Protein AF-0000000087003312 (afdb_homodimer)

Secondary structure (DSSP, 8-state):
-------------------EE-GGGGGT---EE-HHHHHHHHHH-TTSEEE-GGGGSTT-----EEEHHHHHHHHHHH-GGGEE--SEEE---SS-EEEEEEETTEEEEEEEEEETTEEEEEEEESS-HHHHTTEEEEEEEE-TTSS-EEEEEEE-EEGGG-HHHHHHHT-SEEEEHHHHGGGEETTEE-EEEEEEESS--------B-------------------------/------------------EEE-GGGGGT---EEEHHHHHHHHHH-TTSEEE-GGGGSTT-----EEEHHHHHHHHHHH-GGGEE--SEEE---SS-EEEEEEETTEEEEEEEEEETTEEEEEEEESS-HHHHTTEEEEEEEE-TTSS-EEEEEEE-EEGGG-HHHHHHHT-SEEEEHHHHGGGEETTEE-EEEEEEESS----------------------------------

Sequence (466 aa):
MSAGKRLTTEAGRRPWWILRFAKKREEGCEETFSGEYIKEHQAVCHHGIHPCLLDRVPEIKCDWMGSFKEIVTHFESQHENYVCREARFLSPERHASASILLLHSQIFLYYKCFRDSKCYCAVHLFGTSAEASGFKYKVKLSAENNIQTLSQVNVVRSITEGFEATFRAGHCLRLDDEVVRHYVVEEALQLQVEVSYTKVAELEEPEQCRVRGGGFRPTSVASSSWGLRKLWRMSAGKRLTTEAGRRPWWILRFAKKREEGCEETFSGEYIKEHQAVCHHGIHPCLLDRVPEIKCDWMGSFKEIVTHFESQHENYVCREARFLSPERHASASILLLHSQIFLYYKCFRDSKCYCAVHLFGTSAEASGFKYKVKLSAENNIQTLSQVNVVRSITEGFEATFRAGHCLRLDDEVVRHYVVEEALQLQVEVSYTKVAELEEPEQCRVRGGGFRPTSVASSSWGLRKLWR

Solvent-accessible surface area (backbone atoms only — not comparable to full-atom values): 26899 Å² total; per-residue (Å²): 137,79,77,73,78,73,76,76,81,78,76,80,79,69,83,67,81,60,60,43,60,37,81,50,43,84,54,67,46,82,57,67,29,55,67,84,48,33,63,50,39,59,76,46,37,67,60,36,80,39,66,43,73,59,43,74,38,90,91,40,87,53,88,53,69,41,39,51,87,45,46,61,58,47,36,60,71,76,38,48,90,33,58,38,72,41,50,24,30,53,54,38,64,92,54,68,46,62,35,39,32,54,51,94,94,37,47,31,43,39,42,36,39,70,56,95,65,25,36,40,38,46,51,23,24,71,34,35,59,75,61,14,57,51,24,26,33,36,40,36,36,38,23,82,82,69,61,36,30,40,35,37,30,35,61,25,36,23,48,84,64,40,65,69,53,37,56,72,68,40,66,38,51,71,42,45,43,70,48,55,52,62,19,46,47,96,88,25,32,42,34,34,40,37,56,45,62,55,68,78,62,88,69,77,82,78,66,72,27,75,52,76,75,79,65,81,71,77,77,75,76,76,74,76,76,77,77,80,77,80,76,78,127,137,84,80,76,81,77,78,78,82,79,76,81,76,68,82,67,80,59,58,41,60,35,81,49,44,85,54,65,45,79,57,70,28,53,62,83,48,30,64,50,39,60,75,46,37,67,58,36,79,39,67,43,73,59,42,74,39,90,92,39,86,55,89,53,69,40,40,52,86,45,46,61,58,48,37,60,71,76,38,48,90,31,58,40,72,53,52,46,46,75,53,38,63,90,53,67,48,63,34,39,32,54,49,93,93,39,49,31,43,38,43,34,39,71,56,95,66,24,36,38,40,47,51,22,24,71,34,35,58,75,62,13,57,49,24,24,34,37,41,37,34,38,23,82,84,70,61,35,32,38,37,36,30,34,61,26,36,22,49,84,65,39,65,68,53,36,58,72,68,40,64,37,52,70,40,44,43,71,48,53,54,60,20,46,49,93,87,26,31,41,33,35,40,35,56,46,62,54,67,77,62,88,72,77,79,78,79,74,60,76,76,76,75,78,69,76,72,74,76,77,73,76,72,76,76,76,79,78,79,84,77,75,130

pLDDT: mean 74.74, std 28.75, range [20.22, 98.69]

InterPro domains:
  IPR004162 E3 ubiquitin-protein ligase SINA-like, animal [PTHR45877] (23-201)
  IPR008974 TRAF-like [G3DSA:2.60.210.10] (73-197)
  IPR013083 Zinc finger, RING/FYVE/PHD-type [G3DSA:3.30.40.10] (21-72)
  IPR018121 Seven-in-absentia protein, TRAF-like domain [PF03145] (117-193)

Organism: Coptotermes formosanus (NCBI:txid36987)

Nearest PDB structures (foldseek):
  4i7d-assembly1_A  TM=7.416E-01  e=6.916E-14  Homo sapiens
  1k2f-assembly2_B-2  TM=7.185E-01  e=5.780E-14  Mus musculus
  4ca1-assembly1_A  TM=7.254E-01  e=1.051E-13  Homo sapiens
  4i7b-assembly1_A  TM=7.515E-01  e=9.620E-13  Homo sapiens
  4x3g-assembly1_A  TM=7.223E-01  e=3.921E-13  Homo sapiens

Foldseek 3Di:
DPPPPPPPPPPPPPPPQPQPQLVVVVQPDRDRDGDVQSVLCNQLPQSDKHDQLCCLPVVDHDGDIDGNVCRVVCCVVPVVLQEDAFLKEWDFDPAWHWHWYCYPNWTKIWIWHDDPQKIWTAIATSHGQVVQQQKKKKKKFAAPVRPDMDMDIAGHGHCVCGPVNCVVVPRTDMGGNVVQVRRRDPNTTGMMMGMDTPPPPVDDDTDHGYSPPPDDDPDDPPPPPPPPPPPDD/DDPPPPPPCPPDPPPPQPQPQLVVVVQPDRDRDGPVQSVLCNQLPQSDKHDQLCCLPVVDHDGDIDGNVCNVVCCCVPVVVQEDAALKDWDFDPAWHWHWYCYPNWTKIWIWHDDPQKIWTAIATSHGQVVQQQKKKKKKFAAPVRPDMDMDIAGHGHCVCGPVNCVVVPRTDMGGNVVQVRRRDPNTTGMMMGMDTPPPPVDDDRDPPPPPPPPDPPDPPPPPPDPPDPDPD

Radius of gyration: 33.13 Å; Cα contacts (8 Å, |Δi|>4): 815; chains: 2; bounding box: 141×96×67 Å

Structure (mmCIF, N/CA/C/O backbone):
data_AF-0000000087003312-model_v1
#
loop_
_entity.id
_entity.type
_entity.pdbx_description
1 polymer 'E3 ubiquitin-protein ligase'
#
loop_
_atom_site.group_PDB
_atom_site.id
_atom_site.type_symbol
_atom_site.label_atom_id
_atom_site.label_alt_id
_atom_site.label_comp_id
_atom_site.label_asym_id
_atom_site.label_entity_id
_atom_site.label_seq_id
_atom_site.pdbx_PDB_ins_code
_atom_site.Cartn_x
_atom_site.Cartn_y
_atom_site.Cartn_z
_atom_site.occupancy
_atom_site.B_iso_or_equiv
_atom_site.auth_seq_id
_atom_site.auth_comp_id
_atom_site.auth_asym_id
_atom_site.auth_atom_id
_atom_site.pdbx_PDB_model_num
ATOM 1 N N . MET A 1 1 ? -62.531 42.188 41.75 1 25.02 1 MET A N 1
ATOM 2 C CA . MET A 1 1 ? -61.062 42.375 41.75 1 25.02 1 MET A CA 1
ATOM 3 C C . MET A 1 1 ? -60.375 41.219 41 1 25.02 1 MET A C 1
ATOM 5 O O . MET A 1 1 ? -60.344 40.094 41.469 1 25.02 1 MET A O 1
ATOM 9 N N . SER A 1 2 ? -60.625 41.062 39.781 1 27.69 2 SER A N 1
ATOM 10 C CA . SER A 1 2 ? -60.469 40.094 38.719 1 27.69 2 SER A CA 1
ATOM 11 C C . SER A 1 2 ? -59 39.812 38.406 1 27.69 2 SER A C 1
ATOM 13 O O . SER A 1 2 ? -58.281 40.75 38.031 1 27.69 2 SER A O 1
ATOM 15 N N . ALA A 1 3 ? -58.406 39 39.281 1 33.38 3 ALA A N 1
ATOM 16 C CA . ALA A 1 3 ? -56.969 38.688 39.344 1 33.38 3 ALA A CA 1
ATOM 17 C C . ALA A 1 3 ? -56.469 38.188 38 1 33.38 3 ALA A C 1
ATOM 19 O O . ALA A 1 3 ? -56.906 37.125 37.531 1 33.38 3 ALA A O 1
ATOM 20 N N . GLY A 1 4 ? -56.375 38.938 37.094 1 30.58 4 GLY A N 1
ATOM 21 C CA . GLY A 1 4 ? -55.906 38.656 35.719 1 30.58 4 GLY A CA 1
ATOM 22 C C . GLY A 1 4 ? -54.594 37.906 35.688 1 30.58 4 GLY A C 1
ATOM 23 O O . GLY A 1 4 ? -53.594 38.344 36.281 1 30.58 4 GLY A O 1
ATOM 24 N N . LYS A 1 5 ? -54.688 36.562 35.688 1 34.19 5 LYS A N 1
ATOM 25 C CA . LYS A 1 5 ? -53.594 35.594 35.688 1 34.19 5 LYS A CA 1
ATOM 26 C C . LYS A 1 5 ? -52.594 35.938 34.594 1 34.19 5 LYS A C 1
ATOM 28 O O . LYS A 1 5 ? -52.906 35.906 33.406 1 34.19 5 LYS A O 1
ATOM 33 N N . ARG A 1 6 ? -51.75 36.875 34.844 1 29.39 6 ARG A N 1
ATOM 34 C CA . ARG A 1 6 ? -50.656 37.219 33.969 1 29.39 6 ARG A CA 1
ATOM 35 C C . ARG A 1 6 ? -49.906 35.969 33.469 1 29.39 6 ARG A C 1
ATOM 37 O O . ARG A 1 6 ? -49.469 35.156 34.281 1 29.39 6 ARG A O 1
ATOM 44 N N . LEU A 1 7 ? -50.344 35.344 32.406 1 30.44 7 LEU A N 1
ATOM 45 C CA . LEU A 1 7 ? -49.719 34.25 31.656 1 30.44 7 LEU A CA 1
ATOM 46 C C . LEU A 1 7 ? -48.188 34.469 31.547 1 30.44 7 LEU A C 1
ATOM 48 O O . LEU A 1 7 ? -47.75 35.406 30.938 1 30.44 7 LEU A O 1
ATOM 52 N N . THR A 1 8 ? -47.438 34.312 32.594 1 28.42 8 THR A N 1
ATOM 53 C CA . THR A 1 8 ? -45.969 34.375 32.594 1 28.42 8 THR A CA 1
ATOM 54 C C . THR A 1 8 ? -45.406 33.469 31.484 1 28.42 8 THR A C 1
ATOM 56 O O . THR A 1 8 ? -45.625 32.25 31.516 1 28.42 8 THR A O 1
ATOM 59 N N . THR A 1 9 ? -45.5 33.719 30.172 1 28.34 9 THR A N 1
ATOM 60 C CA . THR A 1 9 ? -44.875 33.062 29.031 1 28.34 9 THR A CA 1
ATOM 61 C C . THR A 1 9 ? -43.438 32.688 29.344 1 28.34 9 THR A C 1
ATOM 63 O O . THR A 1 9 ? -42.562 33.531 29.453 1 28.34 9 THR A O 1
ATOM 66 N N . GLU A 1 10 ? -42.906 31.781 30.172 1 31.5 10 GLU A N 1
ATOM 67 C CA . GLU A 1 10 ? -41.688 31.016 30.5 1 31.5 10 GLU A CA 1
ATOM 68 C C . GLU A 1 10 ? -41.062 30.453 29.234 1 31.5 10 GLU A C 1
ATOM 70 O O . GLU A 1 10 ? -41.344 29.328 28.828 1 31.5 10 GLU A O 1
ATOM 75 N N . ALA A 1 11 ? -41.062 31.031 28.047 1 30.62 11 ALA A N 1
ATOM 76 C CA . ALA A 1 11 ? -40.469 30.594 26.781 1 30.62 11 ALA A CA 1
ATOM 77 C C . ALA A 1 11 ? -39.031 30.141 26.969 1 30.62 11 ALA A C 1
ATOM 79 O O . ALA A 1 11 ? -38.188 30.859 27.547 1 30.62 11 ALA A O 1
ATOM 80 N N . GLY A 1 12 ? -38.594 28.906 27.156 1 33.56 12 GLY A N 1
ATOM 81 C CA . GLY A 1 12 ? -37.469 28.047 27.391 1 33.56 12 GLY A CA 1
ATOM 82 C C . GLY A 1 12 ? -36.25 28.406 26.562 1 33.56 12 GLY A C 1
ATOM 83 O O . GLY A 1 12 ? -36.281 28.297 25.328 1 33.56 12 GLY A O 1
ATOM 84 N N . ARG A 1 13 ? -35.438 29.438 26.75 1 31.86 13 ARG A N 1
ATOM 85 C CA . ARG A 1 13 ? -34.25 30 26.141 1 31.86 13 ARG A CA 1
ATOM 86 C C . ARG A 1 13 ? -33.25 28.922 25.812 1 31.86 13 ARG A C 1
ATOM 88 O O . ARG A 1 13 ? -32.656 28.312 26.703 1 31.86 13 ARG A O 1
ATOM 95 N N . ARG A 1 14 ? -33.438 28.125 24.859 1 34.88 14 ARG A N 1
ATOM 96 C CA . ARG A 1 14 ? -32.5 27.172 24.266 1 34.88 14 ARG A CA 1
ATOM 97 C C . ARG A 1 14 ? -31.094 27.781 24.172 1 34.88 14 ARG A C 1
ATOM 99 O O . ARG A 1 14 ? -30.922 28.875 23.625 1 34.88 14 ARG A O 1
ATOM 106 N N . PRO A 1 15 ? -30.094 27.469 25.109 1 33.03 15 PRO A N 1
ATOM 107 C CA . PRO A 1 15 ? -28.734 28.016 25.125 1 33.03 15 PRO A CA 1
ATOM 108 C C . PRO A 1 15 ? -28.156 28.172 23.719 1 33.03 15 PRO A C 1
ATOM 110 O O . PRO A 1 15 ? -28.109 27.203 22.953 1 33.03 15 PRO A O 1
ATOM 113 N N . TRP A 1 16 ? -28.344 29.156 23 1 30 16 TRP A N 1
ATOM 114 C CA . TRP A 1 16 ? -27.766 29.609 21.734 1 30 16 TRP A CA 1
ATOM 115 C C . TRP A 1 16 ? -26.281 29.312 21.672 1 30 16 TRP A C 1
ATOM 117 O O . TRP A 1 16 ? -25.594 29.328 22.688 1 30 16 TRP A O 1
ATOM 127 N N . TRP A 1 17 ? -25.938 28.547 20.719 1 33.97 17 TRP A N 1
ATOM 128 C CA . TRP A 1 17 ? -24.609 28.109 20.281 1 33.97 17 TRP A CA 1
ATOM 129 C C . TRP A 1 17 ? -23.594 29.234 20.453 1 33.97 17 TRP A C 1
ATOM 131 O O . TRP A 1 17 ? -23.781 30.328 19.906 1 33.97 17 TRP A O 1
ATOM 141 N N . ILE A 1 18 ? -23.141 29.625 21.609 1 33 18 ILE A N 1
ATOM 142 C CA . ILE A 1 18 ? -22.094 30.578 21.938 1 33 18 ILE A CA 1
ATOM 143 C C . ILE A 1 18 ? -21.016 30.562 20.859 1 33 18 ILE A C 1
ATOM 145 O O . ILE A 1 18 ? -20.328 29.547 20.672 1 33 18 ILE A O 1
ATOM 149 N N . LEU A 1 19 ? -21.219 31.125 19.734 1 35.16 19 LEU A N 1
ATOM 150 C CA . LEU A 1 19 ? -20.141 31.547 18.844 1 35.16 19 LEU A CA 1
ATOM 151 C C . LEU A 1 19 ? -18.969 32.094 19.625 1 35.16 19 LEU A C 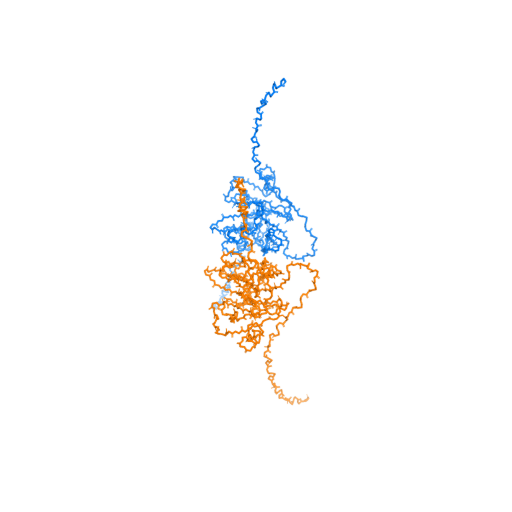1
ATOM 153 O O . LEU A 1 19 ? -19.125 33 20.438 1 35.16 19 LEU A O 1
ATOM 157 N N . ARG A 1 20 ? -18.297 31.359 20.422 1 37.12 20 ARG A N 1
ATOM 158 C CA . ARG A 1 20 ? -17.125 31.844 21.125 1 37.12 20 ARG A CA 1
ATOM 159 C C . ARG A 1 20 ? -16.094 32.406 20.156 1 37.12 20 ARG A C 1
ATOM 161 O O . ARG A 1 20 ? -15.859 31.844 19.094 1 37.12 20 ARG A O 1
ATOM 168 N N . PHE A 1 21 ? -15.93 33.688 20.156 1 35.22 21 PHE A N 1
ATOM 169 C CA . PHE A 1 21 ? -14.852 34.406 19.5 1 35.22 21 PHE A CA 1
ATOM 170 C C . PHE A 1 21 ? -13.508 33.75 19.766 1 35.22 21 PHE A C 1
ATOM 172 O O . PHE A 1 21 ? -13.305 33.125 20.812 1 35.22 21 PHE A O 1
ATOM 179 N N . ALA A 1 22 ? -12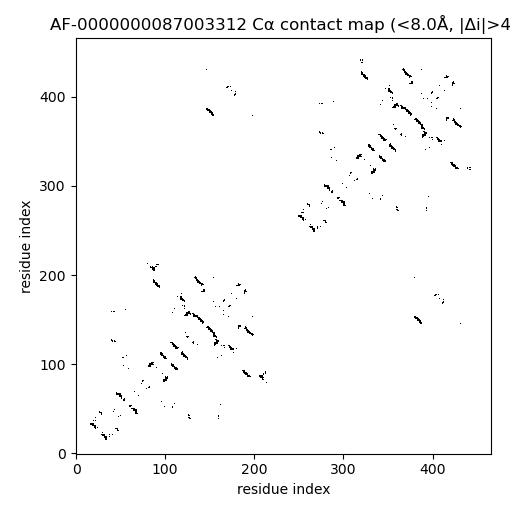.906 33.219 18.797 1 44.25 22 ALA A N 1
ATOM 180 C CA . ALA A 1 22 ? -11.531 32.812 19.078 1 44.25 22 ALA A CA 1
ATOM 181 C C . ALA A 1 22 ? -10.883 33.719 20.109 1 44.25 22 ALA A C 1
ATOM 183 O O . ALA A 1 22 ? -11.148 34.938 20.141 1 44.25 22 ALA A O 1
ATOM 184 N N . LYS A 1 23 ? -10.672 33.406 21.266 1 42.03 23 LYS A N 1
ATOM 185 C CA . LYS A 1 23 ? -9.977 34.25 22.25 1 42.03 23 LYS A CA 1
ATOM 186 C C . LYS A 1 23 ? -8.984 35.188 21.562 1 42.03 23 LYS A C 1
ATOM 188 O O . LYS A 1 23 ? -8.531 36.156 22.172 1 42.03 23 LYS A O 1
ATOM 193 N N . LYS A 1 24 ? -8.234 34.75 20.547 1 43.03 24 LYS A N 1
ATOM 194 C CA . LYS A 1 24 ? -7.219 35.688 20.062 1 43.03 24 LYS A CA 1
ATOM 195 C C . LYS A 1 24 ? -7.859 36.844 19.297 1 43.03 24 LYS A C 1
ATOM 197 O O . LYS A 1 24 ? -7.223 37.438 18.422 1 43.03 24 LYS A O 1
ATOM 202 N N . ARG A 1 25 ? -8.922 37.219 19.406 1 42.38 25 ARG A N 1
ATOM 203 C CA . ARG A 1 25 ? -9.445 38.5 18.938 1 42.38 25 ARG A CA 1
ATOM 204 C C . ARG A 1 25 ? -8.438 39.625 19.156 1 42.38 25 ARG A C 1
ATOM 206 O O . ARG A 1 25 ? -8.289 40.5 18.312 1 42.38 25 ARG A O 1
ATOM 213 N N . GLU A 1 26 ? -8.047 39.594 20.281 1 40.97 26 GLU A N 1
ATOM 214 C CA . GLU A 1 26 ? -7.102 40.688 20.531 1 40.97 26 GLU A CA 1
ATOM 215 C C . GLU A 1 26 ? -5.906 40.594 19.594 1 40.97 26 GLU A C 1
ATOM 217 O O . GLU A 1 26 ? -5.242 41.625 19.344 1 40.97 26 GLU A O 1
ATOM 222 N N . GLU A 1 27 ? -5.582 39.406 19.25 1 41.81 27 GLU A N 1
ATOM 223 C CA . GLU A 1 27 ? -4.418 39.438 18.359 1 41.81 27 GLU A CA 1
ATOM 224 C C . GLU A 1 27 ? -4.832 39.375 16.891 1 41.81 27 GLU A C 1
ATOM 226 O O . GLU A 1 27 ? -3.998 39.125 16.016 1 41.81 27 GLU A O 1
ATOM 231 N N . GLY A 1 28 ? -6.098 39.625 16.422 1 43.72 28 GLY A N 1
ATOM 232 C CA . GLY A 1 28 ? -6.562 39.906 15.078 1 43.72 28 GLY A CA 1
ATOM 233 C C . GLY A 1 28 ? -7.402 38.812 14.484 1 43.72 28 GLY A C 1
ATOM 234 O O . GLY A 1 28 ? -7.797 38.875 13.32 1 43.72 28 GLY A O 1
ATOM 235 N N . CYS A 1 29 ? -7.484 37.688 15.172 1 48.09 29 CYS A N 1
ATOM 236 C CA . CYS A 1 29 ? -8.25 36.656 14.508 1 48.09 29 CYS A CA 1
ATOM 237 C C . CYS A 1 29 ? -9.742 36.875 14.641 1 48.09 29 CYS A C 1
ATOM 239 O O . CYS A 1 29 ? -10.266 37 15.75 1 48.09 29 CYS A O 1
ATOM 241 N N . GLU A 1 30 ? -10.477 37.312 13.656 1 47.59 30 GLU A N 1
ATOM 242 C CA . GLU A 1 30 ? -11.891 37.656 13.57 1 47.59 30 GLU A CA 1
ATOM 243 C C . GLU A 1 30 ? -12.75 36.406 13.344 1 47.59 30 GLU A C 1
ATOM 245 O O . GLU A 1 30 ? -13.969 36.5 13.219 1 47.59 30 GLU A O 1
ATOM 250 N N . GLU A 1 31 ? -12.008 35.312 13.391 1 50.16 31 GLU A N 1
ATOM 251 C CA . GLU A 1 31 ? -12.875 34.219 12.945 1 50.16 31 GLU A CA 1
ATOM 252 C C . GLU A 1 31 ? -13.672 33.656 14.109 1 50.16 31 GLU A C 1
ATOM 254 O O . GLU A 1 31 ? -13.203 33.656 15.25 1 50.16 31 GLU A O 1
ATOM 259 N N . THR A 1 32 ? -15.062 33.594 14.023 1 49.81 32 THR A N 1
ATOM 260 C CA . THR A 1 32 ? -16.047 33.062 14.961 1 49.81 32 THR A CA 1
ATOM 261 C C . THR A 1 32 ? -16.266 31.562 14.727 1 49.81 32 THR A C 1
ATOM 263 O O . THR A 1 32 ? -16.375 31.125 13.586 1 49.81 32 THR A O 1
ATOM 266 N N . PHE A 1 33 ? -15.578 30.781 15.5 1 50.38 33 PHE A N 1
ATOM 267 C CA . PHE A 1 33 ? -15.836 29.359 15.281 1 50.38 33 PHE A CA 1
ATOM 268 C C . PHE A 1 33 ? -16.812 28.828 16.312 1 50.38 33 PHE A C 1
ATOM 270 O O . PHE A 1 33 ? -16.953 29.391 17.406 1 50.38 33 PHE A O 1
ATOM 277 N N . SER A 1 34 ? -17.672 27.922 15.898 1 49.88 34 SER A N 1
ATOM 278 C CA . SER A 1 34 ? -18.438 27.156 16.859 1 49.88 34 SER A CA 1
ATOM 279 C C . SER A 1 34 ? -17.531 26.406 17.828 1 49.88 34 SER A C 1
ATOM 281 O O . SER A 1 34 ? -16.359 26.156 17.531 1 49.88 34 SER A O 1
ATOM 283 N N . GLY A 1 35 ? -17.891 26.219 19.016 1 51.28 35 GLY A N 1
ATOM 284 C CA . GLY A 1 35 ? -17.234 25.672 20.188 1 51.28 35 GLY A CA 1
ATOM 285 C C . GLY A 1 35 ? -16.25 24.562 19.875 1 51.28 35 GLY A C 1
ATOM 286 O O . GLY A 1 35 ? -15.156 24.516 20.438 1 51.28 35 GLY A O 1
ATOM 287 N N . GLU A 1 36 ? -16.578 23.688 19.141 1 54.12 36 GLU A N 1
ATOM 288 C CA . GLU A 1 36 ? -15.781 22.484 18.953 1 54.12 36 GLU A CA 1
ATOM 289 C C . GLU A 1 36 ? -14.539 22.766 18.109 1 54.12 36 GLU A C 1
ATOM 291 O O . GLU A 1 36 ? -13.492 22.141 18.312 1 54.12 36 GLU A O 1
ATOM 296 N N . TYR A 1 37 ? -14.562 23.844 17.375 1 59.59 37 TYR A N 1
ATOM 297 C CA . TYR A 1 37 ? -13.484 24.094 16.422 1 59.59 37 TYR A CA 1
ATOM 298 C C . TYR A 1 37 ? -12.586 25.219 16.906 1 59.59 37 TYR A C 1
ATOM 300 O O . TYR A 1 37 ? -11.531 25.484 16.328 1 59.59 37 TYR A O 1
ATOM 308 N N . ILE A 1 38 ? -12.93 25.766 18.047 1 62.44 38 ILE A N 1
ATOM 309 C CA . ILE A 1 38 ? -12.172 26.922 18.531 1 62.44 38 ILE A CA 1
ATOM 310 C C . ILE A 1 38 ? -10.789 26.469 19 1 62.44 38 ILE A C 1
ATOM 312 O O . ILE A 1 38 ? -9.789 27.156 18.766 1 62.44 38 ILE A O 1
ATOM 316 N N . LYS A 1 39 ? -10.828 25.328 19.625 1 67.5 39 LYS A N 1
ATOM 317 C CA . LYS A 1 39 ? -9.547 24.828 20.125 1 67.5 39 LYS A CA 1
ATOM 318 C C . LYS A 1 39 ? -8.602 24.5 18.984 1 67.5 39 LYS A C 1
ATOM 320 O O . LYS A 1 39 ? -7.41 24.828 19.031 1 67.5 39 LYS A O 1
ATOM 325 N N . GLU A 1 40 ? -9.164 23.906 17.969 1 72.56 40 GLU A N 1
ATOM 326 C CA . GLU A 1 40 ? -8.344 23.578 16.812 1 72.56 40 GLU A CA 1
ATOM 327 C C . GLU A 1 40 ? -7.824 24.844 16.125 1 72.56 40 GLU A C 1
ATOM 329 O O . GLU A 1 40 ? -6.652 24.906 15.75 1 72.56 40 GLU A O 1
ATOM 334 N N . HIS A 1 41 ? -8.633 25.781 16.047 1 71 41 HIS A N 1
ATOM 335 C CA . HIS A 1 41 ? -8.242 27.031 15.414 1 71 41 HIS A CA 1
ATOM 336 C C . HIS A 1 41 ? -7.156 27.75 16.219 1 71 41 HIS A C 1
ATOM 338 O O . HIS A 1 41 ? -6.172 28.219 15.641 1 71 41 HIS A O 1
ATOM 344 N N . GLN A 1 42 ? -7.352 27.766 17.453 1 71.81 42 GLN A N 1
ATOM 345 C CA . GLN A 1 42 ? -6.402 28.453 18.312 1 71.81 42 GLN A CA 1
ATOM 346 C C . GLN A 1 42 ? -5.02 27.828 18.234 1 71.81 42 GLN A C 1
ATOM 348 O O . GLN A 1 42 ? -4.004 28.516 18.328 1 71.81 42 GLN A O 1
ATOM 353 N N . ALA A 1 43 ? -5.062 26.547 18.031 1 74.25 43 ALA A N 1
ATOM 354 C CA . ALA A 1 43 ? -3.803 25.812 17.984 1 74.25 43 ALA A CA 1
ATOM 355 C C . ALA A 1 43 ? -3.021 26.125 16.719 1 74.25 43 ALA A C 1
ATOM 357 O O . ALA A 1 43 ? -1.811 25.891 16.656 1 74.25 43 ALA A O 1
ATOM 358 N N . VAL A 1 44 ? -3.713 26.719 15.734 1 75.06 44 VAL A N 1
ATOM 359 C CA . VAL A 1 44 ? -3.045 26.984 14.469 1 75.06 44 VAL A CA 1
ATOM 360 C C . VAL A 1 44 ? -3.273 28.438 14.047 1 75.06 44 VAL A C 1
ATOM 362 O O . VAL A 1 44 ? -2.986 28.812 12.906 1 75.06 44 VAL A O 1
ATOM 365 N N . CYS A 1 45 ? -3.816 29.156 14.969 1 74.19 45 CYS A N 1
ATOM 366 C CA . CYS A 1 45 ? -4.176 30.531 14.648 1 74.19 45 CYS A CA 1
ATOM 367 C C . CYS A 1 45 ? -2.941 31.359 14.281 1 74.19 45 CYS A C 1
ATOM 369 O O . CYS A 1 45 ? -1.951 31.344 15.016 1 74.19 45 CYS A O 1
ATOM 371 N N . HIS A 1 46 ? -2.922 32.031 13.227 1 72 46 HIS A N 1
ATOM 372 C CA . HIS A 1 46 ? -1.801 32.781 12.688 1 72 46 HIS A CA 1
ATOM 373 C C . HIS A 1 46 ? -1.441 33.938 13.602 1 72 46 HIS A C 1
ATOM 375 O O . HIS A 1 46 ? -0.367 34.531 13.469 1 72 46 HIS A O 1
ATOM 381 N N . HIS A 1 47 ? -2.281 34.188 14.539 1 71.81 47 HIS A N 1
ATOM 382 C CA . HIS A 1 47 ? -2.043 35.344 15.414 1 71.81 47 HIS A CA 1
ATOM 383 C C . HIS A 1 47 ? -1.473 34.906 16.766 1 71.81 47 HIS A C 1
ATOM 385 O O . HIS A 1 47 ? -1.139 35.75 17.594 1 71.81 47 HIS A O 1
ATOM 391 N N . GLY A 1 48 ? -1.257 33.656 16.906 1 78.88 48 GLY A N 1
ATOM 392 C CA . GLY A 1 48 ? -0.736 33.156 18.172 1 78.88 48 GLY A CA 1
ATOM 393 C C . GLY A 1 48 ? 0.744 32.844 18.125 1 78.88 48 GLY A C 1
ATOM 394 O O . GLY A 1 48 ? 1.396 33.031 17.094 1 78.88 48 GLY A O 1
ATOM 395 N N . ILE A 1 49 ? 1.25 32.594 19.406 1 87.94 49 ILE A N 1
ATOM 396 C CA . ILE A 1 49 ? 2.613 32.094 19.562 1 87.94 49 ILE A CA 1
ATOM 397 C C . ILE A 1 49 ? 2.637 30.562 19.391 1 87.94 49 ILE A C 1
ATOM 399 O O . ILE A 1 49 ? 1.788 29.859 19.938 1 87.94 49 ILE A O 1
ATOM 403 N N . HIS A 1 50 ? 3.645 30.172 18.578 1 90.94 50 HIS A N 1
ATOM 404 C CA . HIS A 1 50 ? 3.715 28.75 18.266 1 90.94 50 HIS A CA 1
ATOM 405 C C . HIS A 1 50 ? 5.113 28.188 18.516 1 90.94 50 HIS A C 1
ATOM 407 O O . HIS A 1 50 ? 6.102 28.922 18.375 1 90.94 50 HIS A O 1
ATOM 413 N N . PRO A 1 51 ? 5.098 26.938 18.922 1 93.31 51 PRO A N 1
ATOM 414 C CA . PRO A 1 51 ? 6.398 26.266 18.953 1 93.31 51 PRO A CA 1
ATOM 415 C C . PRO A 1 51 ? 6.891 25.891 17.562 1 93.31 51 PRO A C 1
ATOM 417 O O . PRO A 1 51 ? 6.125 25.938 16.594 1 93.31 51 PRO A O 1
ATOM 420 N N . CYS A 1 52 ? 8.211 25.531 17.547 1 96.31 52 CYS A N 1
ATOM 421 C CA . CYS A 1 52 ? 8.758 24.984 16.312 1 96.31 52 CYS A CA 1
ATOM 422 C C . CYS A 1 52 ? 8.016 23.719 15.898 1 96.31 52 CYS A C 1
ATOM 424 O O . CYS A 1 52 ? 7.828 22.797 16.703 1 96.31 52 CYS A O 1
ATOM 426 N N . LEU A 1 53 ? 7.598 23.625 14.625 1 95.56 53 LEU A N 1
ATOM 427 C CA . LEU A 1 53 ? 6.844 22.484 14.156 1 95.56 53 LEU A CA 1
ATOM 428 C C . LEU A 1 53 ? 7.68 21.203 14.25 1 95.56 53 LEU A C 1
ATOM 430 O O . LEU A 1 53 ? 7.137 20.125 14.469 1 95.56 53 LEU A O 1
ATOM 434 N N . LEU A 1 54 ? 8.961 21.328 14.062 1 96.88 54 LEU A N 1
ATOM 435 C CA . LEU A 1 54 ? 9.852 20.188 14.086 1 96.88 54 LEU A CA 1
ATOM 436 C C . LEU A 1 54 ? 9.938 19.594 15.484 1 96.88 54 LEU A C 1
ATOM 438 O O . LEU A 1 54 ? 10.359 18.438 15.656 1 96.88 54 LEU A O 1
ATOM 442 N N . ASP A 1 55 ? 9.555 20.375 16.453 1 95.69 55 ASP A N 1
ATOM 443 C CA . ASP A 1 55 ? 9.555 19.875 17.828 1 95.69 55 ASP A CA 1
ATOM 444 C C . ASP A 1 55 ? 8.5 18.781 18.016 1 95.69 55 ASP A C 1
ATOM 446 O O . ASP A 1 55 ? 8.516 18.062 19.016 1 95.69 55 ASP A O 1
ATOM 450 N N . ARG A 1 56 ? 7.625 18.625 17.062 1 94.12 56 ARG A N 1
ATOM 451 C CA . ARG A 1 56 ? 6.594 17.594 17.109 1 94.12 56 ARG A CA 1
ATOM 452 C C . ARG A 1 56 ? 7.156 16.234 16.688 1 94.12 56 ARG A C 1
ATOM 454 O O . ARG A 1 56 ? 6.512 15.211 16.875 1 94.12 56 ARG A O 1
ATOM 461 N N . VAL A 1 57 ? 8.266 16.266 16.078 1 95.88 57 VAL A N 1
ATOM 462 C CA . VAL A 1 57 ? 8.977 15.055 15.68 1 95.88 57 VAL A CA 1
ATOM 463 C C . VAL A 1 57 ? 9.844 14.562 16.844 1 95.88 57 VAL A C 1
ATOM 465 O O . VAL A 1 57 ? 10.711 15.289 17.328 1 95.88 57 VAL A O 1
ATOM 468 N N . PRO A 1 58 ? 9.625 13.391 17.266 1 95.06 58 PRO A N 1
ATOM 469 C CA . PRO A 1 58 ? 10.305 12.891 18.469 1 95.06 58 PRO A CA 1
ATOM 470 C C . PRO A 1 58 ? 11.828 12.992 18.359 1 95.06 58 PRO A C 1
ATOM 472 O O . PRO A 1 58 ? 12.508 13.18 19.375 1 95.06 58 PRO A O 1
ATOM 475 N N . GLU A 1 59 ? 12.406 12.891 17.203 1 95.06 59 GLU A N 1
ATOM 476 C CA . GLU A 1 59 ? 13.852 12.852 17 1 95.06 59 GLU A CA 1
ATOM 477 C C . GLU A 1 59 ? 14.445 14.25 17.016 1 95.06 59 GLU A C 1
ATOM 479 O O . GLU A 1 59 ? 15.672 14.414 17.078 1 95.06 59 GLU A O 1
ATOM 484 N N . ILE A 1 60 ? 13.641 15.242 16.922 1 95.25 60 ILE A N 1
ATOM 485 C CA . ILE A 1 60 ? 14.125 16.609 16.812 1 95.25 60 ILE A CA 1
ATOM 486 C C . ILE A 1 60 ? 13.656 17.438 18.016 1 95.25 60 ILE A C 1
ATOM 488 O O . ILE A 1 60 ? 12.461 17.438 18.328 1 95.25 60 ILE A O 1
ATOM 492 N N . LYS A 1 61 ? 14.586 18.094 18.672 1 95.12 61 LYS A N 1
ATOM 493 C CA . LYS A 1 61 ? 14.266 19 19.781 1 95.12 61 LYS A CA 1
ATOM 494 C C . LYS A 1 61 ? 14.609 20.438 19.422 1 95.12 61 LYS A C 1
ATOM 496 O O . LYS A 1 61 ? 15.711 20.719 18.953 1 95.12 61 LYS A O 1
ATOM 501 N N . CYS A 1 62 ? 13.672 21.281 19.469 1 96.69 62 CYS A N 1
ATOM 502 C CA . CYS A 1 62 ? 13.867 22.719 19.234 1 96.69 62 CYS A CA 1
ATOM 503 C C . CYS A 1 62 ? 13.008 23.547 20.188 1 96.69 62 CYS A C 1
ATOM 505 O O . CYS A 1 62 ? 11.789 23.375 20.234 1 96.69 62 CYS A O 1
ATOM 507 N N . ASP A 1 63 ? 13.531 24.531 20.922 1 95.25 63 ASP A N 1
ATOM 508 C CA . ASP A 1 63 ? 12.844 25.297 21.969 1 95.25 63 ASP A CA 1
ATOM 509 C C . ASP A 1 63 ? 12.312 26.625 21.422 1 95.25 63 ASP A C 1
ATOM 511 O O . ASP A 1 63 ? 11.805 27.453 22.172 1 95.25 63 ASP A O 1
ATOM 515 N N . TRP A 1 64 ? 12.375 26.859 20.172 1 96.31 64 TRP A N 1
ATOM 516 C CA . TRP A 1 64 ? 11.938 28.109 19.578 1 96.31 64 TRP A CA 1
ATOM 517 C C . TRP A 1 64 ? 10.438 28.312 19.75 1 96.31 64 TRP A C 1
ATOM 519 O O . TRP A 1 64 ? 9.656 27.359 19.609 1 96.31 64 TRP A O 1
ATOM 529 N N . MET A 1 65 ? 10.055 29.531 20.109 1 94.62 65 MET A N 1
ATOM 530 C CA . MET A 1 65 ? 8.672 30 20.156 1 94.62 65 MET A CA 1
ATOM 531 C C . MET A 1 65 ? 8.539 31.344 19.438 1 94.62 65 MET A C 1
ATOM 533 O O . MET A 1 65 ? 9.375 32.219 19.625 1 94.62 65 MET A O 1
ATOM 537 N N . GLY A 1 66 ? 7.582 31.5 18.594 1 92.56 66 GLY A N 1
ATOM 538 C CA . GLY A 1 66 ? 7.402 32.781 17.906 1 92.56 66 GLY A CA 1
ATOM 539 C C . GLY A 1 66 ? 6.086 32.844 17.156 1 92.56 66 GLY A C 1
ATOM 540 O O . GLY A 1 66 ? 5.27 31.938 17.203 1 92.56 66 GLY A O 1
ATOM 541 N N . SER A 1 67 ? 5.898 34 16.578 1 87.69 67 SER A N 1
ATOM 542 C CA . SER A 1 67 ? 4.668 34.219 15.828 1 87.69 67 SER A CA 1
ATOM 543 C C . SER A 1 67 ? 4.684 33.5 14.492 1 87.69 67 SER A C 1
ATOM 545 O O . SER A 1 67 ? 5.742 33.062 14.039 1 87.69 67 SER A O 1
ATOM 547 N N . PHE A 1 68 ? 3.533 33.344 13.922 1 84.81 68 PHE A N 1
ATOM 548 C CA . PHE A 1 68 ? 3.387 32.688 12.625 1 84.81 68 PHE A CA 1
ATOM 549 C C . PHE A 1 68 ? 4.242 33.375 11.57 1 84.81 68 PHE A C 1
ATOM 551 O O . PHE A 1 68 ? 4.832 32.719 10.711 1 84.81 68 PHE A O 1
ATOM 558 N N . LYS A 1 69 ? 4.301 34.688 11.688 1 85.94 69 LYS A N 1
ATOM 559 C CA . LYS A 1 69 ? 5.043 35.469 10.703 1 85.94 69 LYS A CA 1
ATOM 560 C C . LYS A 1 69 ? 6.535 35.125 10.758 1 85.94 69 LYS A C 1
ATOM 562 O O . LYS A 1 69 ? 7.242 35.281 9.758 1 85.94 69 LYS A O 1
ATOM 567 N N . GLU A 1 70 ? 6.973 34.625 11.875 1 93.5 70 GLU A N 1
ATOM 568 C CA . GLU A 1 70 ? 8.398 34.406 12.094 1 93.5 70 GLU A CA 1
ATOM 569 C C . GLU A 1 70 ? 8.781 32.938 11.836 1 93.5 70 GLU A C 1
ATOM 571 O O . GLU A 1 70 ? 9.969 32.625 11.758 1 93.5 70 GLU A O 1
ATOM 576 N N . ILE A 1 71 ? 7.844 32.125 11.68 1 94.12 71 ILE A N 1
ATOM 577 C CA . ILE A 1 71 ? 8.094 30.688 11.734 1 94.12 71 ILE A CA 1
ATOM 578 C C . ILE A 1 71 ? 8.898 30.25 10.516 1 94.12 71 ILE A C 1
ATOM 580 O O . ILE A 1 71 ? 9.82 29.438 10.625 1 94.12 71 ILE A O 1
ATOM 584 N N . VAL A 1 72 ? 8.586 30.75 9.406 1 94.31 72 VAL A N 1
ATOM 585 C CA . VAL A 1 72 ? 9.297 30.391 8.18 1 94.31 72 VAL A CA 1
ATOM 586 C C . VAL A 1 72 ? 10.742 30.859 8.258 1 94.31 72 VAL A C 1
ATOM 588 O O . VAL A 1 72 ? 11.664 30.125 7.895 1 94.31 72 VAL A O 1
ATOM 591 N N . THR A 1 73 ? 10.898 32.094 8.688 1 95.25 73 THR A N 1
ATOM 592 C CA . THR A 1 73 ? 12.242 32.625 8.883 1 95.25 73 THR A CA 1
ATOM 593 C C . THR A 1 73 ? 13.047 31.734 9.828 1 95.25 73 THR A C 1
ATOM 595 O O . THR A 1 73 ? 14.227 31.469 9.594 1 95.25 73 THR A O 1
ATOM 598 N N . HIS A 1 74 ? 12.445 31.312 10.898 1 96.62 74 HIS A N 1
ATOM 599 C CA . HIS A 1 74 ? 13.086 30.406 11.844 1 96.62 74 HIS A CA 1
ATOM 600 C C . HIS A 1 74 ? 13.562 29.125 11.156 1 96.62 74 HIS A C 1
ATOM 602 O O . HIS A 1 74 ? 14.711 28.719 11.336 1 96.62 74 HIS A O 1
ATOM 608 N N . PHE A 1 75 ? 12.68 28.516 10.32 1 96.38 75 PHE A N 1
ATOM 609 C CA . PHE A 1 75 ? 13.047 27.297 9.602 1 96.38 75 PHE A CA 1
ATOM 610 C C . PHE A 1 75 ? 14.234 27.547 8.688 1 96.38 75 PHE A C 1
ATOM 612 O O . PHE A 1 75 ? 15.203 26.781 8.695 1 96.38 75 PHE A O 1
ATOM 619 N N . GLU A 1 76 ? 14.203 28.562 7.949 1 95.19 76 GLU A N 1
ATOM 620 C CA . GLU A 1 76 ? 15.227 28.875 6.953 1 95.19 76 GLU A CA 1
ATOM 621 C C . GLU A 1 76 ? 16.562 29.203 7.617 1 95.19 76 GLU A C 1
ATOM 623 O O . GLU A 1 76 ? 17.625 28.922 7.055 1 95.19 76 GLU A O 1
ATOM 628 N N . SER A 1 77 ? 16.469 29.703 8.758 1 96.12 77 SER A N 1
ATOM 629 C CA . SER A 1 77 ? 17.688 30.141 9.43 1 96.12 77 SER A CA 1
ATOM 630 C C . SER A 1 77 ? 18.281 29.016 10.281 1 96.12 77 SER A C 1
ATOM 632 O O . SER A 1 77 ? 19.5 28.797 10.273 1 96.12 77 SER A O 1
ATOM 634 N N . GLN A 1 78 ? 17.422 28.281 11.016 1 96.38 78 GLN A N 1
ATOM 635 C CA . GLN A 1 78 ? 17.922 27.344 12.023 1 96.38 78 GLN A CA 1
ATOM 636 C C . GLN A 1 78 ? 17.75 25.906 11.555 1 96.38 78 GLN A C 1
ATOM 638 O O . GLN A 1 78 ? 18.391 25 12.094 1 96.38 78 GLN A O 1
ATOM 643 N N . HIS A 1 79 ? 16.875 25.672 10.625 1 96.75 79 HIS A N 1
ATOM 644 C CA . HIS A 1 79 ? 16.578 24.312 10.195 1 96.75 79 HIS A CA 1
ATOM 645 C C . HIS A 1 79 ? 16.562 24.219 8.672 1 96.75 79 HIS A C 1
ATOM 647 O O . HIS A 1 79 ? 15.711 23.531 8.094 1 96.75 79 HIS A O 1
ATOM 653 N N . GLU A 1 80 ? 17.5 24.859 7.973 1 94.94 80 GLU A N 1
ATOM 654 C CA . GLU A 1 80 ? 17.516 24.953 6.516 1 94.94 80 GLU A CA 1
ATOM 655 C C . GLU A 1 80 ? 17.531 23.578 5.867 1 94.94 80 GLU A C 1
ATOM 657 O O . GLU A 1 80 ? 16.906 23.359 4.832 1 94.94 80 GLU A O 1
ATOM 662 N N . ASN A 1 81 ? 18.109 22.609 6.5 1 94.38 81 ASN A N 1
ATOM 663 C CA . ASN A 1 81 ? 18.266 21.266 5.938 1 94.38 81 ASN A CA 1
ATOM 664 C C . ASN A 1 81 ? 16.953 20.484 5.98 1 94.38 81 ASN A C 1
ATOM 666 O O . ASN A 1 81 ? 16.828 19.438 5.34 1 94.38 81 ASN A O 1
ATOM 670 N N . TYR A 1 82 ? 15.992 21.016 6.652 1 97.25 82 TYR A N 1
ATOM 671 C CA . TYR A 1 82 ? 14.711 20.328 6.773 1 97.25 82 TYR A CA 1
ATOM 672 C C . TYR A 1 82 ? 13.664 20.969 5.863 1 97.25 82 TYR A C 1
ATOM 674 O O . TYR A 1 82 ? 12.531 20.484 5.773 1 97.25 82 TYR A O 1
ATOM 682 N N . VAL A 1 83 ? 13.992 22 5.188 1 97.12 83 VAL A N 1
ATOM 683 C CA . VAL A 1 83 ? 13.016 22.75 4.406 1 97.12 83 VAL A CA 1
ATOM 684 C C . VAL A 1 83 ? 12.977 22.219 2.975 1 97.12 83 VAL A C 1
ATOM 686 O O . VAL A 1 83 ? 14.031 22.031 2.355 1 97.12 83 VAL A O 1
ATOM 689 N N . CYS A 1 84 ? 11.828 21.906 2.492 1 96.62 84 CYS A N 1
ATOM 690 C CA . CYS A 1 84 ? 11.594 21.469 1.123 1 96.62 84 CYS A CA 1
ATOM 691 C C . CYS A 1 84 ? 10.492 22.297 0.466 1 96.62 84 CYS A C 1
ATOM 693 O O . CYS A 1 84 ? 9.445 22.531 1.062 1 96.62 84 CYS A O 1
ATOM 695 N N . ARG A 1 85 ? 10.703 22.734 -0.785 1 96.06 85 ARG A N 1
ATOM 696 C CA . ARG A 1 85 ? 9.734 23.562 -1.488 1 96.06 85 ARG A CA 1
ATOM 697 C C . ARG A 1 85 ? 9.164 22.828 -2.701 1 96.06 85 ARG A C 1
ATOM 699 O O . ARG A 1 85 ? 8.438 23.422 -3.502 1 96.06 85 ARG A O 1
ATOM 706 N N . GLU A 1 86 ? 9.477 21.531 -2.803 1 95.56 86 GLU A N 1
ATOM 707 C CA . GLU A 1 86 ? 8.992 20.719 -3.91 1 95.56 86 GLU A CA 1
ATOM 708 C C . GLU A 1 86 ? 7.785 19.875 -3.488 1 95.56 86 GLU A C 1
ATOM 710 O O . GLU A 1 86 ? 7.805 19.25 -2.426 1 95.56 86 GLU A O 1
ATOM 715 N N . ALA A 1 87 ? 6.789 19.922 -4.363 1 96.06 87 ALA A N 1
ATOM 716 C CA . ALA A 1 87 ? 5.578 19.156 -4.066 1 96.06 87 ALA A CA 1
ATOM 717 C C . ALA A 1 87 ? 5.828 17.656 -4.191 1 96.06 87 ALA A C 1
ATOM 719 O O . ALA A 1 87 ? 5.066 16.844 -3.658 1 96.06 87 ALA A O 1
ATOM 720 N N . ARG A 1 88 ? 6.777 17.344 -4.98 1 97 88 ARG A N 1
ATOM 721 C CA . ARG A 1 88 ? 7.219 15.961 -5.164 1 97 88 ARG A CA 1
ATOM 722 C C . ARG A 1 88 ? 8.68 15.797 -4.762 1 97 88 ARG A C 1
ATOM 724 O O . ARG A 1 88 ? 9.555 16.5 -5.262 1 97 88 ARG A O 1
ATOM 731 N N . PHE A 1 89 ? 9.008 14.844 -3.82 1 96.62 89 PHE A N 1
ATOM 732 C CA . PHE A 1 89 ? 10.367 14.68 -3.328 1 96.62 89 PHE A CA 1
ATOM 733 C C . PHE A 1 89 ? 10.625 13.234 -2.918 1 96.62 89 PHE A C 1
ATOM 735 O O . PHE A 1 89 ? 9.688 12.461 -2.715 1 96.62 89 PHE A O 1
ATOM 742 N N . LEU A 1 90 ? 11.844 12.906 -2.838 1 97 90 LEU A N 1
ATOM 743 C CA . LEU A 1 90 ? 12.266 11.578 -2.398 1 97 90 LEU A CA 1
ATOM 744 C C . LEU A 1 90 ? 12.617 11.586 -0.914 1 97 90 LEU A C 1
ATOM 746 O O . LEU A 1 90 ? 13.141 12.57 -0.399 1 97 90 LEU A O 1
ATOM 750 N N . SER A 1 91 ? 12.289 10.555 -0.224 1 97.38 91 SER A N 1
ATOM 751 C CA . SER A 1 91 ? 12.688 10.289 1.153 1 97.38 91 SER A CA 1
ATOM 752 C C . SER A 1 91 ? 13.438 8.961 1.263 1 97.38 91 SER A C 1
ATOM 754 O O . SER A 1 91 ? 12.875 7.957 1.701 1 97.38 91 SER A O 1
ATOM 756 N N . PRO A 1 92 ? 14.703 8.977 0.957 1 96.88 92 PRO A N 1
ATOM 757 C CA . PRO A 1 92 ? 15.445 7.73 0.776 1 96.88 92 PRO A CA 1
ATOM 758 C C . PRO A 1 92 ? 15.945 7.141 2.096 1 96.88 92 PRO A C 1
ATOM 760 O O . PRO A 1 92 ? 16.422 6.004 2.129 1 96.88 92 PRO A O 1
ATOM 763 N N . GLU A 1 93 ? 15.836 7.867 3.182 1 95.5 93 GLU A N 1
ATOM 764 C CA . GLU A 1 93 ? 16.406 7.441 4.457 1 95.5 93 GLU A CA 1
ATOM 765 C C . GLU A 1 93 ? 15.742 6.164 4.961 1 95.5 93 GLU A C 1
ATOM 767 O O . GLU A 1 93 ? 14.523 6.012 4.855 1 95.5 93 GLU A O 1
ATOM 772 N N . ARG A 1 94 ? 16.469 5.246 5.531 1 95.06 94 ARG A N 1
ATOM 773 C CA . ARG A 1 94 ? 15.938 4.023 6.129 1 95.06 94 ARG A CA 1
ATOM 774 C C . ARG A 1 94 ? 15.766 4.184 7.637 1 95.06 94 ARG A C 1
ATOM 776 O O . ARG A 1 94 ? 15.672 3.189 8.359 1 95.06 94 ARG A O 1
ATOM 783 N N . HIS A 1 95 ? 15.906 5.383 8.102 1 94.62 95 HIS A N 1
ATOM 784 C CA . HIS A 1 95 ? 15.625 5.801 9.469 1 94.62 95 HIS A CA 1
ATOM 785 C C . HIS A 1 95 ? 14.648 6.977 9.492 1 94.62 95 HIS A C 1
ATOM 787 O O . HIS A 1 95 ? 14.195 7.438 8.445 1 94.62 95 HIS A O 1
ATOM 793 N N . ALA A 1 96 ? 14.344 7.352 10.68 1 96.94 96 ALA A N 1
ATOM 794 C CA . ALA A 1 96 ? 13.352 8.422 10.805 1 96.94 96 ALA A CA 1
ATOM 795 C C . ALA A 1 96 ? 13.812 9.68 10.078 1 96.94 96 ALA A C 1
ATOM 797 O O . ALA A 1 96 ? 14.992 10.031 10.109 1 96.94 96 ALA A O 1
ATOM 798 N N . SER A 1 97 ? 12.891 10.352 9.406 1 97.19 97 SER A N 1
ATOM 799 C CA . SER A 1 97 ? 13.172 11.578 8.664 1 97.19 97 SER A CA 1
ATOM 800 C C . SER A 1 97 ? 11.969 12.508 8.672 1 97.19 97 SER A C 1
ATOM 802 O O . SER A 1 97 ? 10.828 12.062 8.805 1 97.19 97 SER A O 1
ATOM 804 N N . ALA A 1 98 ? 12.266 13.758 8.609 1 98.19 98 ALA A N 1
ATOM 805 C CA . ALA A 1 98 ? 11.219 14.773 8.594 1 98.19 98 ALA A CA 1
ATOM 806 C C . ALA A 1 98 ? 11.586 15.93 7.672 1 98.19 98 ALA A C 1
ATOM 808 O O . ALA A 1 98 ? 12.766 16.156 7.398 1 98.19 98 ALA A O 1
ATOM 809 N N . SER A 1 99 ? 10.586 16.578 7.148 1 97.94 99 SER A N 1
ATOM 810 C CA . SER A 1 99 ? 10.789 17.766 6.312 1 97.94 99 SER A CA 1
ATOM 811 C C . SER A 1 99 ? 9.648 18.766 6.484 1 97.94 99 SER A C 1
ATOM 813 O O . SER A 1 99 ? 8.484 18.375 6.633 1 97.94 99 SER A O 1
ATOM 815 N N . ILE A 1 100 ? 10.023 19.984 6.5 1 98 100 ILE A N 1
ATOM 816 C CA . ILE A 1 100 ? 9.055 21.078 6.387 1 98 100 ILE A CA 1
ATOM 817 C C . ILE A 1 100 ? 8.789 21.391 4.914 1 98 100 ILE A C 1
ATOM 819 O O . ILE A 1 100 ? 9.719 21.719 4.172 1 98 100 ILE A O 1
ATOM 823 N N . LEU A 1 101 ? 7.539 21.234 4.535 1 97.81 101 LEU A N 1
ATOM 824 C CA . LEU A 1 101 ? 7.168 21.531 3.154 1 97.81 101 LEU A CA 1
ATOM 825 C C . LEU A 1 101 ? 6.488 22.906 3.055 1 97.81 101 LEU A C 1
ATOM 827 O O . LEU A 1 101 ? 5.473 23.141 3.707 1 97.81 101 LEU A O 1
ATOM 831 N N . LEU A 1 102 ? 7.102 23.781 2.377 1 96.19 102 LEU A N 1
ATOM 832 C CA . LEU A 1 102 ? 6.508 25.078 2.078 1 96.19 102 LEU A CA 1
ATOM 833 C C . LEU A 1 102 ? 5.879 25.078 0.688 1 96.19 102 LEU A C 1
ATOM 835 O O . LEU A 1 102 ? 6.566 25.328 -0.306 1 96.19 102 LEU A O 1
ATOM 839 N N . LEU A 1 103 ? 4.559 24.734 0.648 1 94.62 103 LEU A N 1
ATOM 840 C CA . LEU A 1 103 ? 3.828 24.547 -0.602 1 94.62 103 LEU A CA 1
ATOM 841 C C . LEU A 1 103 ? 2.502 25.297 -0.573 1 94.62 103 LEU A C 1
ATOM 843 O O . LEU A 1 103 ? 1.817 25.328 0.453 1 94.62 103 LEU A O 1
ATOM 847 N N . HIS A 1 104 ? 2.129 25.938 -1.675 1 89.06 104 HIS A N 1
ATOM 848 C CA . HIS A 1 104 ? 0.809 26.547 -1.841 1 89.06 104 HIS A CA 1
ATOM 849 C C . HIS A 1 104 ? 0.52 27.547 -0.735 1 89.06 104 HIS A C 1
ATOM 851 O O . HIS A 1 104 ? -0.591 27.594 -0.2 1 89.06 104 HIS A O 1
ATOM 857 N N . SER A 1 105 ? 1.54 28.172 -0.325 1 89.62 105 SER A N 1
ATOM 858 C CA . SER A 1 105 ? 1.453 29.188 0.725 1 89.62 105 SER A CA 1
ATOM 859 C C . SER A 1 105 ? 1.04 28.562 2.055 1 89.62 105 SER A C 1
ATOM 861 O O . SER A 1 105 ? 0.415 29.219 2.887 1 89.62 105 SER A O 1
ATOM 863 N N . GLN A 1 106 ? 1.167 27.297 2.113 1 94.44 106 GLN A N 1
ATOM 864 C CA . GLN A 1 106 ? 0.899 26.547 3.34 1 94.44 106 GLN A CA 1
ATOM 865 C C . GLN A 1 106 ? 2.162 25.875 3.855 1 94.44 106 GLN A C 1
ATOM 867 O O . GLN A 1 106 ? 3.154 25.766 3.131 1 94.44 106 GLN A O 1
ATOM 872 N N . ILE A 1 107 ? 2.123 25.578 5.133 1 96.25 107 ILE A N 1
ATOM 873 C CA . ILE A 1 107 ? 3.23 24.859 5.758 1 96.25 107 ILE A CA 1
ATOM 874 C C . ILE A 1 107 ? 2.795 23.438 6.113 1 96.25 107 ILE A C 1
ATOM 876 O O . ILE A 1 107 ? 1.821 23.25 6.848 1 96.25 107 ILE A O 1
ATOM 880 N N . PHE A 1 108 ? 3.494 22.5 5.562 1 98.12 108 PHE A N 1
ATOM 881 C CA . PHE A 1 108 ? 3.262 21.094 5.879 1 98.12 108 PHE A CA 1
ATOM 882 C C . PHE A 1 108 ? 4.441 20.516 6.641 1 98.12 108 PHE A C 1
ATOM 884 O O . PHE A 1 108 ? 5.566 21 6.531 1 98.12 108 PHE A O 1
ATOM 891 N N . LEU A 1 109 ? 4.191 19.516 7.438 1 98.44 109 LEU A N 1
ATOM 892 C CA . LEU A 1 109 ? 5.219 18.734 8.102 1 98.44 109 LEU A CA 1
ATOM 893 C C . LEU A 1 109 ? 5.141 17.266 7.68 1 98.44 109 LEU A C 1
ATOM 895 O O . LEU A 1 109 ? 4.133 16.594 7.922 1 98.44 109 LEU A O 1
ATOM 899 N N . TYR A 1 110 ? 6.176 16.875 6.953 1 98.44 110 TYR A N 1
ATOM 900 C CA . TYR A 1 110 ? 6.359 15.477 6.598 1 98.44 110 TYR A CA 1
ATOM 901 C C . TYR A 1 110 ? 7.141 14.742 7.672 1 98.44 110 TYR A C 1
ATOM 903 O O . TYR A 1 110 ? 8.148 15.25 8.18 1 98.44 110 TYR A O 1
ATOM 911 N N . TYR A 1 111 ? 6.652 13.516 8.023 1 98.69 111 TYR A N 1
ATOM 912 C CA . TYR A 1 111 ? 7.352 12.695 9.008 1 98.69 111 TYR A CA 1
ATOM 913 C C . TYR A 1 111 ? 7.281 11.219 8.641 1 98.69 111 TYR A C 1
ATOM 915 O O . TYR A 1 111 ? 6.199 10.695 8.359 1 98.69 111 TYR A O 1
ATOM 923 N N . LYS A 1 112 ? 8.375 10.57 8.547 1 98.25 112 LYS A N 1
ATOM 924 C CA . LYS A 1 112 ? 8.539 9.133 8.359 1 98.25 112 LYS A CA 1
ATOM 925 C C . LYS A 1 112 ? 9.32 8.516 9.516 1 98.25 112 LYS A C 1
ATOM 927 O O . LYS A 1 112 ? 10.344 9.062 9.938 1 98.25 112 LYS A O 1
ATOM 932 N N . CYS A 1 113 ? 8.867 7.387 10 1 97.62 113 CYS A N 1
ATOM 933 C CA . CYS A 1 113 ? 9.609 6.738 11.07 1 97.62 113 CYS A CA 1
ATOM 934 C C . CYS A 1 113 ? 9.445 5.227 11.023 1 97.62 113 CYS A C 1
ATOM 936 O O . CYS A 1 113 ? 8.617 4.715 10.258 1 97.62 113 CYS A O 1
ATOM 938 N N . PHE A 1 114 ? 10.312 4.578 11.711 1 95.69 114 PHE A N 1
ATOM 939 C CA . PHE A 1 114 ? 10.312 3.127 11.867 1 95.69 114 PHE A CA 1
ATOM 940 C C . PHE A 1 114 ? 10.164 2.734 13.328 1 95.69 114 PHE A C 1
ATOM 942 O O . PHE A 1 114 ? 11 3.105 14.164 1 95.69 114 PHE A O 1
ATOM 949 N N . ARG A 1 115 ? 9.016 2.084 13.578 1 93.56 115 ARG A N 1
ATOM 950 C CA . ARG A 1 115 ? 8.734 1.657 14.945 1 93.56 115 ARG A CA 1
ATOM 951 C C . ARG A 1 115 ? 7.977 0.333 14.961 1 93.56 115 ARG A C 1
ATOM 953 O O . ARG A 1 115 ? 7.09 0.108 14.133 1 93.56 115 ARG A O 1
ATOM 960 N N . ASP A 1 116 ? 8.242 -0.594 15.922 1 92.12 116 ASP A N 1
ATOM 961 C CA . ASP A 1 116 ? 7.559 -1.868 16.094 1 92.12 116 ASP A CA 1
ATOM 962 C C . ASP A 1 116 ? 7.523 -2.666 14.797 1 92.12 116 ASP A C 1
ATOM 964 O O . ASP A 1 116 ? 6.48 -3.197 14.414 1 92.12 116 ASP A O 1
ATOM 968 N N . SER A 1 117 ? 8.617 -2.631 14.062 1 92.19 117 SER A N 1
ATOM 969 C CA . SER A 1 117 ? 8.812 -3.363 12.82 1 92.19 117 SER A CA 1
ATOM 970 C C . SER A 1 117 ? 7.859 -2.867 11.734 1 92.19 117 SER A C 1
ATOM 972 O O . SER A 1 117 ? 7.379 -3.656 10.914 1 92.19 117 SER A O 1
ATOM 974 N N . LYS A 1 118 ? 7.551 -1.562 11.93 1 94.75 118 LYS A N 1
ATOM 975 C CA . LYS A 1 118 ? 6.699 -0.945 10.914 1 94.75 118 LYS A CA 1
ATOM 976 C C . LYS A 1 118 ? 7.27 0.396 10.461 1 94.75 118 LYS A C 1
ATOM 978 O O . LYS A 1 118 ? 7.965 1.07 11.227 1 94.75 118 LYS A O 1
ATOM 983 N N . CYS A 1 119 ? 6.992 0.69 9.242 1 96.31 119 CYS A N 1
ATOM 984 C CA . CYS A 1 119 ? 7.297 2 8.68 1 96.31 119 CYS A CA 1
ATOM 985 C C . CYS A 1 119 ? 6.043 2.857 8.578 1 96.31 119 CYS A C 1
ATOM 987 O O . CYS A 1 119 ? 5.027 2.416 8.031 1 96.31 119 CYS A O 1
ATOM 989 N N . TYR A 1 120 ? 6.113 4.031 9.133 1 97.06 120 TYR A N 1
ATOM 990 C CA . TYR A 1 120 ? 5.012 4.984 9.07 1 97.06 120 TYR A CA 1
ATOM 991 C C . TYR A 1 120 ? 5.422 6.242 8.312 1 97.06 120 TYR A C 1
ATOM 993 O O . TYR A 1 120 ? 6.559 6.707 8.438 1 97.06 120 TYR A O 1
ATOM 1001 N N . CYS A 1 121 ? 4.477 6.734 7.562 1 97 121 CYS A N 1
ATOM 1002 C CA . CYS A 1 121 ? 4.703 7.988 6.848 1 97 121 CYS A CA 1
ATOM 1003 C C . CYS A 1 121 ? 3.424 8.812 6.777 1 97 121 CYS A C 1
ATOM 1005 O O . CYS A 1 121 ? 2.369 8.297 6.406 1 97 121 CYS A O 1
ATOM 1007 N N . ALA A 1 122 ? 3.566 10.109 7.133 1 98.19 122 ALA A N 1
ATOM 1008 C CA . ALA A 1 122 ? 2.393 10.977 7.07 1 98.19 122 ALA A CA 1
ATOM 1009 C C . ALA A 1 122 ? 2.793 12.422 6.793 1 98.19 122 ALA A C 1
ATOM 1011 O O . ALA A 1 122 ? 3.953 12.797 6.98 1 98.19 122 ALA A O 1
ATOM 1012 N N . VAL A 1 123 ? 1.851 13.188 6.266 1 98.44 123 VAL A N 1
ATOM 1013 C CA . VAL A 1 123 ? 1.977 14.625 6.062 1 98.44 123 VAL A CA 1
ATOM 1014 C C . VAL A 1 123 ? 0.864 15.352 6.816 1 98.44 123 VAL A C 1
ATOM 1016 O O . VAL A 1 123 ? -0.313 15.016 6.676 1 98.44 123 VAL A O 1
ATOM 1019 N N . HIS A 1 124 ? 1.254 16.297 7.617 1 98.12 124 HIS A N 1
ATOM 1020 C CA . HIS A 1 124 ? 0.298 17.156 8.328 1 98.12 124 HIS A CA 1
ATOM 1021 C C . HIS A 1 124 ? 0.357 18.594 7.824 1 98.12 124 HIS A C 1
ATOM 1023 O O . HIS A 1 124 ? 1.416 19.062 7.402 1 98.12 124 HIS A O 1
ATOM 1029 N N . LEU A 1 125 ? -0.748 19.234 7.844 1 97.44 125 LEU A N 1
ATOM 1030 C CA . LEU A 1 125 ? -0.832 20.672 7.535 1 97.44 125 LEU A CA 1
ATOM 1031 C C . LEU A 1 125 ? -0.832 21.5 8.812 1 97.44 125 LEU A C 1
ATOM 1033 O O . LEU A 1 125 ? -1.521 21.156 9.781 1 97.44 125 LEU A O 1
ATOM 1037 N N . PHE A 1 126 ? -0.008 22.484 8.867 1 95.69 126 PHE A N 1
ATOM 1038 C CA . PHE A 1 126 ? -0.137 23.484 9.922 1 95.69 126 PHE A CA 1
ATOM 1039 C C . PHE A 1 126 ? -1.366 24.359 9.688 1 95.69 126 PHE A C 1
ATOM 1041 O O . PHE A 1 126 ? -1.259 25.469 9.164 1 95.69 126 PHE A O 1
ATOM 1048 N N . GLY A 1 127 ? -2.492 23.844 10.109 1 92.62 127 GLY A N 1
ATOM 1049 C CA . GLY A 1 127 ? -3.801 24.438 9.914 1 92.62 127 GLY A CA 1
ATOM 1050 C C . GLY A 1 127 ? -4.93 23.609 10.5 1 92.62 127 GLY A C 1
ATOM 1051 O O . GLY A 1 127 ? -4.691 22.641 11.227 1 92.62 127 GLY A O 1
ATOM 1052 N N . THR A 1 128 ? -6.09 24.047 10.273 1 89.31 128 THR A N 1
ATOM 1053 C CA . THR A 1 128 ? -7.262 23.359 10.797 1 89.31 128 THR A CA 1
ATOM 1054 C C . THR A 1 128 ? -7.543 22.078 9.992 1 89.31 128 THR A C 1
ATOM 1056 O O . THR A 1 128 ? -7.008 21.906 8.898 1 89.31 128 THR A O 1
ATOM 1059 N N . SER A 1 129 ? -8.398 21.234 10.625 1 91.62 129 SER A N 1
ATOM 1060 C CA . SER A 1 129 ? -8.797 20.016 9.93 1 91.62 129 SER A CA 1
ATOM 1061 C C . SER A 1 129 ? -9.508 20.328 8.617 1 91.62 129 SER A C 1
ATOM 1063 O O . SER A 1 129 ? -9.336 19.609 7.629 1 91.62 129 SER A O 1
ATOM 1065 N N . ALA A 1 130 ? -10.258 21.328 8.648 1 88.75 130 ALA A N 1
ATOM 1066 C CA . ALA A 1 130 ? -10.984 21.734 7.441 1 88.75 130 ALA A CA 1
ATOM 1067 C C . ALA A 1 130 ? -10.023 22.141 6.332 1 88.75 130 ALA A C 1
ATOM 1069 O O . ALA A 1 130 ? -10.203 21.75 5.172 1 88.75 130 ALA A O 1
ATOM 1070 N N . GLU A 1 131 ? -9.031 22.859 6.672 1 90.5 131 GLU A N 1
ATOM 1071 C CA . GLU A 1 131 ? -8.023 23.266 5.695 1 90.5 131 GLU A CA 1
ATOM 1072 C C . GLU A 1 131 ? -7.234 22.062 5.188 1 90.5 131 GLU A C 1
ATOM 1074 O O . GLU A 1 131 ? -6.984 21.938 3.988 1 90.5 131 GLU A O 1
ATOM 1079 N N . ALA A 1 132 ? -6.902 21.219 6.137 1 95.06 132 ALA A N 1
ATOM 1080 C CA . ALA A 1 132 ? -6.086 20.047 5.812 1 95.06 132 ALA A CA 1
ATOM 1081 C C . ALA A 1 132 ? -6.805 19.141 4.824 1 95.06 132 ALA A C 1
ATOM 1083 O O . ALA A 1 132 ? -6.176 18.562 3.928 1 95.06 132 ALA A O 1
ATOM 1084 N N . SER A 1 133 ? -8.078 19.031 4.902 1 92.12 133 SER A N 1
ATOM 1085 C CA . SER A 1 133 ? -8.867 18.125 4.066 1 92.12 133 SER A CA 1
ATOM 1086 C C . SER A 1 133 ? -8.844 18.562 2.605 1 92.12 133 SER A C 1
ATOM 1088 O O . SER A 1 133 ? -9.227 17.797 1.717 1 92.12 133 SER A O 1
ATOM 1090 N N . GLY A 1 134 ? -8.344 19.75 2.355 1 93.69 134 GLY A N 1
ATOM 1091 C CA . GLY A 1 134 ? -8.203 20.234 0.995 1 93.69 134 GLY A CA 1
ATOM 1092 C C . GLY A 1 134 ? -6.957 19.719 0.302 1 93.69 134 GLY A C 1
ATOM 1093 O O . GLY A 1 134 ? -6.75 19.969 -0.886 1 93.69 134 GLY A O 1
ATOM 1094 N N . PHE A 1 135 ? -6.234 18.922 1.023 1 96.5 135 PHE A N 1
ATOM 1095 C CA . PHE A 1 135 ? -4.984 18.422 0.467 1 96.5 135 PHE A CA 1
ATOM 1096 C C . PHE A 1 135 ? -4.887 16.906 0.635 1 96.5 135 PHE A C 1
ATOM 1098 O O . PHE A 1 135 ? -5.512 16.328 1.532 1 96.5 135 PHE A O 1
ATOM 1105 N N . LYS A 1 136 ? -4.148 16.297 -0.258 1 97.69 136 LYS A N 1
ATOM 1106 C CA . LYS A 1 136 ? -3.812 14.883 -0.199 1 97.69 136 LYS A CA 1
ATOM 1107 C C . LYS A 1 136 ? -2.324 14.664 -0.452 1 97.69 136 LYS A C 1
ATOM 1109 O O . LYS A 1 136 ? -1.622 15.57 -0.894 1 97.69 136 LYS A O 1
ATOM 1114 N N . TYR A 1 137 ? -1.854 13.547 -0.051 1 98.06 137 TYR A N 1
ATOM 1115 C CA . TYR A 1 137 ? -0.485 13.18 -0.397 1 98.06 137 TYR A CA 1
ATOM 1116 C C . TYR A 1 137 ? -0.41 11.734 -0.859 1 98.06 137 TYR A C 1
ATOM 1118 O O . TYR A 1 137 ? -1.153 10.875 -0.369 1 98.06 137 TYR A O 1
ATOM 1126 N N . LYS A 1 138 ? 0.429 11.555 -1.794 1 98.19 138 LYS A N 1
ATOM 1127 C CA . LYS A 1 138 ? 0.708 10.234 -2.344 1 98.19 138 LYS A CA 1
ATOM 1128 C C . LYS A 1 138 ? 2.109 9.766 -1.969 1 98.19 138 LYS A C 1
ATOM 1130 O O . LYS A 1 138 ? 3.076 10.516 -2.094 1 98.19 138 LYS A O 1
ATOM 1135 N N . VAL A 1 139 ? 2.18 8.57 -1.425 1 98.31 139 VAL A N 1
ATOM 1136 C CA . VAL A 1 139 ? 3.461 7.91 -1.203 1 98.31 139 VAL A CA 1
ATOM 1137 C C . VAL A 1 139 ? 3.631 6.77 -2.203 1 98.31 139 VAL A C 1
ATOM 1139 O O . VAL A 1 139 ? 2.736 5.938 -2.363 1 98.31 139 VAL A O 1
ATOM 1142 N N . LYS A 1 140 ? 4.738 6.762 -2.861 1 97.81 140 LYS A N 1
ATOM 1143 C CA . LYS A 1 140 ? 5.023 5.715 -3.842 1 97.81 140 LYS A CA 1
ATOM 1144 C C . LYS A 1 140 ? 6.355 5.039 -3.551 1 97.81 140 LYS A C 1
ATOM 1146 O O . LYS A 1 140 ? 7.379 5.711 -3.385 1 97.81 140 LYS A O 1
ATOM 1151 N N . LEU A 1 141 ? 6.328 3.764 -3.436 1 97.62 141 LEU A N 1
ATOM 1152 C CA . LEU A 1 141 ? 7.523 2.941 -3.303 1 97.62 141 LEU A CA 1
ATOM 1153 C C . LEU A 1 141 ? 7.777 2.141 -4.578 1 97.62 141 LEU A C 1
ATOM 1155 O O . LEU A 1 141 ? 6.844 1.585 -5.16 1 97.62 141 LEU A O 1
ATOM 1159 N N . SER A 1 142 ? 8.984 2.119 -4.992 1 96.38 142 SER A N 1
ATOM 1160 C CA . SER A 1 142 ? 9.352 1.395 -6.207 1 96.38 142 SER A CA 1
ATOM 1161 C C . SER A 1 142 ? 10.492 0.422 -5.941 1 96.38 142 SER A C 1
ATOM 1163 O O . SER A 1 142 ? 11.492 0.784 -5.316 1 96.38 142 SER A O 1
ATOM 1165 N N . ALA A 1 143 ? 10.312 -0.757 -6.438 1 95.12 143 ALA A N 1
ATOM 1166 C CA . ALA A 1 143 ? 11.375 -1.749 -6.316 1 95.12 143 ALA A CA 1
ATOM 1167 C C . ALA A 1 143 ? 12.43 -1.558 -7.406 1 95.12 143 ALA A C 1
ATOM 1169 O O . ALA A 1 143 ? 12.258 -0.726 -8.297 1 95.12 143 ALA A O 1
ATOM 1170 N N . GLU A 1 144 ? 13.484 -2.309 -7.285 1 90.38 144 GLU A N 1
ATOM 1171 C CA . GLU A 1 144 ? 14.617 -2.195 -8.195 1 90.38 144 GLU A CA 1
ATOM 1172 C C . GLU A 1 144 ? 14.219 -2.559 -9.625 1 90.38 144 GLU A C 1
ATOM 1174 O O . GLU A 1 144 ? 14.695 -1.952 -10.586 1 90.38 144 GLU A O 1
ATOM 1179 N N . ASN A 1 145 ? 13.289 -3.543 -9.75 1 87 145 ASN A N 1
ATOM 1180 C CA . ASN A 1 145 ? 12.898 -4.023 -11.07 1 87 145 ASN A CA 1
ATOM 1181 C C . ASN A 1 145 ? 11.906 -3.074 -11.742 1 87 145 ASN A C 1
ATOM 1183 O O . ASN A 1 145 ? 11.516 -3.287 -12.891 1 87 145 ASN A O 1
ATOM 1187 N N . ASN A 1 146 ? 11.406 -2.066 -11.078 1 85.75 146 ASN A N 1
ATOM 1188 C CA . ASN A 1 146 ? 10.484 -1.027 -11.523 1 85.75 146 ASN A CA 1
ATOM 1189 C C . ASN A 1 146 ? 9.109 -1.601 -11.852 1 85.75 146 ASN A C 1
ATOM 1191 O O . ASN A 1 146 ? 8.289 -0.938 -12.492 1 85.75 146 ASN A O 1
ATOM 1195 N N . ILE A 1 147 ? 8.922 -2.822 -11.531 1 90.25 147 ILE A N 1
ATOM 1196 C CA . ILE A 1 147 ? 7.613 -3.447 -11.711 1 90.25 147 ILE A CA 1
ATOM 1197 C C . ILE A 1 147 ? 6.824 -3.385 -10.406 1 90.25 147 ILE A C 1
ATOM 1199 O O . ILE A 1 147 ? 5.691 -2.9 -10.383 1 90.25 147 ILE A O 1
ATOM 1203 N N . GLN A 1 148 ? 7.523 -3.855 -9.453 1 94.19 148 GLN A N 1
ATOM 1204 C CA . GLN A 1 148 ? 6.871 -3.859 -8.148 1 94.19 148 GLN A CA 1
ATOM 1205 C C . GLN A 1 148 ? 6.797 -2.449 -7.566 1 94.19 148 GLN A C 1
ATOM 1207 O O . GLN A 1 148 ? 7.824 -1.799 -7.371 1 94.19 148 GLN A O 1
ATOM 1212 N N . THR A 1 149 ? 5.629 -2.023 -7.387 1 96.5 149 THR A N 1
ATOM 1213 C CA . THR A 1 149 ? 5.395 -0.7 -6.816 1 96.5 149 THR A CA 1
ATOM 1214 C C . THR A 1 149 ? 4.281 -0.749 -5.773 1 96.5 149 THR A C 1
ATOM 1216 O O . THR A 1 149 ? 3.426 -1.634 -5.812 1 96.5 149 THR A O 1
ATOM 1219 N N . LEU A 1 150 ? 4.371 0.086 -4.82 1 96.94 150 LEU A N 1
ATOM 1220 C CA . LEU A 1 150 ? 3.322 0.324 -3.836 1 96.94 150 LEU A CA 1
ATOM 1221 C C . LEU A 1 150 ? 3.018 1.812 -3.717 1 96.94 150 LEU A C 1
ATOM 1223 O O . LEU A 1 150 ? 3.932 2.631 -3.588 1 96.94 150 LEU A O 1
ATOM 1227 N N . SER A 1 151 ? 1.774 2.158 -3.869 1 97.06 151 SER A N 1
ATOM 1228 C CA . SER A 1 151 ? 1.373 3.557 -3.756 1 97.06 151 SER A CA 1
ATOM 1229 C C . SER A 1 151 ? 0.145 3.709 -2.865 1 97.06 151 SER A C 1
ATOM 1231 O O . SER A 1 151 ? -0.764 2.877 -2.904 1 97.06 151 SER A O 1
ATOM 1233 N N . GLN A 1 152 ? 0.156 4.695 -2.098 1 97.56 152 GLN A N 1
ATOM 1234 C CA . GLN A 1 152 ? -0.995 5.016 -1.259 1 97.56 152 GLN A CA 1
ATOM 1235 C C . GLN A 1 152 ? -1.28 6.516 -1.262 1 97.56 152 GLN A C 1
ATOM 1237 O O . GLN A 1 152 ? -0.356 7.328 -1.191 1 97.56 152 GLN A O 1
ATOM 1242 N N . VAL A 1 153 ? -2.506 6.852 -1.421 1 97.38 153 VAL A N 1
ATOM 1243 C CA . VAL A 1 153 ? -2.953 8.234 -1.323 1 97.38 153 VAL A CA 1
ATOM 1244 C C . VAL A 1 153 ? -3.77 8.43 -0.046 1 97.38 153 VAL A C 1
ATOM 1246 O O . VAL A 1 153 ? -4.719 7.68 0.208 1 97.38 153 VAL A O 1
ATOM 1249 N N . ASN A 1 154 ? -3.385 9.367 0.734 1 96.81 154 ASN A N 1
ATOM 1250 C CA . ASN A 1 154 ? -4.09 9.727 1.96 1 96.81 154 ASN A CA 1
ATOM 1251 C C . ASN A 1 154 ? -4.461 11.203 1.988 1 96.81 154 ASN A C 1
ATOM 1253 O O . ASN A 1 154 ? -3.848 12.016 1.292 1 96.81 154 ASN A O 1
ATOM 1257 N N . VAL A 1 155 ? -5.438 11.484 2.752 1 95.81 155 VAL A N 1
ATOM 1258 C CA . VAL A 1 155 ? -5.797 12.875 2.988 1 95.81 155 VAL A CA 1
ATOM 1259 C C . VAL A 1 155 ? -4.867 13.477 4.039 1 95.81 155 VAL A C 1
ATOM 1261 O O . VAL A 1 155 ? -4.547 12.828 5.035 1 95.81 155 VAL A O 1
ATOM 1264 N N . VAL A 1 156 ? -4.457 14.672 3.697 1 97.31 156 VAL A N 1
ATOM 1265 C CA . VAL A 1 156 ? -3.613 15.367 4.664 1 97.31 156 VAL A CA 1
ATOM 1266 C C . VAL A 1 156 ? -4.414 15.68 5.926 1 97.31 156 VAL A C 1
ATOM 1268 O O . VAL A 1 156 ? -5.59 16.047 5.848 1 97.31 156 VAL A O 1
ATOM 1271 N N . ARG A 1 157 ? -3.74 15.555 7.086 1 96.56 157 ARG A N 1
ATOM 1272 C CA . ARG A 1 157 ? -4.383 15.852 8.359 1 96.56 157 ARG A CA 1
ATOM 1273 C C . ARG A 1 157 ? -3.805 17.109 8.992 1 96.56 157 ARG A C 1
ATOM 1275 O O . ARG A 1 157 ? -2.736 17.578 8.586 1 96.56 157 ARG A O 1
ATOM 1282 N N . SER A 1 158 ? -4.57 17.578 9.938 1 94.81 158 SER A N 1
ATOM 1283 C CA . SER A 1 158 ? -4.09 18.75 10.672 1 94.81 158 SER A CA 1
ATOM 1284 C C . SER A 1 158 ? -2.977 18.375 11.641 1 94.81 158 SER A C 1
ATOM 1286 O O . SER A 1 158 ? -3.006 17.297 12.242 1 94.81 158 SER A O 1
ATOM 1288 N N . ILE A 1 159 ? -2.137 19.234 11.82 1 94.31 159 ILE A N 1
ATOM 1289 C CA . ILE A 1 159 ? -1.012 19.016 12.727 1 94.31 159 ILE A CA 1
ATOM 1290 C C . ILE A 1 159 ? -1.521 18.859 14.156 1 94.31 159 ILE A C 1
ATOM 1292 O O . ILE A 1 159 ? -0.831 18.297 15.008 1 94.31 159 ILE A O 1
ATOM 1296 N N . THR A 1 160 ? -2.67 19.359 14.461 1 90 160 THR A N 1
ATOM 1297 C CA . THR A 1 160 ? -3.238 19.297 15.797 1 90 160 THR A CA 1
ATOM 1298 C C . THR A 1 160 ? -3.594 17.859 16.172 1 90 160 THR A C 1
ATOM 1300 O O . THR A 1 160 ? -3.705 17.516 17.344 1 90 160 THR A O 1
ATOM 1303 N N . GLU A 1 161 ? -3.803 17.031 15.25 1 91.19 161 GLU A N 1
ATOM 1304 C CA . GLU A 1 161 ? -4.117 15.633 15.492 1 91.19 161 GLU A CA 1
ATOM 1305 C C . GLU A 1 161 ? -2.916 14.891 16.078 1 91.19 161 GLU A C 1
ATOM 1307 O O . GLU A 1 161 ? -3.074 14 16.906 1 91.19 161 GLU A O 1
ATOM 1312 N N . GLY A 1 162 ? -1.74 15.281 15.633 1 94.06 162 GLY A N 1
ATOM 1313 C CA . GLY A 1 162 ? -0.535 14.594 16.078 1 94.06 162 GLY A CA 1
ATOM 1314 C C . GLY A 1 162 ? -0.235 13.344 15.266 1 94.06 162 GLY A C 1
ATOM 1315 O O . GLY A 1 162 ? -1.149 12.602 14.891 1 94.06 162 GLY A O 1
ATOM 1316 N N . PHE A 1 163 ? 1.012 13.031 15.148 1 96.06 163 PHE A N 1
ATOM 1317 C CA . PHE A 1 163 ? 1.432 11.906 14.328 1 96.06 163 PHE A CA 1
ATOM 1318 C C . PHE A 1 163 ? 1.071 10.578 14.992 1 96.06 163 PHE A C 1
ATOM 1320 O O . PHE A 1 163 ? 0.656 9.633 14.32 1 96.06 163 PHE A O 1
ATOM 1327 N N . GLU A 1 164 ? 1.226 10.516 16.297 1 93.88 164 GLU A N 1
ATOM 1328 C CA . GLU A 1 164 ? 0.921 9.266 16.984 1 93.88 164 GLU A CA 1
ATOM 1329 C C . GLU A 1 164 ? -0.527 8.852 16.75 1 93.88 164 GLU A C 1
ATOM 1331 O O . GLU A 1 164 ? -0.799 7.688 16.438 1 93.88 164 GLU A O 1
ATOM 1336 N N . ALA A 1 165 ? -1.397 9.781 16.891 1 93.19 165 ALA A N 1
ATOM 1337 C CA . ALA A 1 165 ? -2.812 9.492 16.672 1 93.19 165 ALA A CA 1
ATOM 1338 C C . ALA A 1 165 ? -3.07 9.102 15.219 1 93.19 165 ALA A C 1
ATOM 1340 O O . ALA A 1 165 ? -3.83 8.172 14.945 1 93.19 165 ALA A O 1
ATOM 1341 N N . THR A 1 166 ? -2.463 9.797 14.32 1 93.88 166 THR A N 1
ATOM 1342 C CA . THR A 1 166 ? -2.594 9.516 12.898 1 93.88 166 THR A CA 1
ATOM 1343 C C . THR A 1 166 ? -2.107 8.102 12.586 1 93.88 166 THR A C 1
ATOM 1345 O O . THR A 1 166 ? -2.773 7.355 11.859 1 93.88 166 THR A O 1
ATOM 1348 N N . PHE A 1 167 ? -1.009 7.703 13.148 1 94.06 167 PHE A N 1
ATOM 1349 C CA . PHE A 1 167 ? -0.439 6.379 12.93 1 94.06 167 PHE A CA 1
ATOM 1350 C C . PHE A 1 167 ? -1.35 5.297 13.5 1 94.06 167 PHE A C 1
ATOM 1352 O O . PHE A 1 167 ? -1.606 4.285 12.836 1 94.06 167 PHE A O 1
ATOM 1359 N N . ARG A 1 168 ? -1.845 5.574 14.594 1 90.81 168 ARG A N 1
ATOM 1360 C CA . ARG A 1 168 ? -2.711 4.602 15.242 1 90.81 168 ARG A CA 1
ATOM 1361 C C . ARG A 1 168 ? -4.004 4.406 14.461 1 90.81 168 ARG A C 1
ATOM 1363 O O . ARG A 1 168 ? -4.484 3.279 14.312 1 90.81 168 ARG A O 1
ATOM 1370 N N . ALA A 1 169 ? -4.523 5.48 13.977 1 88.88 169 ALA A N 1
ATOM 1371 C CA . ALA A 1 169 ? -5.789 5.441 13.258 1 88.88 169 ALA A CA 1
ATOM 1372 C C . ALA A 1 169 ? -5.617 4.809 11.875 1 88.88 169 ALA A C 1
ATOM 1374 O O . ALA A 1 169 ? -6.594 4.402 11.25 1 88.88 169 ALA A O 1
ATOM 1375 N N . GLY A 1 170 ? -4.414 4.781 11.391 1 87.94 170 GLY A N 1
ATOM 1376 C CA . GLY A 1 170 ? -4.141 4.16 10.102 1 87.94 170 GLY A CA 1
ATOM 1377 C C . GLY A 1 170 ? -4.395 5.09 8.93 1 87.94 170 GLY A C 1
ATOM 1378 O O . GLY A 1 170 ? -4.5 4.641 7.785 1 87.94 170 GLY A O 1
ATOM 1379 N N . HIS A 1 171 ? -4.473 6.336 9.172 1 87.12 171 HIS A N 1
ATOM 1380 C CA . HIS A 1 171 ? -4.637 7.332 8.125 1 87.12 171 HIS A CA 1
ATOM 1381 C C . HIS A 1 171 ? -3.289 7.766 7.555 1 87.12 171 HIS A C 1
ATOM 1383 O O . HIS A 1 171 ? -3.012 8.961 7.449 1 87.12 171 HIS A O 1
ATOM 1389 N N . CYS A 1 172 ? -2.506 6.82 7.305 1 95.12 172 CYS A N 1
ATOM 1390 C CA . CYS A 1 172 ? -1.138 7.012 6.84 1 95.12 172 CYS A CA 1
ATOM 1391 C C . CYS A 1 172 ? -0.611 5.75 6.164 1 95.12 172 CYS A C 1
ATOM 1393 O O . CYS A 1 172 ? -1.309 4.734 6.102 1 95.12 172 CYS A O 1
ATOM 1395 N N . LEU A 1 173 ? 0.482 5.945 5.551 1 95.69 173 LEU A N 1
ATOM 1396 C CA . LEU A 1 173 ? 1.179 4.734 5.129 1 95.69 173 LEU A CA 1
ATOM 1397 C C . LEU A 1 173 ? 1.656 3.932 6.332 1 95.69 173 LEU A C 1
ATOM 1399 O O . LEU A 1 173 ? 2.258 4.484 7.254 1 95.69 173 LEU A O 1
ATOM 1403 N N . ARG A 1 174 ? 1.327 2.787 6.371 1 95.25 174 ARG A N 1
ATOM 1404 C CA . ARG A 1 174 ? 1.739 1.836 7.398 1 95.25 174 ARG A CA 1
ATOM 1405 C C . ARG A 1 174 ? 2.117 0.493 6.781 1 95.25 174 ARG A C 1
ATOM 1407 O O . ARG A 1 174 ? 1.249 -0.245 6.309 1 95.25 174 ARG A O 1
ATOM 1414 N N . LEU A 1 175 ? 3.4 0.191 6.793 1 93.69 175 LEU A N 1
ATOM 1415 C CA . LEU A 1 175 ? 3.885 -1.028 6.156 1 93.69 175 LEU A CA 1
ATOM 1416 C C . LEU A 1 175 ? 4.801 -1.807 7.098 1 93.69 175 LEU A C 1
ATOM 1418 O O . LEU A 1 175 ? 5.559 -1.211 7.867 1 93.69 175 LEU A O 1
ATOM 1422 N N . ASP A 1 176 ? 4.773 -3.078 6.938 1 91.81 176 ASP A N 1
ATOM 1423 C CA . ASP A 1 176 ? 5.734 -3.912 7.652 1 91.81 176 ASP A CA 1
ATOM 1424 C C . ASP A 1 176 ? 7.156 -3.68 7.137 1 91.81 176 ASP A C 1
ATOM 1426 O O . ASP A 1 176 ? 7.363 -3.504 5.934 1 91.81 176 ASP A O 1
ATOM 1430 N N . ASP A 1 177 ? 7.992 -3.787 8.055 1 89.81 177 ASP A N 1
ATOM 1431 C CA . ASP A 1 177 ? 9.391 -3.594 7.699 1 89.81 177 ASP A CA 1
ATOM 1432 C C . ASP A 1 177 ? 9.828 -4.59 6.621 1 89.81 177 ASP A C 1
ATOM 1434 O O . ASP A 1 177 ? 10.625 -4.254 5.746 1 89.81 177 ASP A O 1
ATOM 1438 N N . GLU A 1 178 ? 9.328 -5.738 6.703 1 87.38 178 GLU A N 1
ATOM 1439 C CA . GLU A 1 178 ? 9.664 -6.781 5.738 1 87.38 178 GLU A CA 1
ATOM 1440 C C . GLU A 1 178 ? 9.25 -6.383 4.328 1 87.38 178 GLU A C 1
ATOM 1442 O O . GLU A 1 178 ? 9.945 -6.688 3.357 1 87.38 178 GLU A O 1
ATOM 1447 N N . VAL A 1 179 ? 8.156 -5.777 4.258 1 90.12 179 VAL A N 1
ATOM 1448 C CA . VAL A 1 179 ? 7.656 -5.328 2.965 1 90.12 179 VAL A CA 1
ATOM 1449 C C . VAL A 1 179 ? 8.492 -4.156 2.463 1 90.12 179 VAL A C 1
ATOM 1451 O O . VAL A 1 179 ? 8.867 -4.109 1.29 1 90.12 179 VAL A O 1
ATOM 1454 N N . VAL A 1 180 ? 8.789 -3.24 3.348 1 93.88 180 VAL A N 1
ATOM 1455 C CA . VAL A 1 180 ? 9.547 -2.041 3.004 1 93.88 180 VAL A CA 1
ATOM 1456 C C . VAL A 1 180 ? 10.898 -2.434 2.408 1 93.88 180 VAL A C 1
ATOM 1458 O O . VAL A 1 180 ? 11.406 -1.758 1.511 1 93.88 180 VAL A O 1
ATOM 1461 N N . ARG A 1 181 ? 11.445 -3.506 2.814 1 93.06 181 ARG A N 1
ATOM 1462 C CA . ARG A 1 181 ? 12.766 -3.945 2.383 1 93.06 181 ARG A CA 1
ATOM 1463 C C . ARG A 1 181 ? 12.789 -4.223 0.883 1 93.06 181 ARG A C 1
ATOM 1465 O O . ARG A 1 181 ? 13.828 -4.086 0.238 1 93.06 181 ARG A O 1
ATOM 1472 N N . HIS A 1 182 ? 11.648 -4.562 0.366 1 93.75 182 HIS A N 1
ATOM 1473 C CA . HIS A 1 182 ? 11.562 -4.863 -1.059 1 93.75 182 HIS A CA 1
ATOM 1474 C C . HIS A 1 182 ? 11.781 -3.613 -1.9 1 93.75 182 HIS A C 1
ATOM 1476 O O . HIS A 1 182 ? 11.992 -3.703 -3.111 1 93.75 182 HIS A O 1
ATOM 1482 N N . TYR A 1 183 ? 11.766 -2.512 -1.267 1 96.75 183 TYR A N 1
ATOM 1483 C CA . TYR A 1 183 ? 11.844 -1.259 -2.012 1 96.75 183 TYR A CA 1
ATOM 1484 C C . TYR A 1 183 ? 13.133 -0.511 -1.693 1 96.75 183 TYR A C 1
ATOM 1486 O O . TYR A 1 183 ? 13.219 0.7 -1.909 1 96.75 183 TYR A O 1
ATOM 1494 N N . VAL A 1 184 ? 14.031 -1.152 -1.093 1 96.19 184 VAL A N 1
ATOM 1495 C CA . VAL A 1 184 ? 15.359 -0.609 -0.849 1 96.19 184 VAL A CA 1
ATOM 1496 C C . VAL A 1 184 ? 16.297 -0.989 -1.997 1 96.19 184 VAL A C 1
ATOM 1498 O O . VAL A 1 184 ? 16.422 -2.168 -2.338 1 96.19 184 VAL A O 1
ATOM 1501 N N . VAL A 1 185 ? 16.828 0.054 -2.641 1 93.94 185 VAL A N 1
ATOM 1502 C CA . VAL A 1 185 ? 17.766 -0.114 -3.742 1 93.94 185 VAL A CA 1
ATOM 1503 C C . VAL A 1 185 ? 19.094 0.541 -3.389 1 93.94 185 VAL A C 1
ATOM 1505 O O . VAL A 1 185 ? 19.141 1.738 -3.098 1 93.94 185 VAL A O 1
ATOM 1508 N N . GLU A 1 186 ? 20.141 -0.189 -3.41 1 92.81 186 GLU A N 1
ATOM 1509 C CA . GLU A 1 186 ? 21.469 0.315 -3.078 1 92.81 186 GLU A CA 1
ATOM 1510 C C . GLU A 1 186 ? 21.453 1.065 -1.75 1 92.81 186 GLU A C 1
ATOM 1512 O O . GLU A 1 186 ? 21.922 2.205 -1.671 1 92.81 186 GLU A O 1
ATOM 1517 N N . GLU A 1 187 ? 20.781 0.542 -0.775 1 92.5 187 GLU A N 1
ATOM 1518 C CA . GLU A 1 187 ? 20.75 1.002 0.61 1 92.5 187 GLU A CA 1
ATOM 1519 C C . GLU A 1 187 ? 19.922 2.268 0.759 1 92.5 187 GLU A C 1
ATOM 1521 O O . GLU A 1 187 ? 20.016 2.977 1.762 1 92.5 187 GLU A O 1
ATOM 1526 N N . ALA A 1 188 ? 19.172 2.531 -0.287 1 96.06 188 ALA A N 1
ATOM 1527 C CA . ALA A 1 188 ? 18.266 3.684 -0.224 1 96.06 188 ALA A CA 1
ATOM 1528 C C . ALA A 1 188 ? 16.828 3.266 -0.449 1 96.06 188 ALA A C 1
ATOM 1530 O O . ALA A 1 188 ? 16.531 2.48 -1.354 1 96.06 188 ALA A O 1
ATOM 1531 N N . LEU A 1 189 ? 16.031 3.678 0.452 1 97.31 189 LEU A N 1
ATOM 1532 C CA . LEU A 1 189 ? 14.609 3.445 0.268 1 97.31 189 LEU A CA 1
ATOM 1533 C C . LEU A 1 189 ? 14.078 4.258 -0.907 1 97.31 189 LEU A C 1
ATOM 1535 O O . LEU A 1 189 ? 14.219 5.48 -0.938 1 97.31 189 LEU A O 1
ATOM 1539 N N . GLN A 1 190 ? 13.461 3.635 -1.859 1 97.62 190 GLN A N 1
ATOM 1540 C CA . GLN A 1 190 ? 12.883 4.32 -3.01 1 97.62 190 GLN A CA 1
ATOM 1541 C C . GLN A 1 190 ? 11.461 4.785 -2.713 1 97.62 190 GLN A C 1
ATOM 1543 O O . GLN A 1 190 ? 10.5 4.262 -3.277 1 97.62 190 GLN A O 1
ATOM 1548 N N . LEU A 1 191 ? 11.367 5.723 -1.893 1 98 191 LEU A N 1
ATOM 1549 C CA . LEU A 1 191 ? 10.109 6.297 -1.433 1 98 191 LEU A CA 1
ATOM 1550 C C . LEU A 1 191 ? 9.953 7.734 -1.924 1 98 191 LEU A C 1
ATOM 1552 O O . LEU A 1 191 ? 10.805 8.578 -1.655 1 98 191 LEU A O 1
ATOM 1556 N N . GLN A 1 192 ? 8.898 7.941 -2.693 1 98 192 GLN A N 1
ATOM 1557 C CA . GLN A 1 192 ? 8.555 9.266 -3.207 1 98 192 GLN A CA 1
ATOM 1558 C C . GLN A 1 192 ? 7.266 9.789 -2.582 1 98 192 GLN A C 1
ATOM 1560 O O . GLN A 1 192 ? 6.305 9.031 -2.422 1 98 192 GLN A O 1
ATOM 1565 N N . VAL A 1 193 ? 7.281 11.023 -2.18 1 98.44 193 VAL A N 1
ATOM 1566 C CA . VAL A 1 193 ? 6.102 11.664 -1.614 1 98.44 193 VAL A CA 1
ATOM 1567 C C . VAL A 1 193 ? 5.664 12.82 -2.51 1 98.44 193 VAL A C 1
ATOM 1569 O O . VAL A 1 193 ? 6.5 13.578 -3.008 1 98.44 193 VAL A O 1
ATOM 1572 N N . GLU A 1 194 ? 4.395 12.922 -2.76 1 98 194 GLU A N 1
ATOM 1573 C CA . GLU A 1 194 ? 3.818 14.008 -3.545 1 98 194 GLU A CA 1
ATOM 1574 C C . GLU A 1 194 ? 2.611 14.625 -2.84 1 98 194 GLU A C 1
ATOM 1576 O O . GLU A 1 194 ? 1.657 13.922 -2.506 1 98 194 GLU A O 1
ATOM 1581 N N . VAL A 1 195 ? 2.633 15.859 -2.592 1 97.88 195 VAL A N 1
ATOM 1582 C CA . VAL A 1 195 ? 1.523 16.578 -1.965 1 97.88 195 VAL A CA 1
ATOM 1583 C C . VAL A 1 195 ? 0.754 17.359 -3.021 1 97.88 195 VAL A C 1
ATOM 1585 O O . VAL A 1 195 ? 1.354 18.031 -3.859 1 97.88 195 VAL A O 1
ATOM 1588 N N . SER A 1 196 ? -0.553 17.25 -3.016 1 96.31 196 SER A N 1
ATOM 1589 C CA . SER A 1 196 ? -1.384 17.938 -4 1 96.31 196 SER A CA 1
ATOM 1590 C C . SER A 1 196 ? -2.76 18.266 -3.432 1 96.31 196 SER A C 1
ATOM 1592 O O . SER A 1 196 ? -3.08 17.875 -2.307 1 96.31 196 SER A O 1
ATOM 1594 N N . TYR A 1 197 ? -3.535 19.078 -4.148 1 95.56 197 TYR A N 1
ATOM 1595 C CA . TYR A 1 197 ? -4.906 19.391 -3.764 1 95.56 197 TYR A CA 1
ATOM 1596 C C . TYR A 1 197 ? -5.816 18.188 -3.957 1 95.56 197 TYR A C 1
ATOM 1598 O O . TYR A 1 197 ? -5.57 17.344 -4.828 1 95.56 197 TYR A O 1
ATOM 1606 N N . THR A 1 198 ? -6.754 17.953 -3.127 1 92.38 198 THR A N 1
ATOM 1607 C CA . THR A 1 198 ? -7.734 16.891 -3.301 1 92.38 198 THR A CA 1
ATOM 1608 C C . THR A 1 198 ? -8.602 17.141 -4.531 1 92.38 198 THR A C 1
ATOM 1610 O O . THR A 1 198 ? -9.07 16.188 -5.168 1 92.38 198 THR A O 1
ATOM 1613 N N . LYS A 1 199 ? -9.016 18.297 -4.879 1 71.88 199 LYS A N 1
ATOM 1614 C CA . LYS A 1 199 ? -9.867 18.562 -6.035 1 71.88 199 LYS A CA 1
ATOM 1615 C C . LYS A 1 199 ? -9.078 18.469 -7.336 1 71.88 199 LYS A C 1
ATOM 1617 O O . LYS A 1 199 ? -7.934 18.922 -7.41 1 71.88 199 LYS A O 1
ATOM 1622 N N . VAL A 1 200 ? -8.922 17.281 -8.07 1 50.44 200 VAL A N 1
ATOM 1623 C CA . VAL A 1 200 ? -8.328 17.281 -9.406 1 50.44 200 VAL A CA 1
ATOM 1624 C C . VAL A 1 200 ? -8.664 18.594 -10.117 1 50.44 200 VAL A C 1
ATOM 1626 O O . VAL A 1 200 ? -9.797 18.797 -10.555 1 50.44 200 VAL A O 1
ATOM 1629 N N . ALA A 1 201 ? -8.578 19.734 -9.742 1 38.31 201 ALA A N 1
ATOM 1630 C CA . ALA A 1 201 ? -8.414 20.594 -10.906 1 38.31 201 ALA A CA 1
ATOM 1631 C C . ALA A 1 201 ? -7.328 20.047 -11.836 1 38.31 201 ALA A C 1
ATOM 1633 O O . ALA A 1 201 ? -6.434 19.312 -11.398 1 38.31 201 ALA A O 1
ATOM 1634 N N . GLU A 1 202 ? -7.48 19.844 -13.141 1 35.78 202 GLU A N 1
ATOM 1635 C CA . GLU A 1 202 ? -6.605 19.562 -14.273 1 35.78 202 GLU A CA 1
ATOM 1636 C C . GLU A 1 202 ? -5.188 20.047 -14.016 1 35.78 202 GLU A C 1
ATOM 1638 O O . GLU A 1 202 ? -4.473 20.422 -14.953 1 35.78 202 GLU A O 1
ATOM 1643 N N . LEU A 1 203 ? -4.875 20.562 -12.906 1 33.22 203 LEU A N 1
ATOM 1644 C CA . LEU A 1 203 ? -3.648 21.344 -13.062 1 33.22 203 LEU A CA 1
ATOM 1645 C C . LEU A 1 203 ? -2.471 20.422 -13.391 1 33.22 203 LEU A C 1
ATOM 1647 O O . LEU A 1 203 ? -2.51 19.219 -13.102 1 33.22 203 LEU A O 1
ATOM 1651 N N . GLU A 1 204 ? -1.283 21.078 -13.859 1 31.97 204 GLU A N 1
ATOM 1652 C CA . GLU A 1 204 ? 0.024 20.828 -14.453 1 31.97 204 GLU A CA 1
ATOM 1653 C C . GLU A 1 204 ? 0.88 19.938 -13.555 1 31.97 204 GLU A C 1
ATOM 1655 O O . GLU A 1 204 ? 0.716 19.953 -12.328 1 31.97 204 GLU A O 1
ATOM 1660 N N . GLU A 1 205 ? 1.509 18.984 -14.039 1 33.69 205 GLU A N 1
ATOM 1661 C CA . GLU A 1 205 ? 2.537 18.047 -13.609 1 33.69 205 GLU A CA 1
ATOM 1662 C C . GLU A 1 205 ? 3.51 18.688 -12.633 1 33.69 205 GLU A C 1
ATOM 1664 O O . GLU A 1 205 ? 4.164 19.688 -12.961 1 33.69 205 GLU A O 1
ATOM 1669 N N . PRO A 1 206 ? 3.322 18.672 -11.367 1 33.75 206 PRO A N 1
ATOM 1670 C CA . PRO A 1 206 ? 4.254 19.375 -10.484 1 33.75 206 PRO A CA 1
ATOM 1671 C C . PRO A 1 206 ? 5.707 18.953 -10.703 1 33.75 206 PRO A C 1
ATOM 1673 O O . PRO A 1 206 ? 5.969 17.812 -11.109 1 33.75 206 PRO A O 1
ATOM 1676 N N . GLU A 1 207 ? 6.633 19.875 -10.672 1 28.88 207 GLU A N 1
ATOM 1677 C CA . GLU A 1 207 ? 8.086 19.766 -10.812 1 28.88 207 GLU A CA 1
ATOM 1678 C C . GLU A 1 207 ? 8.695 18.984 -9.648 1 28.88 207 GLU A C 1
ATOM 1680 O O . GLU A 1 207 ? 8.336 19.203 -8.492 1 28.88 207 GLU A O 1
ATOM 1685 N N . GLN A 1 208 ? 9.219 17.891 -9.75 1 32.19 208 GLN A N 1
ATOM 1686 C CA . GLN A 1 208 ? 9.945 16.938 -8.922 1 32.19 208 GLN A CA 1
ATOM 1687 C C . GLN A 1 208 ? 11.031 17.641 -8.109 1 32.19 208 GLN A C 1
ATOM 1689 O O . GLN A 1 208 ? 11.961 18.203 -8.672 1 32.19 208 GLN A O 1
ATOM 1694 N N . CYS A 1 209 ? 10.734 18.234 -6.945 1 28.5 209 CYS A N 1
ATOM 1695 C CA . CYS A 1 209 ? 11.852 18.734 -6.152 1 28.5 209 CYS A CA 1
ATOM 1696 C C . CYS A 1 209 ? 12.625 17.594 -5.52 1 28.5 209 CYS A C 1
ATOM 1698 O O . CYS A 1 209 ? 12.031 16.719 -4.879 1 28.5 209 CYS A O 1
ATOM 1700 N N . ARG A 1 210 ? 13.828 17.344 -5.949 1 27.52 210 ARG A N 1
ATOM 1701 C CA . ARG A 1 210 ? 14.789 16.422 -5.352 1 27.52 210 ARG A CA 1
ATOM 1702 C C . ARG A 1 210 ? 15.227 16.906 -3.973 1 27.52 210 ARG A C 1
ATOM 1704 O O . ARG A 1 210 ? 15.797 18 -3.842 1 27.52 210 ARG A O 1
ATOM 1711 N N . VAL A 1 211 ? 14.633 16.484 -3.012 1 33.16 211 VAL A N 1
ATOM 1712 C CA . VAL A 1 211 ? 15.125 16.797 -1.676 1 33.16 211 VAL A CA 1
ATOM 1713 C C . VAL A 1 211 ? 16.531 16.219 -1.487 1 33.16 211 VAL A C 1
ATOM 1715 O O . VAL A 1 211 ? 16.766 15.055 -1.798 1 33.16 211 VAL A O 1
ATOM 1718 N N . ARG A 1 212 ? 17.531 16.922 -1.489 1 25.78 212 ARG A N 1
ATOM 1719 C CA . ARG A 1 212 ? 18.906 16.578 -1.176 1 25.78 212 ARG A CA 1
ATOM 1720 C C . ARG A 1 212 ? 19.016 15.914 0.193 1 25.78 212 ARG A C 1
ATOM 1722 O O . ARG A 1 212 ? 18.578 16.484 1.198 1 25.78 212 ARG A O 1
ATOM 1729 N N . GLY A 1 213 ? 18.906 14.641 0.285 1 31.05 213 GLY A N 1
ATOM 1730 C CA . GLY A 1 213 ? 19.25 13.922 1.5 1 31.05 213 GLY A CA 1
ATOM 1731 C C . GLY A 1 213 ? 20.609 14.312 2.055 1 31.05 213 GLY A C 1
ATOM 1732 O O . GLY A 1 213 ? 21.594 14.32 1.326 1 31.05 213 GLY A O 1
ATOM 1733 N N . GLY A 1 214 ? 20.75 15.219 2.934 1 28.52 214 GLY A N 1
ATOM 1734 C CA . GLY A 1 214 ? 22.016 15.5 3.594 1 28.52 214 GLY A CA 1
ATOM 1735 C C . GLY A 1 214 ? 22.672 14.258 4.172 1 28.52 214 GLY A C 1
ATOM 1736 O O . GLY A 1 214 ? 22.219 13.742 5.199 1 28.52 214 GLY A O 1
ATOM 1737 N N . GLY A 1 215 ? 22.922 13.312 3.498 1 26.72 215 GLY A N 1
ATOM 1738 C CA . GLY A 1 215 ? 23.797 12.273 3.996 1 26.72 215 GLY A CA 1
ATOM 1739 C C . GLY A 1 215 ? 25.125 12.805 4.5 1 26.72 215 GLY A C 1
ATOM 1740 O O . GLY A 1 215 ? 25.625 13.828 4.016 1 26.72 215 GLY A O 1
ATOM 1741 N N . PHE A 1 216 ? 25.406 12.641 5.84 1 27.14 216 PHE A N 1
ATOM 1742 C CA . PHE A 1 216 ? 26.734 12.906 6.395 1 27.14 216 PHE A CA 1
ATOM 1743 C C . PHE A 1 216 ? 27.828 12.266 5.543 1 27.14 216 PHE A C 1
ATOM 1745 O O . PHE A 1 216 ? 27.688 11.117 5.117 1 27.14 216 PHE A O 1
ATOM 1752 N N . ARG A 1 217 ? 28.5 12.961 4.82 1 25.95 217 ARG A N 1
ATOM 1753 C CA . ARG A 1 217 ? 29.672 12.555 4.051 1 25.95 217 ARG A CA 1
ATOM 1754 C C . ARG A 1 217 ? 30.719 11.93 4.953 1 25.95 217 ARG A C 1
ATOM 1756 O O . ARG A 1 217 ? 31.172 12.555 5.914 1 25.95 217 ARG A O 1
ATOM 1763 N N . PRO A 1 218 ? 30.75 10.609 5.152 1 25.02 218 PRO A N 1
ATOM 1764 C CA . PRO A 1 218 ? 31.922 10.172 5.93 1 25.02 218 PRO A CA 1
ATOM 1765 C C . PRO A 1 218 ? 33.219 10.812 5.461 1 25.02 218 PRO A C 1
ATOM 1767 O O . PRO A 1 218 ? 33.344 11.195 4.293 1 25.02 218 PRO A O 1
ATOM 1770 N N . THR A 1 219 ? 33.875 11.461 6.371 1 21.91 219 THR A N 1
ATOM 1771 C CA . THR A 1 219 ? 35.188 12.086 6.203 1 21.91 219 THR A CA 1
ATOM 1772 C C . THR A 1 219 ? 36.188 11.109 5.562 1 21.91 219 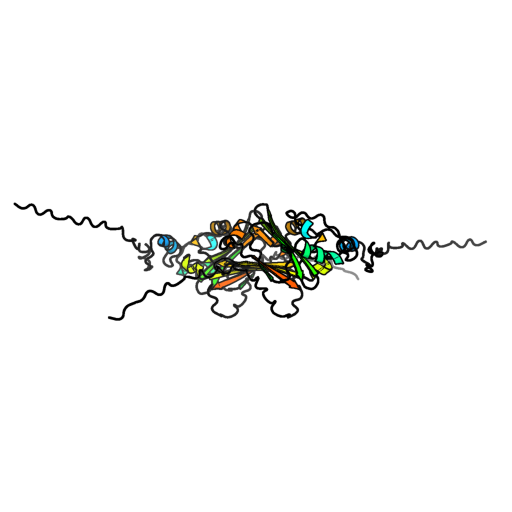THR A C 1
ATOM 1774 O O . THR A 1 219 ? 36.188 9.922 5.902 1 21.91 219 THR A O 1
ATOM 1777 N N . SER A 1 220 ? 36.562 11.352 4.383 1 23.8 220 SER A N 1
ATOM 1778 C CA . SER A 1 220 ? 37.594 10.711 3.572 1 23.8 220 SER A CA 1
ATOM 1779 C C . SER A 1 220 ? 38.844 10.484 4.375 1 23.8 220 SER A C 1
ATOM 1781 O O . SER A 1 220 ? 39.406 11.414 4.969 1 23.8 220 SER A O 1
ATOM 1783 N N . VAL A 1 221 ? 39 9.344 5.051 1 23.17 221 VAL A N 1
ATOM 1784 C CA . VAL A 1 221 ? 40.281 8.984 5.68 1 23.17 221 VAL A CA 1
ATOM 1785 C C . VAL A 1 221 ? 41.406 9.211 4.695 1 23.17 221 VAL A C 1
ATOM 1787 O O . VAL A 1 221 ? 41.344 8.766 3.547 1 23.17 221 VAL A O 1
ATOM 1790 N N . ALA A 1 222 ? 42.125 10.289 4.898 1 22.53 222 ALA A N 1
ATOM 1791 C CA . ALA A 1 222 ? 43.375 10.68 4.23 1 22.53 222 ALA A CA 1
ATOM 1792 C C . ALA A 1 222 ? 44.375 9.508 4.176 1 22.53 222 ALA A C 1
ATOM 1794 O O . ALA A 1 222 ? 44.781 8.984 5.215 1 22.53 222 ALA A O 1
ATOM 1795 N N . SER A 1 223 ? 44.062 8.508 3.316 1 21.56 223 SER A N 1
ATOM 1796 C CA . SER A 1 223 ? 45.125 7.531 3.131 1 21.56 223 SER A CA 1
ATOM 1797 C C . SER A 1 223 ? 46.438 8.211 2.811 1 21.56 223 SER A C 1
ATOM 1799 O O . SER A 1 223 ? 46.531 8.984 1.854 1 21.56 223 SER A O 1
ATOM 1801 N N . SER A 1 224 ? 47.156 8.703 3.812 1 21.33 224 SER A N 1
ATOM 1802 C CA . SER A 1 224 ? 48.562 9.039 3.66 1 21.33 224 SER A CA 1
ATOM 1803 C C . SER A 1 224 ? 49.344 7.914 2.982 1 21.33 224 SER A C 1
ATOM 1805 O O . SER A 1 224 ? 49.406 6.797 3.506 1 21.33 224 SER A O 1
ATOM 1807 N N . SER A 1 225 ? 49.188 7.793 1.662 1 21.47 225 SER A N 1
ATOM 1808 C CA . SER A 1 225 ? 50.125 7.023 0.86 1 21.47 225 SER A CA 1
ATOM 1809 C C . SER A 1 225 ? 51.562 7.422 1.165 1 21.47 225 SER A C 1
ATOM 1811 O O . SER A 1 225 ? 51.938 8.586 0.99 1 21.47 225 SER A O 1
ATOM 1813 N N . TRP A 1 226 ? 52.188 6.984 2.242 1 22.16 226 TRP A N 1
ATOM 1814 C CA . TRP A 1 226 ? 53.625 6.969 2.436 1 22.16 226 TRP A CA 1
ATOM 1815 C C . TRP A 1 226 ? 54.344 6.422 1.2 1 22.16 226 TRP A C 1
ATOM 1817 O O . TRP A 1 226 ? 53.906 5.426 0.62 1 22.16 226 TRP A O 1
ATOM 1827 N N . GLY A 1 227 ? 55 7.363 0.329 1 20.67 227 GLY A N 1
ATOM 1828 C CA . GLY A 1 227 ? 55.938 7.348 -0.777 1 20.67 227 GLY A CA 1
ATOM 1829 C C . GLY A 1 227 ? 57.031 6.332 -0.598 1 20.67 227 GLY A C 1
ATOM 1830 O O . GLY A 1 227 ? 57.906 6.488 0.281 1 20.67 227 GLY A O 1
ATOM 1831 N N . LEU A 1 228 ? 56.844 5.07 -0.39 1 23.16 228 LEU A N 1
ATOM 1832 C CA . LEU A 1 228 ? 58.125 4.363 -0.421 1 23.16 228 LEU A CA 1
ATOM 1833 C C . LEU A 1 228 ? 58.844 4.629 -1.729 1 23.16 228 LEU A C 1
ATOM 1835 O O . LEU A 1 228 ? 58.25 4.555 -2.807 1 23.16 228 LEU A O 1
ATOM 1839 N N . ARG A 1 229 ? 60.125 5.359 -1.797 1 22.39 229 ARG A N 1
ATOM 1840 C CA . ARG A 1 229 ? 61.25 5.715 -2.645 1 22.39 229 ARG A CA 1
ATOM 1841 C C . ARG A 1 229 ? 61.75 4.504 -3.43 1 22.39 229 ARG A C 1
ATOM 1843 O O . ARG A 1 229 ? 62.219 3.518 -2.844 1 22.39 229 ARG A O 1
ATOM 1850 N N . LYS A 1 230 ? 61.031 3.814 -4.348 1 21.38 230 LYS A N 1
ATOM 1851 C CA . LYS A 1 230 ? 61.938 2.918 -5.07 1 21.38 230 LYS A CA 1
ATOM 1852 C C .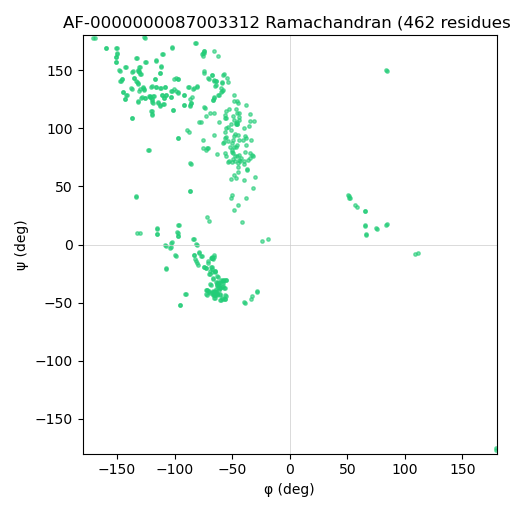 LYS A 1 230 ? 63.094 3.691 -5.723 1 21.38 230 LYS A C 1
ATOM 1854 O O . LYS A 1 230 ? 62.844 4.59 -6.535 1 21.38 230 LYS A O 1
ATOM 1859 N N . LEU A 1 231 ? 64.312 3.982 -5.055 1 20.22 231 LEU A N 1
ATOM 1860 C CA . LEU A 1 231 ? 65.688 4.113 -5.363 1 20.22 231 LEU A CA 1
ATOM 1861 C C . LEU A 1 231 ? 66.188 3.025 -6.336 1 20.22 231 LEU A C 1
ATOM 1863 O O . LEU A 1 231 ? 67.312 2.627 -6.332 1 20.22 231 LEU A O 1
ATOM 1867 N N . TRP A 1 232 ? 65.312 2.299 -7.145 1 24.09 232 TRP A N 1
ATOM 1868 C CA . TRP A 1 232 ? 66.125 1.452 -8 1 24.09 232 TRP A CA 1
ATOM 1869 C C . TRP A 1 232 ? 66.875 2.291 -9.016 1 24.09 232 TRP A C 1
ATOM 1871 O O . TRP A 1 232 ? 66.312 3.154 -9.68 1 24.09 232 TRP A O 1
ATOM 1881 N N . ARG A 1 233 ? 68.25 2.344 -8.914 1 21 233 ARG A N 1
ATOM 1882 C CA . ARG A 1 233 ? 69.375 2.312 -9.875 1 21 233 ARG A CA 1
ATOM 1883 C C . ARG A 1 233 ? 69.062 1.36 -11.031 1 21 233 ARG A C 1
ATOM 1885 O O . ARG A 1 233 ? 68.438 0.318 -10.828 1 21 233 ARG A O 1
ATOM 1892 N N . MET B 1 1 ? 64.438 -53.781 -24.656 1 26.59 1 MET B N 1
ATOM 1893 C CA . MET B 1 1 ? 63.062 -54.031 -24.391 1 26.59 1 MET B CA 1
ATOM 1894 C C . MET B 1 1 ? 62.406 -52.844 -23.672 1 26.59 1 MET B C 1
ATOM 1896 O O . MET B 1 1 ? 62.594 -52.656 -22.484 1 26.59 1 MET B O 1
ATOM 1900 N N . SER B 1 2 ? 62.312 -51.688 -24.172 1 29.66 2 SER B N 1
ATOM 1901 C CA . SER B 1 2 ? 62.094 -50.281 -23.812 1 29.66 2 SER B CA 1
ATOM 1902 C C . SER B 1 2 ? 60.656 -50.031 -23.406 1 29.66 2 SER B C 1
ATOM 1904 O O . SER B 1 2 ? 59.719 -50.281 -24.188 1 29.66 2 SER B O 1
ATOM 1906 N N . ALA B 1 3 ? 60.25 -50.312 -22.188 1 35.19 3 ALA B N 1
ATOM 1907 C CA . ALA B 1 3 ? 58.938 -50.312 -21.578 1 35.19 3 ALA B CA 1
ATOM 1908 C C . ALA B 1 3 ? 58.25 -48.969 -21.719 1 35.19 3 ALA B C 1
ATOM 1910 O O . ALA B 1 3 ? 58.688 -47.969 -21.156 1 35.19 3 ALA B O 1
ATOM 1911 N N . GLY B 1 4 ? 57.688 -48.562 -22.75 1 31.95 4 GLY B N 1
ATOM 1912 C CA . GLY B 1 4 ? 57.031 -47.312 -23.078 1 31.95 4 GLY B CA 1
ATOM 1913 C C . GLY B 1 4 ? 55.906 -46.969 -22.109 1 31.95 4 GLY B C 1
ATOM 1914 O O . GLY B 1 4 ? 55 -47.781 -21.891 1 31.95 4 GLY B O 1
ATOM 1915 N N . LYS B 1 5 ? 56.125 -46.156 -21.109 1 35.03 5 LYS B N 1
ATOM 1916 C CA . LYS B 1 5 ? 55.25 -45.719 -20.047 1 35.03 5 LYS B CA 1
ATOM 1917 C C . LYS B 1 5 ? 53.906 -45.188 -20.609 1 35.03 5 LYS B C 1
ATOM 1919 O O . LYS B 1 5 ? 53.906 -44.25 -21.422 1 35.03 5 LYS B O 1
ATOM 1924 N N . ARG B 1 6 ? 52.844 -45.969 -20.625 1 29.47 6 ARG B N 1
ATOM 1925 C CA . ARG B 1 6 ? 51.438 -45.719 -20.922 1 29.47 6 ARG B CA 1
ATOM 1926 C C . ARG B 1 6 ? 50.906 -44.531 -20.172 1 29.47 6 ARG B C 1
ATOM 1928 O O . ARG B 1 6 ? 50.844 -44.531 -18.938 1 29.47 6 ARG B O 1
ATOM 1935 N N . LEU B 1 7 ? 51.219 -43.281 -20.5 1 30.53 7 LEU B N 1
ATOM 1936 C CA . LEU B 1 7 ? 50.688 -42.062 -19.922 1 30.53 7 LEU B CA 1
ATOM 1937 C C . LEU B 1 7 ? 49.188 -42.125 -19.781 1 30.53 7 LEU B C 1
ATOM 1939 O O . LEU B 1 7 ? 48.469 -42.219 -20.797 1 30.53 7 LEU B O 1
ATOM 1943 N N . THR B 1 8 ? 48.625 -42.812 -18.844 1 27.98 8 THR B N 1
ATOM 1944 C CA . THR B 1 8 ? 47.219 -42.906 -18.516 1 27.98 8 THR B CA 1
ATOM 1945 C C . THR B 1 8 ? 46.625 -41.5 -18.328 1 27.98 8 THR B C 1
ATOM 1947 O O . THR B 1 8 ? 47.031 -40.781 -17.406 1 27.98 8 THR B O 1
ATOM 1950 N N . THR B 1 9 ? 46.375 -40.594 -19.297 1 28.69 9 THR B N 1
ATOM 1951 C CA . THR B 1 9 ? 45.719 -39.281 -19.312 1 28.69 9 THR B CA 1
ATOM 1952 C C . THR B 1 9 ? 44.438 -39.312 -18.469 1 28.69 9 THR B C 1
ATOM 1954 O O . THR B 1 9 ? 43.469 -39.938 -18.844 1 28.69 9 THR B O 1
ATOM 1957 N N . GLU B 1 10 ? 44.25 -39.375 -17.156 1 31.78 10 GLU B N 1
ATOM 1958 C CA . GLU B 1 10 ? 43.281 -39.188 -16.094 1 31.78 10 GLU B CA 1
ATOM 1959 C C . GLU B 1 10 ? 42.562 -37.844 -16.234 1 31.78 10 GLU B C 1
ATOM 1961 O O . GLU B 1 10 ? 42.938 -36.875 -15.609 1 31.78 10 GLU B O 1
ATOM 1966 N N . ALA B 1 11 ? 42.344 -37.25 -17.344 1 32 11 ALA B N 1
ATOM 1967 C CA . ALA B 1 11 ? 41.688 -35.938 -17.625 1 32 11 ALA B CA 1
ATOM 1968 C C . ALA B 1 11 ? 40.344 -35.844 -16.922 1 32 11 ALA B C 1
ATOM 1970 O O . ALA B 1 11 ? 39.531 -36.75 -17.016 1 32 11 ALA B O 1
ATOM 1971 N N . GLY B 1 12 ? 40.156 -35.125 -15.805 1 33.12 12 GLY B N 1
ATOM 1972 C CA . GLY B 1 12 ? 39.188 -34.75 -14.781 1 33.12 12 GLY B CA 1
ATOM 1973 C C . GLY B 1 12 ? 37.844 -34.375 -15.352 1 33.12 12 GLY B C 1
ATOM 1974 O O . GLY B 1 12 ? 37.719 -33.344 -16.016 1 33.12 12 GLY B O 1
ATOM 1975 N N . ARG B 1 13 ? 37 -35.219 -15.898 1 28.09 13 ARG B N 1
ATOM 1976 C CA . ARG B 1 13 ? 35.625 -35.094 -16.453 1 28.09 13 ARG B CA 1
ATOM 1977 C C . ARG B 1 13 ? 34.75 -34.25 -15.547 1 28.09 13 ARG B C 1
ATOM 1979 O O . ARG B 1 13 ? 34.438 -34.656 -14.43 1 28.09 13 ARG B O 1
ATOM 1986 N N . ARG B 1 14 ? 34.875 -32.969 -15.562 1 32.75 14 ARG B N 1
ATOM 1987 C CA . ARG B 1 14 ? 33.938 -32.031 -14.992 1 32.75 14 ARG B CA 1
ATOM 1988 C C . ARG B 1 14 ? 32.5 -32.531 -15.148 1 32.75 14 ARG B C 1
ATOM 1990 O O . ARG B 1 14 ? 32.094 -32.938 -16.234 1 32.75 14 ARG B O 1
ATOM 1997 N N . PRO B 1 15 ? 31.891 -33.094 -14.016 1 31.89 15 PRO B N 1
ATOM 1998 C CA . PRO B 1 15 ? 30.5 -33.531 -14.062 1 31.89 15 PRO B CA 1
ATOM 1999 C C . PRO B 1 15 ? 29.625 -32.656 -14.953 1 31.89 15 PRO B C 1
ATOM 2001 O O . PRO B 1 15 ? 29.516 -31.453 -14.719 1 31.89 15 PRO B O 1
ATOM 2004 N N . TRP B 1 16 ? 29.594 -32.719 -16.172 1 30.72 16 TRP B N 1
ATOM 2005 C CA . TRP B 1 16 ? 28.703 -32.156 -17.172 1 30.72 16 TRP B CA 1
ATOM 2006 C C . TRP B 1 16 ? 27.266 -32.094 -16.641 1 30.72 16 TRP B C 1
ATOM 2008 O O . TRP B 1 16 ? 26.844 -33 -15.922 1 30.72 16 TRP B O 1
ATOM 2018 N N . TRP B 1 17 ? 26.828 -30.891 -16.453 1 34.78 17 TRP B N 1
ATOM 2019 C CA . TRP B 1 17 ? 25.5 -30.469 -16.047 1 34.78 17 TRP B CA 1
ATOM 2020 C C . TRP B 1 17 ? 24.422 -31.391 -16.625 1 34.78 17 TRP B C 1
ATOM 2022 O O . TRP B 1 17 ? 24.359 -31.578 -17.844 1 34.78 17 TRP B O 1
ATOM 2032 N N . ILE B 1 18 ? 24.219 -32.594 -16.156 1 33.62 18 ILE B N 1
ATOM 2033 C CA . ILE B 1 18 ? 23.172 -33.562 -16.5 1 33.62 18 ILE B CA 1
ATOM 2034 C C . ILE B 1 18 ? 21.891 -32.812 -16.844 1 33.62 18 ILE B C 1
ATOM 2036 O O . ILE B 1 18 ? 21.297 -32.156 -16 1 33.62 18 ILE B O 1
ATOM 2040 N N . LEU B 1 19 ? 21.766 -32.25 -17.969 1 35.19 19 LEU B N 1
ATOM 2041 C CA . LEU B 1 19 ? 20.484 -31.938 -18.578 1 35.19 19 LEU B CA 1
ATOM 2042 C C . LEU B 1 19 ? 19.469 -33.031 -18.297 1 35.19 19 LEU B C 1
ATOM 2044 O O . LEU B 1 19 ? 19.719 -34.219 -18.594 1 35.19 19 LEU B O 1
ATOM 2048 N N . ARG B 1 20 ? 19.062 -33.281 -17.109 1 38.12 20 ARG B N 1
ATOM 2049 C CA . ARG B 1 20 ? 18.031 -34.281 -16.797 1 38.12 20 ARG B CA 1
ATOM 2050 C C . ARG B 1 20 ? 16.75 -34 -17.562 1 38.12 20 ARG B C 1
ATOM 2052 O O . ARG B 1 20 ? 16.328 -32.844 -17.688 1 38.12 20 ARG B O 1
ATOM 2059 N N . PHE B 1 21 ? 16.453 -34.812 -18.516 1 36.19 21 PHE B N 1
ATOM 2060 C CA . PHE B 1 21 ? 15.195 -34.875 -19.25 1 36.19 21 PHE B CA 1
ATOM 2061 C C . PHE B 1 21 ? 14.016 -34.844 -18.281 1 36.19 21 PHE B C 1
ATOM 2063 O O . PHE B 1 21 ? 14.117 -35.344 -17.156 1 36.19 21 PHE B O 1
ATOM 2070 N N . ALA B 1 22 ? 13.227 -33.875 -18.328 1 44.69 22 ALA B N 1
ATOM 2071 C CA . ALA B 1 22 ? 11.992 -34 -17.547 1 44.69 22 ALA B CA 1
ATOM 2072 C C . ALA B 1 22 ? 11.492 -35.438 -17.531 1 44.69 22 ALA B C 1
ATOM 2074 O O . ALA B 1 22 ? 11.617 -36.156 -18.531 1 44.69 22 ALA B O 1
ATOM 2075 N N . LYS B 1 23 ? 11.562 -36.188 -16.562 1 42.75 23 LYS B N 1
ATOM 2076 C CA . LYS B 1 23 ? 11.023 -37.531 -16.5 1 42.75 23 LYS B CA 1
ATOM 2077 C C . LYS B 1 23 ? 9.812 -37.688 -17.422 1 42.75 23 LYS B C 1
ATOM 2079 O O . LYS B 1 23 ? 9.414 -38.812 -17.75 1 42.75 23 LYS B O 1
ATOM 2084 N N . LYS B 1 24 ? 8.898 -36.719 -17.531 1 44.09 24 LYS B N 1
ATOM 2085 C CA . LYS B 1 24 ? 7.707 -36.969 -18.328 1 44.09 24 LYS B CA 1
ATOM 2086 C C . LYS B 1 24 ? 8.039 -37.031 -19.828 1 44.09 24 LYS B C 1
ATOM 2088 O O . LYS B 1 24 ? 7.164 -36.812 -20.672 1 44.09 24 LYS B O 1
ATOM 2093 N N . ARG B 1 25 ? 9.039 -37.219 -20.281 1 42.66 25 ARG B N 1
ATOM 2094 C CA . ARG B 1 25 ? 9.305 -37.594 -21.672 1 42.66 25 ARG B CA 1
ATOM 2095 C C . ARG B 1 25 ? 8.258 -38.594 -22.188 1 42.66 25 ARG B C 1
ATOM 2097 O O . ARG B 1 25 ? 7.836 -38.5 -23.344 1 42.66 25 ARG B O 1
ATOM 2104 N N . GLU B 1 26 ? 8.117 -39.5 -21.438 1 41.34 26 GLU B N 1
ATOM 2105 C CA . GLU B 1 26 ? 7.145 -40.469 -21.922 1 41.34 26 GLU B CA 1
ATOM 2106 C C . GLU B 1 26 ? 5.777 -39.812 -22.125 1 41.34 26 GLU B C 1
ATOM 2108 O O . GLU B 1 26 ? 4.953 -40.344 -22.891 1 41.34 26 GLU B O 1
ATOM 2113 N N . GLU B 1 27 ? 5.516 -38.844 -21.344 1 42.66 27 GLU B N 1
ATOM 2114 C CA . GLU B 1 27 ? 4.188 -38.281 -21.578 1 42.66 27 GLU B CA 1
ATOM 2115 C C . GLU B 1 27 ? 4.258 -37.062 -22.484 1 42.66 27 GLU B C 1
ATOM 2117 O O . GLU B 1 27 ? 3.277 -36.312 -22.609 1 42.66 27 GLU B O 1
ATOM 2122 N N . GLY B 1 28 ? 5.348 -36.75 -23.266 1 44.31 28 GLY B N 1
ATOM 2123 C CA . GLY B 1 28 ? 5.438 -35.812 -24.375 1 44.31 28 GLY B CA 1
ATOM 2124 C C . GLY B 1 28 ? 6.234 -34.562 -24.047 1 44.31 28 GLY B C 1
ATOM 2125 O O . GLY B 1 28 ? 6.348 -33.656 -24.875 1 44.31 28 GLY B O 1
ATOM 2126 N N . CYS B 1 29 ? 6.582 -34.406 -22.797 1 49 29 CYS B N 1
ATOM 2127 C CA . CYS B 1 29 ? 7.297 -33.156 -22.547 1 49 29 CYS B CA 1
ATOM 2128 C C . CYS B 1 29 ? 8.742 -33.25 -23.016 1 49 29 CYS B C 1
ATOM 2130 O O . CYS B 1 29 ? 9.484 -34.156 -22.594 1 49 29 CYS B O 1
ATOM 2132 N N . GLU B 1 30 ? 9.148 -32.656 -24.109 1 48.41 30 GLU B N 1
ATOM 2133 C CA . GLU B 1 30 ? 10.445 -32.656 -24.766 1 48.41 30 GLU B CA 1
ATOM 2134 C C . GLU B 1 30 ? 11.375 -31.609 -24.141 1 48.41 30 GLU B C 1
ATOM 2136 O O . GLU B 1 30 ? 12.516 -31.438 -24.578 1 48.41 30 GLU B O 1
ATOM 2141 N N . GLU B 1 31 ? 10.805 -31.016 -23.078 1 51.12 31 GLU B N 1
ATOM 2142 C CA . GLU B 1 31 ? 11.672 -29.906 -22.688 1 51.12 31 GLU B CA 1
ATOM 2143 C C . GLU B 1 31 ? 12.781 -30.391 -21.766 1 51.12 31 GLU B C 1
ATOM 2145 O O . GLU B 1 31 ? 12.586 -31.328 -20.984 1 51.12 31 GLU B O 1
ATOM 2150 N N . THR B 1 32 ? 14.094 -30.109 -22.078 1 50.38 32 THR B N 1
ATOM 2151 C CA . THR B 1 32 ? 15.32 -30.422 -21.344 1 50.38 32 THR B CA 1
ATOM 2152 C C . THR B 1 32 ? 15.656 -29.297 -20.359 1 50.38 32 THR B C 1
ATOM 2154 O O . THR B 1 32 ? 15.562 -28.109 -20.703 1 50.38 32 THR B O 1
ATOM 2157 N N . PHE B 1 33 ? 15.289 -29.516 -19.141 1 50.88 33 PHE B N 1
ATOM 2158 C CA . PHE B 1 33 ? 15.648 -28.453 -18.219 1 50.88 33 PHE B CA 1
ATOM 2159 C C . PHE B 1 33 ? 16.906 -28.812 -17.422 1 50.88 33 PHE B C 1
ATOM 2161 O O . PHE B 1 33 ? 17.219 -30 -17.281 1 50.88 33 PHE B O 1
ATOM 2168 N N . SER B 1 34 ? 17.734 -27.828 -17.188 1 50.66 34 SER B N 1
ATOM 2169 C CA . SER B 1 34 ? 18.812 -28.047 -16.219 1 50.66 34 SER B CA 1
ATOM 2170 C C . SER B 1 34 ? 18.25 -28.438 -14.852 1 50.66 34 SER B C 1
ATOM 2172 O O . SER B 1 34 ? 17.078 -28.188 -14.555 1 50.66 34 SER B O 1
ATOM 2174 N N . GLY B 1 35 ? 18.875 -29.234 -14.133 1 51.56 35 GLY B N 1
ATOM 2175 C CA . GLY B 1 35 ? 18.578 -29.906 -12.875 1 51.56 35 GLY B CA 1
ATOM 2176 C C . GLY B 1 35 ? 17.719 -29.078 -11.945 1 51.56 35 GLY B C 1
ATOM 2177 O O . GLY B 1 35 ? 16.797 -29.594 -11.312 1 51.56 35 GLY B O 1
ATOM 2178 N N . GLU B 1 36 ? 17.984 -27.922 -11.797 1 54.34 36 GLU B N 1
ATOM 2179 C CA . GLU B 1 36 ? 17.344 -27.125 -10.758 1 54.34 36 GLU B CA 1
ATOM 2180 C C . GLU B 1 36 ? 15.906 -26.781 -11.133 1 54.34 36 GLU B C 1
ATOM 2182 O O . GLU B 1 36 ? 15.047 -26.641 -10.258 1 54.34 36 GLU B O 1
ATOM 2187 N N . TYR B 1 37 ? 15.609 -26.891 -12.414 1 60.16 37 TYR B N 1
ATOM 2188 C CA . TYR B 1 37 ? 14.305 -26.422 -12.867 1 60.16 37 TYR B CA 1
ATOM 2189 C C . TYR B 1 37 ? 13.398 -27.594 -13.242 1 60.16 37 TYR B C 1
ATOM 2191 O O . TYR B 1 37 ? 12.219 -27.406 -13.531 1 60.16 37 TYR B O 1
ATOM 2199 N N . ILE B 1 38 ? 13.93 -28.781 -13.109 1 63.03 38 ILE B N 1
ATOM 2200 C CA . ILE B 1 38 ? 13.18 -29.953 -13.547 1 63.03 38 ILE B CA 1
ATOM 2201 C C . ILE B 1 38 ? 12.008 -30.188 -12.609 1 63.03 38 ILE B C 1
ATOM 2203 O O . ILE B 1 38 ? 10.906 -30.531 -13.047 1 63.03 38 ILE B O 1
ATOM 2207 N N . LYS B 1 39 ? 12.305 -29.984 -11.359 1 67.44 39 LYS B N 1
ATOM 2208 C CA . LYS B 1 39 ? 11.242 -30.219 -10.383 1 67.44 39 LYS B CA 1
ATOM 2209 C C . LYS B 1 39 ? 10.102 -29.219 -10.57 1 67.44 39 LYS B C 1
ATOM 2211 O O . LYS B 1 39 ? 8.93 -29.594 -10.508 1 67.44 39 LYS B O 1
ATOM 2216 N N . GLU B 1 40 ? 10.477 -28.016 -10.812 1 72.94 40 GLU B N 1
ATOM 2217 C CA . GLU B 1 40 ? 9.453 -27 -11.031 1 72.94 40 GLU B CA 1
ATOM 2218 C C . GLU B 1 40 ? 8.648 -27.297 -12.289 1 72.94 40 GLU B C 1
ATOM 2220 O O . GLU B 1 40 ? 7.418 -27.172 -12.289 1 72.94 40 GLU B O 1
ATOM 2225 N N . HIS B 1 41 ? 9.32 -27.703 -13.258 1 71.25 41 HIS B N 1
ATOM 2226 C CA . HIS B 1 41 ? 8.641 -28.016 -14.516 1 71.25 41 HIS B CA 1
ATOM 2227 C C . HIS B 1 41 ? 7.699 -29.203 -14.367 1 71.25 41 HIS B C 1
ATOM 2229 O O . HIS B 1 41 ? 6.562 -29.156 -14.836 1 71.25 41 HIS B O 1
ATOM 2235 N N . GLN B 1 42 ? 8.172 -30.156 -13.719 1 72.12 42 GLN B N 1
ATOM 2236 C CA . GLN B 1 42 ? 7.375 -31.359 -13.539 1 72.12 42 GLN B CA 1
ATOM 2237 C C . GLN B 1 42 ? 6.09 -31.062 -12.773 1 72.12 42 GLN B C 1
ATOM 2239 O O . GLN B 1 42 ? 5.055 -31.672 -13.023 1 72.12 42 GLN B O 1
ATOM 2244 N N . ALA B 1 43 ? 6.219 -30.125 -11.898 1 74.44 43 ALA B N 1
ATOM 2245 C CA . ALA B 1 43 ? 5.078 -29.781 -11.055 1 74.44 43 ALA B CA 1
ATOM 2246 C C . ALA B 1 43 ? 3.994 -29.062 -11.859 1 74.44 43 ALA B C 1
ATOM 2248 O O . ALA B 1 43 ? 2.834 -29.016 -11.445 1 74.44 43 ALA B O 1
ATOM 2249 N N . VAL B 1 44 ? 4.371 -28.609 -13.055 1 75.06 44 VAL B N 1
ATOM 2250 C CA . VAL B 1 44 ? 3.402 -27.844 -13.828 1 75.06 44 VAL B CA 1
ATOM 2251 C C . VAL B 1 44 ? 3.354 -28.359 -15.258 1 75.06 44 VAL B C 1
ATOM 2253 O O . VAL B 1 44 ? 2.762 -27.734 -16.141 1 75.06 44 VAL B O 1
ATOM 2256 N N . CYS B 1 45 ? 4.016 -29.469 -15.422 1 73.81 45 CYS B N 1
ATOM 2257 C CA . CYS B 1 45 ? 4.125 -30.016 -16.766 1 73.81 45 CYS B CA 1
ATOM 2258 C C . CYS B 1 45 ? 2.75 -30.359 -17.328 1 73.81 45 CYS B C 1
ATOM 2260 O O . CYS B 1 45 ? 1.964 -31.047 -16.672 1 73.81 45 CYS B O 1
ATOM 2262 N N . HIS B 1 46 ? 2.408 -29.938 -18.469 1 71.75 46 HIS B N 1
ATOM 2263 C CA . HIS B 1 46 ? 1.111 -30.109 -19.109 1 71.75 46 HIS B CA 1
ATOM 2264 C C . HIS B 1 46 ? 0.84 -31.578 -19.422 1 71.75 46 HIS B C 1
ATOM 2266 O O . HIS B 1 46 ? -0.298 -31.969 -19.719 1 71.75 46 HIS B O 1
ATOM 2272 N N . HIS B 1 47 ? 1.843 -32.375 -19.25 1 71.88 47 HIS B N 1
ATOM 2273 C CA . HIS B 1 47 ? 1.687 -33.781 -19.609 1 71.88 47 HIS B CA 1
ATOM 2274 C C . HIS B 1 47 ? 1.496 -34.625 -18.359 1 71.88 47 HIS B C 1
ATOM 2276 O O . HIS B 1 47 ? 1.274 -35.844 -18.453 1 71.88 47 HIS B O 1
ATOM 2282 N N . GLY B 1 48 ? 1.471 -34.031 -17.234 1 78.88 48 GLY B N 1
ATOM 2283 C CA . GLY B 1 48 ? 1.318 -34.781 -16 1 78.88 48 GLY B CA 1
ATOM 2284 C C . GLY B 1 48 ? -0.083 -34.719 -15.43 1 78.88 48 GLY B C 1
ATOM 2285 O O . GLY B 1 48 ? -0.974 -34.094 -16.031 1 78.88 48 GLY B O 1
ATOM 2286 N N . ILE B 1 49 ? -0.248 -35.625 -14.398 1 87.94 49 ILE B N 1
ATOM 2287 C CA . ILE B 1 49 ? -1.473 -35.594 -13.602 1 87.94 49 ILE B CA 1
ATOM 2288 C C . ILE B 1 49 ? -1.354 -34.531 -12.508 1 87.94 49 ILE B C 1
ATOM 2290 O O . ILE B 1 49 ? -0.327 -34.438 -11.828 1 87.94 49 ILE B O 1
ATOM 2294 N N . HIS B 1 50 ? -2.461 -33.781 -12.422 1 90.75 50 HIS B N 1
ATOM 2295 C CA . HIS B 1 50 ? -2.439 -32.688 -11.469 1 90.75 50 HIS B CA 1
ATOM 2296 C C . HIS B 1 50 ? -3.67 -32.688 -10.57 1 90.75 50 HIS B C 1
ATOM 2298 O O . HIS B 1 50 ? -4.738 -33.156 -10.977 1 90.75 50 HIS B O 1
ATOM 2304 N N . PRO B 1 51 ? -3.408 -32.25 -9.344 1 93.25 51 PRO B N 1
ATOM 2305 C CA . PRO B 1 51 ? -4.582 -32 -8.5 1 93.25 51 PRO B CA 1
ATOM 2306 C C . PRO B 1 51 ? -5.336 -30.734 -8.891 1 93.25 51 PRO B C 1
ATOM 2308 O O . PRO B 1 51 ? -4.828 -29.922 -9.672 1 93.25 51 PRO B O 1
ATOM 2311 N N . CYS B 1 52 ? -6.574 -30.672 -8.312 1 96.19 52 CYS B N 1
ATOM 2312 C CA . CYS B 1 52 ? -7.328 -29.422 -8.461 1 96.19 52 CYS B CA 1
ATOM 2313 C C . CYS B 1 52 ? -6.555 -28.25 -7.879 1 96.19 52 CYS B C 1
ATOM 2315 O O . CYS B 1 52 ? -6.078 -28.312 -6.746 1 96.19 52 CYS B O 1
ATOM 2317 N N . LEU B 1 53 ? -6.457 -27.156 -8.641 1 95.44 53 LEU B N 1
ATOM 2318 C CA . LEU B 1 53 ? -5.703 -26 -8.18 1 95.44 53 LEU B CA 1
ATOM 2319 C C . LEU B 1 53 ? -6.336 -25.391 -6.926 1 95.44 53 LEU B C 1
ATOM 2321 O O . LEU B 1 53 ? -5.641 -24.844 -6.074 1 95.44 53 LEU B O 1
ATOM 2325 N N . LEU B 1 54 ? -7.637 -25.484 -6.828 1 96.81 54 LEU B N 1
ATOM 2326 C CA . LEU B 1 54 ? -8.367 -24.906 -5.703 1 96.81 54 LEU B CA 1
ATOM 2327 C C . LEU B 1 54 ? -8.055 -25.656 -4.41 1 96.81 54 LEU B C 1
ATOM 2329 O O . LEU B 1 54 ? -8.289 -25.156 -3.316 1 96.81 54 LEU B O 1
ATOM 2333 N N . ASP B 1 55 ? -7.547 -26.859 -4.566 1 95.62 55 ASP B N 1
ATOM 2334 C CA . ASP B 1 55 ? -7.168 -27.625 -3.385 1 95.62 55 ASP B CA 1
ATOM 2335 C C . ASP B 1 55 ? -5.977 -26.984 -2.672 1 95.62 55 ASP B C 1
ATOM 2337 O O . ASP B 1 55 ? -5.676 -27.328 -1.526 1 95.62 55 ASP B O 1
ATOM 2341 N N . ARG B 1 56 ? -5.34 -26.047 -3.297 1 93.88 56 ARG B N 1
ATOM 2342 C CA . ARG B 1 56 ? -4.215 -25.328 -2.709 1 93.88 56 ARG B CA 1
ATOM 2343 C C . ARG B 1 56 ? -4.699 -24.25 -1.756 1 93.88 56 ARG B C 1
ATOM 2345 O O . ARG B 1 56 ? -3.91 -23.703 -0.982 1 93.88 56 ARG B O 1
ATOM 2352 N N . VAL B 1 57 ? -5.898 -23.906 -1.874 1 95.75 57 VAL B N 1
ATOM 2353 C CA . VAL B 1 57 ? -6.531 -22.938 -0.983 1 95.75 57 VAL B CA 1
ATOM 2354 C C . VAL B 1 57 ? -7.051 -23.656 0.266 1 95.75 57 VAL B C 1
ATOM 2356 O O . VAL B 1 57 ? -7.867 -24.578 0.171 1 95.75 57 VAL B O 1
ATOM 2359 N N . PRO B 1 58 ? -6.602 -23.25 1.398 1 95.06 58 PRO B N 1
ATOM 2360 C CA . PRO B 1 58 ? -6.934 -23.969 2.633 1 95.06 58 PRO B CA 1
ATOM 2361 C C . PRO B 1 58 ? -8.438 -24.109 2.84 1 95.06 58 PRO B C 1
ATOM 2363 O O . PRO B 1 58 ? -8.891 -25.109 3.426 1 95.06 58 PRO B O 1
ATOM 2366 N N . GLU B 1 59 ? -9.258 -23.203 2.391 1 95.12 59 GLU B N 1
ATOM 2367 C CA . GLU B 1 59 ? -10.695 -23.188 2.639 1 95.12 59 GLU B CA 1
ATOM 2368 C C . GLU B 1 59 ? -11.438 -24.109 1.678 1 95.12 59 GLU B C 1
ATOM 2370 O O . GLU B 1 59 ? -12.617 -24.406 1.871 1 95.12 59 GLU B O 1
ATOM 2375 N N . ILE B 1 60 ? -10.781 -24.562 0.658 1 95.06 60 ILE B N 1
ATOM 2376 C CA . ILE B 1 60 ? -11.438 -25.359 -0.372 1 95.06 60 ILE B CA 1
ATOM 2377 C C . ILE B 1 60 ? -10.805 -26.75 -0.436 1 95.06 60 ILE B C 1
ATOM 2379 O O . ILE B 1 60 ? -9.578 -26.875 -0.521 1 95.06 60 ILE B O 1
ATOM 2383 N N . LYS B 1 61 ? -11.641 -27.781 -0.364 1 95.06 61 LYS B N 1
ATOM 2384 C CA . LYS B 1 61 ? -11.18 -29.156 -0.513 1 95.06 61 LYS B CA 1
ATOM 2385 C C . LYS B 1 61 ? -11.766 -29.797 -1.77 1 95.06 61 LYS B C 1
ATOM 2387 O O . LYS B 1 61 ? -12.969 -29.734 -2.006 1 95.06 61 LYS B O 1
ATOM 2392 N N . CYS B 1 62 ? -10.938 -30.25 -2.619 1 96.56 62 CYS B N 1
ATOM 2393 C CA . CYS B 1 62 ? -11.344 -30.953 -3.822 1 96.56 62 CYS B CA 1
ATOM 2394 C C . CYS B 1 62 ? -10.391 -32.094 -4.125 1 96.56 62 CYS B C 1
ATOM 2396 O O . CYS B 1 62 ? -9.18 -31.891 -4.258 1 96.56 62 CYS B O 1
ATOM 2398 N N . ASP B 1 63 ? -10.828 -33.344 -4.359 1 95.19 63 ASP B N 1
ATOM 2399 C CA . ASP B 1 63 ? -10.008 -34.531 -4.52 1 95.19 63 ASP B CA 1
ATOM 2400 C C . ASP B 1 63 ? -9.773 -34.844 -5.996 1 95.19 63 ASP B C 1
ATOM 2402 O O . ASP B 1 63 ? -9.211 -35.906 -6.332 1 95.19 63 ASP B O 1
ATOM 2406 N N . TRP B 1 64 ? -10.148 -34.031 -6.863 1 96.25 64 TRP B N 1
ATOM 2407 C CA . TRP B 1 64 ? -10.016 -34.281 -8.297 1 96.25 64 TRP B CA 1
ATOM 2408 C C . TRP B 1 64 ? -8.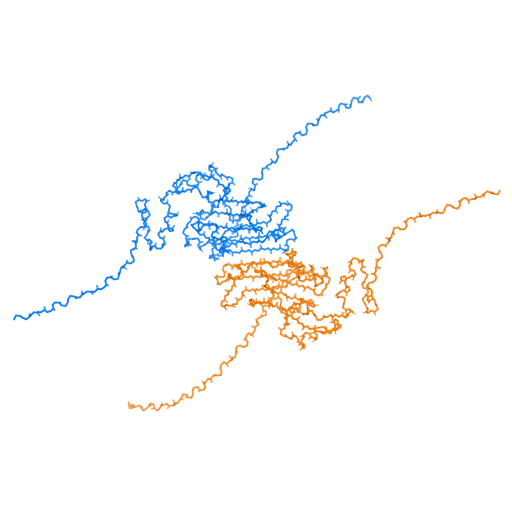547 -34.375 -8.695 1 96.25 64 TRP B C 1
ATOM 2410 O O . TRP B 1 64 ? -7.719 -33.594 -8.211 1 96.25 64 TRP B O 1
ATOM 2420 N N . MET B 1 65 ? -8.227 -35.344 -9.539 1 94.69 65 MET B N 1
ATOM 2421 C CA . MET B 1 65 ? -6.941 -35.5 -10.219 1 94.69 65 MET B CA 1
ATOM 2422 C C . MET B 1 65 ? -7.137 -35.719 -11.711 1 94.69 65 MET B C 1
ATOM 2424 O O . MET B 1 65 ? -8.008 -36.5 -12.109 1 94.69 65 MET B O 1
ATOM 2428 N N . GLY B 1 66 ? -6.414 -35.062 -12.531 1 92.69 66 GLY B N 1
ATOM 2429 C CA . GLY B 1 66 ? -6.547 -35.25 -13.969 1 92.69 66 GLY B CA 1
ATOM 2430 C C . GLY B 1 66 ? -5.461 -34.562 -14.766 1 92.69 66 GLY B C 1
ATOM 2431 O O . GLY B 1 66 ? -4.559 -33.938 -14.195 1 92.69 66 GLY B O 1
ATOM 2432 N N . SER B 1 67 ? -5.539 -34.75 -16.047 1 87.44 67 SER B N 1
ATOM 2433 C CA . SER B 1 67 ? -4.551 -34.156 -16.938 1 87.44 67 SER B CA 1
ATOM 2434 C C . SER B 1 67 ? -4.797 -32.656 -17.125 1 87.44 67 SER B C 1
ATOM 2436 O O . SER B 1 67 ? -5.871 -32.156 -16.781 1 87.44 67 SER B O 1
ATOM 2438 N N . PHE B 1 68 ? -3.803 -32.031 -17.609 1 84.44 68 PHE B N 1
ATOM 2439 C CA . PHE B 1 68 ? -3.893 -30.594 -17.875 1 84.44 68 PHE B CA 1
ATOM 2440 C C . PHE B 1 68 ? -5.047 -30.281 -18.828 1 84.44 68 PHE B C 1
ATOM 2442 O O . PHE B 1 68 ? -5.746 -29.281 -18.656 1 84.44 68 PHE B O 1
ATOM 2449 N N . LYS B 1 69 ? -5.211 -31.172 -19.766 1 85.81 69 LYS B N 1
ATOM 2450 C CA . LYS B 1 69 ? -6.25 -30.953 -20.766 1 85.81 69 LYS B CA 1
ATOM 2451 C C . LYS B 1 69 ? -7.637 -30.969 -20.125 1 85.81 69 LYS B C 1
ATOM 2453 O O . LYS B 1 69 ? -8.57 -30.359 -20.641 1 85.81 69 LYS B O 1
ATOM 2458 N N . GLU B 1 70 ? -7.738 -31.594 -18.984 1 93.56 70 GLU B N 1
ATOM 2459 C CA . GLU B 1 70 ? -9.039 -31.797 -18.359 1 93.56 70 GLU B CA 1
ATOM 2460 C C . GLU B 1 70 ? -9.297 -30.766 -17.266 1 93.56 70 GLU B C 1
ATOM 2462 O O . GLU B 1 70 ? -10.422 -30.625 -16.781 1 93.56 70 GLU B O 1
ATOM 2467 N N . ILE B 1 71 ? -8.328 -30.031 -16.938 1 94.06 71 ILE B N 1
ATOM 2468 C CA . ILE B 1 71 ? -8.391 -29.234 -15.719 1 94.06 71 ILE B CA 1
ATOM 2469 C C . ILE B 1 71 ? -9.398 -28.109 -15.898 1 94.06 71 ILE B C 1
ATOM 2471 O O . ILE B 1 71 ? -10.172 -27.797 -14.984 1 94.06 71 ILE B O 1
ATOM 2475 N N . VAL B 1 72 ? -9.414 -27.516 -16.984 1 94.19 72 VAL B N 1
ATOM 2476 C CA . VAL B 1 72 ? -10.328 -26.406 -17.25 1 94.19 72 VAL B CA 1
ATOM 2477 C C . VAL B 1 72 ? -11.766 -26.922 -17.25 1 94.19 72 VAL B C 1
ATOM 2479 O O . VAL B 1 72 ? -12.656 -26.297 -16.656 1 94.19 72 VAL B O 1
ATOM 2482 N N . THR B 1 73 ? -11.969 -28.031 -17.922 1 95.44 73 THR B N 1
ATOM 2483 C CA . THR B 1 73 ? -13.289 -28.656 -17.906 1 95.44 73 THR B CA 1
ATOM 2484 C C . THR B 1 73 ? -13.734 -28.953 -16.484 1 95.44 73 THR B C 1
ATOM 2486 O O . THR B 1 73 ? -14.898 -28.734 -16.125 1 95.44 73 THR B O 1
ATOM 2489 N N . HIS B 1 74 ? -12.867 -29.453 -15.688 1 96.62 74 HIS B N 1
ATOM 2490 C CA . HIS B 1 74 ? -13.164 -29.719 -14.281 1 96.62 74 HIS B CA 1
ATOM 2491 C C . HIS B 1 74 ? -13.641 -28.469 -13.562 1 96.62 74 HIS B C 1
ATOM 2493 O O . HIS B 1 74 ? -14.656 -28.484 -12.875 1 96.62 74 HIS B O 1
ATOM 2499 N N . PHE B 1 75 ? -12.906 -27.328 -13.758 1 96.31 75 PHE B N 1
ATOM 2500 C CA . PHE B 1 75 ? -13.297 -26.078 -13.133 1 96.31 75 PHE B CA 1
ATOM 2501 C C . PHE B 1 75 ? -14.695 -25.656 -13.578 1 96.31 75 PHE B C 1
ATOM 2503 O O . PHE B 1 75 ? -15.531 -25.297 -12.75 1 96.31 75 PHE B O 1
ATOM 2510 N N . GLU B 1 76 ? -14.938 -25.688 -14.812 1 95.19 76 GLU B N 1
ATOM 2511 C CA . GLU B 1 76 ? -16.188 -25.219 -15.391 1 95.19 76 GLU B CA 1
ATOM 2512 C C . GLU B 1 76 ? -17.359 -26.094 -14.961 1 95.19 76 GLU B C 1
ATOM 2514 O O . GLU B 1 76 ? -18.484 -25.609 -14.812 1 95.19 76 GLU B O 1
ATOM 2519 N N . SER B 1 77 ? -17.062 -27.266 -14.734 1 96.12 77 SER B N 1
ATOM 2520 C CA . SER B 1 77 ? -18.141 -28.203 -14.406 1 96.12 77 SER B CA 1
ATOM 2521 C C . SER B 1 77 ? -18.375 -28.25 -12.898 1 96.12 77 SER B C 1
ATOM 2523 O O . SER B 1 77 ? -19.531 -28.25 -12.453 1 96.12 77 SER B O 1
ATOM 2525 N N . GLN B 1 78 ? -17.281 -28.281 -12.102 1 96.44 78 GLN B N 1
ATOM 2526 C CA . GLN B 1 78 ? -17.438 -28.562 -10.68 1 96.44 78 GLN B CA 1
ATOM 2527 C C . GLN B 1 78 ? -17.219 -27.297 -9.852 1 96.44 78 GLN B C 1
ATOM 2529 O O . GLN B 1 78 ? -17.609 -27.234 -8.68 1 96.44 78 GLN B O 1
ATOM 2534 N N . HIS B 1 79 ? -16.562 -26.312 -10.398 1 96.69 79 HIS B N 1
ATOM 2535 C CA . HIS B 1 79 ? -16.219 -25.109 -9.648 1 96.69 79 HIS B CA 1
ATOM 2536 C C . HIS B 1 79 ? -16.547 -23.859 -10.445 1 96.69 79 HIS B C 1
ATOM 2538 O O . HIS B 1 79 ? -15.781 -22.891 -10.445 1 96.69 79 HIS B O 1
ATOM 2544 N N . GLU B 1 80 ? -17.672 -23.828 -11.133 1 94.94 80 GLU B N 1
ATOM 2545 C CA . GLU B 1 80 ? -18.047 -22.75 -12.047 1 94.94 80 GLU B CA 1
ATOM 2546 C C . GLU B 1 80 ? -18.062 -21.406 -11.336 1 94.94 80 GLU B C 1
ATOM 2548 O O . GLU B 1 80 ? -17.656 -20.391 -11.914 1 94.94 80 GLU B O 1
ATOM 2553 N N . ASN B 1 81 ? -18.359 -21.359 -10.07 1 94.44 81 ASN B N 1
ATOM 2554 C CA . ASN B 1 81 ? -18.5 -20.125 -9.32 1 94.44 81 ASN B CA 1
ATOM 2555 C C . ASN B 1 81 ? -17.125 -19.531 -8.984 1 94.44 81 ASN B C 1
ATOM 2557 O O . ASN B 1 81 ? -17.047 -18.375 -8.562 1 94.44 81 ASN B O 1
ATOM 2561 N N . TYR B 1 82 ? -16.094 -20.281 -9.219 1 97.19 82 TYR B N 1
ATOM 2562 C CA . TYR B 1 82 ? -14.758 -19.797 -8.906 1 97.19 82 TYR B CA 1
ATOM 2563 C C . TYR B 1 82 ? -14.031 -19.359 -10.172 1 97.19 82 TYR B C 1
ATOM 2565 O O . TYR B 1 82 ? -12.906 -18.859 -10.102 1 97.19 82 TYR B O 1
ATOM 2573 N N . VAL B 1 83 ? -14.617 -19.5 -11.297 1 97.12 83 VAL B N 1
ATOM 2574 C CA . VAL B 1 83 ? -13.938 -19.219 -12.562 1 97.12 83 VAL B CA 1
ATOM 2575 C C . VAL B 1 83 ? -14.18 -17.781 -12.977 1 97.12 83 VAL B C 1
ATOM 2577 O O . VAL B 1 83 ? -15.312 -17.297 -12.93 1 97.12 83 VAL B O 1
ATOM 2580 N N . CYS B 1 84 ? -13.148 -17.062 -13.273 1 96.69 84 CYS B N 1
ATOM 2581 C CA . CYS B 1 84 ? -13.188 -15.688 -13.766 1 96.69 84 CYS B CA 1
ATOM 2582 C C . CYS B 1 84 ? -12.375 -15.547 -15.047 1 96.69 84 CYS B C 1
ATOM 2584 O O . CYS B 1 84 ? -11.242 -16.031 -15.133 1 96.69 84 CYS B O 1
ATOM 2586 N N . ARG B 1 85 ? -12.898 -14.867 -16.062 1 96 85 ARG B N 1
ATOM 2587 C CA . ARG B 1 85 ? -12.211 -14.703 -17.344 1 96 85 ARG B CA 1
ATOM 2588 C C . ARG B 1 85 ? -11.859 -13.242 -17.594 1 96 85 ARG B C 1
ATOM 2590 O O . ARG B 1 85 ? -11.398 -12.883 -18.672 1 96 85 ARG B O 1
ATOM 2597 N N . GLU B 1 86 ? -12.055 -12.398 -16.562 1 95.56 86 GLU B N 1
ATOM 2598 C CA . GLU B 1 86 ? -11.742 -10.977 -16.672 1 95.56 86 GLU B CA 1
ATOM 2599 C C . GLU B 1 86 ? -10.383 -10.656 -16.047 1 95.56 86 GLU B C 1
ATOM 2601 O O . GLU B 1 86 ? -10.086 -11.109 -14.938 1 95.56 86 GLU B O 1
ATOM 2606 N N . ALA B 1 87 ? -9.609 -9.906 -16.812 1 96.12 87 ALA B N 1
ATOM 2607 C CA . ALA B 1 87 ? -8.281 -9.539 -16.328 1 96.12 87 ALA B CA 1
ATOM 2608 C C . ALA B 1 87 ? -8.383 -8.555 -15.156 1 96.12 87 ALA B C 1
ATOM 2610 O O . ALA B 1 87 ? -7.43 -8.391 -14.391 1 96.12 87 ALA B O 1
ATOM 2611 N N . ARG B 1 88 ? -9.461 -7.848 -15.141 1 96.88 88 ARG B N 1
ATOM 2612 C CA . ARG B 1 88 ? -9.766 -6.914 -14.062 1 96.88 88 ARG B CA 1
ATOM 2613 C C . ARG B 1 88 ? -11.07 -7.301 -13.359 1 96.88 88 ARG B C 1
ATOM 2615 O O . ARG B 1 88 ? -12.109 -7.434 -14.008 1 96.88 88 ARG B O 1
ATOM 2622 N N . PHE B 1 89 ? -11.062 -7.492 -11.992 1 96.62 89 PHE B N 1
ATOM 2623 C CA . PHE B 1 89 ? -12.242 -7.941 -11.273 1 96.62 89 PHE B CA 1
ATOM 2624 C C . PHE B 1 89 ? -12.234 -7.414 -9.844 1 96.62 89 PHE B C 1
ATOM 2626 O O . PHE B 1 89 ? -11.195 -6.992 -9.336 1 96.62 89 PHE B O 1
ATOM 2633 N N . LEU B 1 90 ? -13.367 -7.43 -9.25 1 97.06 90 LEU B N 1
ATOM 2634 C CA . LEU B 1 90 ? -13.523 -7.016 -7.859 1 97.06 90 LEU B CA 1
ATOM 2635 C C . LEU B 1 90 ? -13.508 -8.227 -6.93 1 97.06 90 LEU B C 1
ATOM 2637 O O . LEU B 1 90 ? -14.008 -9.297 -7.289 1 97.06 90 LEU B O 1
ATOM 2641 N N . SER B 1 91 ? -12.93 -8.094 -5.809 1 97.38 91 SER B N 1
ATOM 2642 C CA . SER B 1 91 ? -12.961 -9.062 -4.711 1 97.38 91 SER B CA 1
ATOM 2643 C C . SER B 1 91 ? -13.5 -8.43 -3.436 1 97.38 91 SER B C 1
ATOM 2645 O O . SER B 1 91 ? -12.742 -8.102 -2.523 1 97.38 91 SER B O 1
ATOM 2647 N N . PRO B 1 92 ? -14.797 -8.344 -3.336 1 96.94 92 PRO B N 1
ATOM 2648 C CA . PRO B 1 92 ? -15.414 -7.527 -2.285 1 96.94 92 PRO B CA 1
ATOM 2649 C C . PRO B 1 92 ? -15.516 -8.266 -0.953 1 96.94 92 PRO 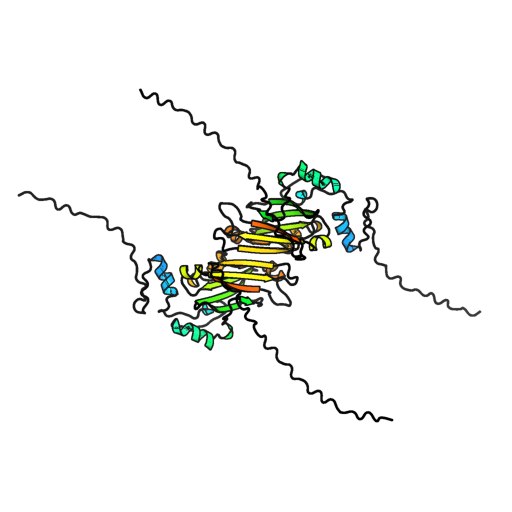B C 1
ATOM 2651 O O . PRO B 1 92 ? -15.836 -7.656 0.071 1 96.94 92 PRO B O 1
ATOM 2654 N N . GLU B 1 93 ? -15.242 -9.539 -0.929 1 95.56 93 GLU B N 1
ATOM 2655 C CA . GLU B 1 93 ? -15.445 -10.352 0.267 1 95.56 93 GLU B CA 1
ATOM 2656 C C . GLU B 1 93 ? -14.539 -9.898 1.406 1 95.56 93 GLU B C 1
ATOM 2658 O O . GLU B 1 93 ? -13.367 -9.57 1.185 1 95.56 93 GLU B O 1
ATOM 2663 N N . ARG B 1 94 ? -15 -9.883 2.627 1 95.25 94 ARG B N 1
ATOM 2664 C CA . ARG B 1 94 ? -14.203 -9.547 3.807 1 95.25 94 ARG B CA 1
ATOM 2665 C C . ARG B 1 94 ? -13.711 -10.805 4.512 1 95.25 94 ARG B C 1
ATOM 2667 O O . ARG B 1 94 ? -13.359 -10.766 5.691 1 95.25 94 ARG B O 1
ATOM 2674 N N . HIS B 1 95 ? -13.875 -11.906 3.859 1 94.75 95 HIS B N 1
ATOM 2675 C CA . HIS B 1 95 ? -13.328 -13.195 4.25 1 94.75 95 HIS B CA 1
ATOM 2676 C C . HIS B 1 95 ? -12.523 -13.82 3.117 1 94.75 95 HIS B C 1
ATOM 2678 O O . HIS B 1 95 ? -12.383 -13.227 2.047 1 94.75 95 HIS B O 1
ATOM 2684 N N . ALA B 1 96 ? -11.992 -14.953 3.428 1 97.06 96 ALA B N 1
ATOM 2685 C CA . ALA B 1 96 ? -11.133 -15.586 2.432 1 97.06 96 ALA B CA 1
ATOM 2686 C C . ALA B 1 96 ? -11.891 -15.836 1.131 1 97.06 96 ALA B C 1
ATOM 2688 O O . ALA B 1 96 ? -13.062 -16.219 1.15 1 97.06 96 ALA B O 1
ATOM 2689 N N . SER B 1 97 ? -11.25 -15.602 0.026 1 97.19 97 SER B N 1
ATOM 2690 C CA . SER B 1 97 ? -11.828 -15.789 -1.299 1 97.19 97 SER B CA 1
ATOM 2691 C C . SER B 1 97 ? -10.766 -16.219 -2.307 1 97.19 97 SER B C 1
ATOM 2693 O O . SER B 1 97 ? -9.586 -15.93 -2.137 1 97.19 97 SER B O 1
ATOM 2695 N N . ALA B 1 98 ? -11.211 -16.969 -3.264 1 98.19 98 ALA B N 1
ATOM 2696 C CA . ALA B 1 98 ? -10.32 -17.453 -4.316 1 98.19 98 ALA B CA 1
ATOM 2697 C C . ALA B 1 98 ? -11.023 -17.469 -5.668 1 98.19 98 ALA B C 1
ATOM 2699 O O . ALA B 1 98 ? -12.25 -17.547 -5.73 1 98.19 98 ALA B O 1
ATOM 2700 N N . SER B 1 99 ? -10.258 -17.344 -6.703 1 97.88 99 SER B N 1
ATOM 2701 C CA . SER B 1 99 ? -10.781 -17.438 -8.062 1 97.88 99 SER B CA 1
ATOM 2702 C C . SER B 1 99 ? -9.758 -18.047 -9.016 1 97.88 99 SER B C 1
ATOM 2704 O O . SER B 1 99 ? -8.555 -17.781 -8.891 1 97.88 99 SER B O 1
ATOM 2706 N N . ILE B 1 100 ? -10.25 -18.859 -9.891 1 98.06 100 ILE B N 1
ATOM 2707 C CA . ILE B 1 100 ? -9.461 -19.312 -11.031 1 98.06 100 ILE B CA 1
ATOM 2708 C C . ILE B 1 100 ? -9.586 -18.312 -12.18 1 98.06 100 ILE B C 1
ATOM 2710 O O . ILE B 1 100 ? -10.695 -18.047 -12.656 1 98.06 100 ILE B O 1
ATOM 2714 N N . LEU B 1 101 ? -8.453 -17.766 -12.57 1 97.88 101 LEU B N 1
ATOM 2715 C CA . LEU B 1 101 ? -8.453 -16.828 -13.672 1 97.88 101 LEU B CA 1
ATOM 2716 C C . LEU B 1 101 ? -7.973 -17.484 -14.961 1 97.88 101 LEU B C 1
ATOM 2718 O O . LEU B 1 101 ? -6.867 -18.031 -15.008 1 97.88 101 LEU B O 1
ATOM 2722 N N . LEU B 1 102 ? -8.82 -17.562 -15.898 1 96.25 102 LEU B N 1
ATOM 2723 C CA . LEU B 1 102 ? -8.461 -18.047 -17.219 1 96.25 102 LEU B CA 1
ATOM 2724 C C . LEU B 1 102 ? -8.18 -16.875 -18.172 1 96.25 102 LEU B C 1
ATOM 2726 O O . LEU B 1 102 ? -9.102 -16.328 -18.781 1 96.25 102 LEU B O 1
ATOM 2730 N N . LEU B 1 103 ? -6.875 -16.484 -18.219 1 94.75 103 LEU B N 1
ATOM 2731 C CA . LEU B 1 103 ? -6.441 -15.297 -18.953 1 94.75 103 LEU B CA 1
ATOM 2732 C C . LEU B 1 103 ? -5.238 -15.625 -19.828 1 94.75 103 LEU B C 1
ATOM 2734 O O . LEU B 1 103 ? -4.34 -16.359 -19.422 1 94.75 103 LEU B O 1
ATOM 2738 N N . HIS B 1 104 ? -5.191 -15.117 -21.078 1 89.56 104 HIS B N 1
ATOM 2739 C CA . HIS B 1 104 ? -4.027 -15.203 -21.938 1 89.56 104 HIS B CA 1
ATOM 2740 C C . HIS B 1 104 ? -3.609 -16.656 -22.172 1 89.56 104 HIS B C 1
ATOM 2742 O O . HIS B 1 104 ? -2.418 -16.969 -22.156 1 89.56 104 HIS B O 1
ATOM 2748 N N . SER B 1 105 ? -4.582 -17.469 -22.188 1 89.81 105 SER B N 1
ATOM 2749 C CA . SER B 1 105 ? -4.371 -18.891 -22.391 1 89.81 105 SER B CA 1
ATOM 2750 C C . SER B 1 105 ? -3.594 -19.516 -21.25 1 89.81 105 SER B C 1
ATOM 2752 O O . SER B 1 105 ? -2.875 -20.5 -21.422 1 89.81 105 SER B O 1
ATOM 2754 N N . GLN B 1 106 ? -3.551 -18.797 -20.188 1 94.5 106 GLN B N 1
ATOM 2755 C CA . GLN B 1 106 ? -2.92 -19.281 -18.969 1 94.5 106 GLN B CA 1
ATOM 2756 C C . GLN B 1 106 ? -3.941 -19.422 -17.844 1 94.5 106 GLN B C 1
ATOM 2758 O O . GLN B 1 106 ? -5.055 -18.906 -17.938 1 94.5 106 GLN B O 1
ATOM 2763 N N . ILE B 1 107 ? -3.584 -20.234 -16.891 1 96.25 107 ILE B N 1
ATOM 2764 C CA . ILE B 1 107 ? -4.422 -20.422 -15.711 1 96.25 107 ILE B CA 1
ATOM 2765 C C . ILE B 1 107 ? -3.752 -19.797 -14.492 1 96.25 107 ILE B C 1
ATOM 2767 O O . ILE B 1 107 ? -2.621 -20.141 -14.148 1 96.25 107 ILE B O 1
ATOM 2771 N N . PHE B 1 108 ? -4.449 -18.875 -13.906 1 98.06 108 PHE B N 1
ATOM 2772 C CA . PHE B 1 108 ? -3.988 -18.25 -12.672 1 98.06 108 PHE B CA 1
ATOM 2773 C C . PHE B 1 108 ? -4.887 -18.641 -11.5 1 98.06 108 PHE B C 1
ATOM 2775 O O . PHE B 1 108 ? -6.055 -18.969 -11.695 1 98.06 108 PHE B O 1
ATOM 2782 N N . LEU B 1 109 ? -4.344 -18.625 -10.32 1 98.44 109 LEU B N 1
ATOM 2783 C CA . LEU B 1 109 ? -5.09 -18.797 -9.078 1 98.44 109 LEU B CA 1
ATOM 2784 C C . LEU B 1 109 ? -4.945 -17.562 -8.195 1 98.44 109 LEU B C 1
ATOM 2786 O O . LEU B 1 109 ? -3.838 -17.234 -7.758 1 98.44 109 LEU B O 1
ATOM 2790 N N . TYR B 1 110 ? -6.066 -16.875 -8.078 1 98.44 110 TYR B N 1
ATOM 2791 C CA . TYR B 1 110 ? -6.164 -15.758 -7.141 1 98.44 110 TYR B CA 1
ATOM 2792 C C . TYR B 1 110 ? -6.586 -16.25 -5.758 1 98.44 110 TYR B C 1
ATOM 2794 O O . TYR B 1 110 ? -7.496 -17.062 -5.633 1 98.44 110 TYR B O 1
ATOM 2802 N N . TYR B 1 111 ? -5.883 -15.711 -4.715 1 98.69 111 TYR B N 1
ATOM 2803 C CA . TYR B 1 111 ? -6.234 -16.062 -3.346 1 98.69 111 TYR B CA 1
ATOM 2804 C C . TYR B 1 111 ? -6.082 -14.867 -2.416 1 98.69 111 TYR B C 1
ATOM 2806 O O . TYR B 1 111 ? -5.043 -14.203 -2.418 1 98.69 111 TYR B O 1
ATOM 2814 N N . LYS B 1 112 ? -7.102 -14.523 -1.695 1 98.25 112 LYS B N 1
ATOM 2815 C CA . LYS B 1 112 ? -7.141 -13.523 -0.634 1 98.25 112 LYS B CA 1
ATOM 2816 C C . LYS B 1 112 ? -7.559 -14.148 0.695 1 98.25 112 LYS B C 1
ATOM 2818 O O . LYS B 1 112 ? -8.508 -14.93 0.747 1 98.25 112 LYS B O 1
ATOM 2823 N N . CYS B 1 113 ? -6.863 -13.789 1.756 1 97.62 113 CYS B N 1
ATOM 2824 C CA . CYS B 1 113 ? -7.258 -14.32 3.053 1 97.62 113 CYS B CA 1
ATOM 2825 C C . CYS B 1 113 ? -6.93 -13.344 4.172 1 97.62 113 CYS B C 1
ATOM 2827 O O . CYS B 1 113 ? -6.25 -12.336 3.945 1 97.62 113 CYS B O 1
ATOM 2829 N N . PHE B 1 114 ? -7.531 -13.609 5.285 1 95.81 114 PHE B N 1
ATOM 2830 C CA . PHE B 1 114 ? -7.324 -12.836 6.508 1 95.81 114 PHE B CA 1
ATOM 2831 C C . PHE B 1 114 ? -6.801 -13.734 7.625 1 95.81 114 PHE B C 1
ATOM 2833 O O . PHE B 1 114 ? -7.453 -14.703 8.008 1 95.81 114 PHE B O 1
ATOM 2840 N N . ARG B 1 115 ? -5.555 -13.398 8.008 1 93.69 115 ARG B N 1
ATOM 2841 C CA . ARG B 1 115 ? -4.922 -14.18 9.062 1 93.69 115 ARG B CA 1
ATOM 2842 C C . ARG B 1 115 ? -4.031 -13.297 9.938 1 93.69 115 ARG B C 1
ATOM 2844 O O . ARG B 1 115 ? -3.344 -12.414 9.438 1 93.69 115 ARG B O 1
ATOM 2851 N N . ASP B 1 116 ? -3.973 -13.523 11.273 1 92.19 116 ASP B N 1
ATOM 2852 C CA . ASP B 1 116 ? -3.121 -12.812 12.219 1 92.19 116 ASP B CA 1
ATOM 2853 C C . ASP B 1 116 ? -3.303 -11.297 12.086 1 92.19 116 ASP B C 1
ATOM 2855 O O . ASP B 1 116 ? -2.324 -10.555 12.055 1 92.19 116 ASP B O 1
ATOM 2859 N N . SER B 1 117 ? -4.531 -10.875 11.891 1 92.44 117 SER B N 1
ATOM 2860 C CA . SER B 1 117 ? -4.926 -9.477 11.797 1 92.44 117 SER B CA 1
ATOM 2861 C C . SER B 1 117 ? -4.312 -8.812 10.562 1 92.44 117 SER B C 1
ATOM 2863 O O . SER B 1 117 ? -3.941 -7.637 10.602 1 92.44 117 SER B O 1
ATOM 2865 N N . LYS B 1 118 ? -4.109 -9.727 9.578 1 94.81 118 LYS B N 1
ATOM 2866 C CA . LYS B 1 118 ? -3.596 -9.211 8.312 1 94.81 118 LYS B CA 1
ATOM 2867 C C . LYS B 1 118 ? -4.402 -9.734 7.133 1 94.81 118 LYS B C 1
ATOM 2869 O O . LYS B 1 118 ? -4.969 -10.828 7.199 1 94.81 118 LYS B O 1
ATOM 2874 N N . CYS B 1 119 ? -4.445 -8.922 6.133 1 96.31 119 CYS B N 1
ATOM 2875 C CA . CYS B 1 119 ? -5.023 -9.312 4.852 1 96.31 119 CYS B CA 1
ATOM 2876 C C . CYS B 1 119 ? -3.932 -9.609 3.828 1 96.31 119 CYS B C 1
ATOM 2878 O O . CYS B 1 119 ? -3.023 -8.797 3.631 1 96.31 119 CYS B O 1
ATOM 2880 N N . TYR B 1 120 ? -4.016 -10.773 3.242 1 97.06 120 TYR B N 1
ATOM 2881 C CA . TYR B 1 120 ? -3.078 -11.18 2.201 1 97.06 120 TYR B CA 1
ATOM 2882 C C . TYR B 1 120 ? -3.795 -11.391 0.874 1 97.06 120 TYR B C 1
ATOM 2884 O O . TYR B 1 120 ? -4.914 -11.906 0.842 1 97.06 120 TYR B O 1
ATOM 2892 N N . CYS B 1 121 ? -3.119 -11 -0.156 1 97 121 CYS B N 1
ATOM 2893 C CA . CYS B 1 121 ? -3.652 -11.219 -1.496 1 97 121 CYS B CA 1
ATOM 2894 C C . CYS B 1 121 ? -2.531 -11.516 -2.486 1 97 121 CYS B C 1
ATOM 2896 O O . CYS B 1 121 ? -1.54 -10.789 -2.545 1 97 121 CYS B O 1
ATOM 2898 N N . ALA B 1 122 ? -2.723 -12.594 -3.266 1 98.19 122 ALA B N 1
ATOM 2899 C CA . ALA B 1 122 ? -1.705 -12.938 -4.254 1 98.19 122 ALA B CA 1
ATOM 2900 C C . ALA B 1 122 ? -2.324 -13.648 -5.453 1 98.19 122 ALA B C 1
ATOM 2902 O O . ALA B 1 122 ? -3.447 -14.148 -5.375 1 98.19 122 ALA B O 1
ATOM 2903 N N . VAL B 1 123 ? -1.624 -13.586 -6.566 1 98.44 123 VAL B N 1
ATOM 2904 C CA . VAL B 1 123 ? -1.96 -14.312 -7.781 1 98.44 123 VAL B CA 1
ATOM 2905 C C . VAL B 1 123 ? -0.796 -15.219 -8.18 1 98.44 123 VAL B C 1
ATOM 2907 O O . VAL B 1 123 ? 0.348 -14.766 -8.266 1 98.44 123 VAL B O 1
ATOM 2910 N N . HIS B 1 124 ? -1.098 -16.484 -8.383 1 98.12 124 HIS B N 1
ATOM 2911 C CA . HIS B 1 124 ? -0.109 -17.438 -8.859 1 98.12 124 HIS B CA 1
ATOM 2912 C C . HIS B 1 124 ? -0.448 -17.922 -10.266 1 98.12 124 HIS B C 1
ATOM 2914 O O . HIS B 1 124 ? -1.623 -18.016 -10.625 1 98.12 124 HIS B O 1
ATOM 2920 N N . LEU B 1 125 ? 0.549 -18.203 -11.008 1 97.38 125 LEU B N 1
ATOM 2921 C CA . LEU B 1 125 ? 0.396 -18.812 -12.32 1 97.38 125 LEU B CA 1
ATOM 2922 C C . LEU B 1 125 ? 0.597 -20.328 -12.242 1 97.38 125 LEU B C 1
ATOM 2924 O O . LEU B 1 125 ? 1.523 -20.797 -11.586 1 97.38 125 LEU B O 1
ATOM 2928 N N . PHE B 1 126 ? -0.304 -21.078 -12.812 1 95.62 126 PHE B N 1
ATOM 2929 C CA . PHE B 1 126 ? -0.048 -22.484 -13.023 1 95.62 126 PHE B CA 1
ATOM 2930 C C . PHE B 1 126 ? 0.986 -22.688 -14.125 1 95.62 126 PHE B C 1
ATOM 2932 O O . PHE B 1 126 ? 0.633 -22.953 -15.281 1 95.62 126 PHE B O 1
ATOM 2939 N N . GLY B 1 127 ? 2.223 -22.578 -13.727 1 92.62 127 GLY B N 1
ATOM 2940 C CA . GLY B 1 127 ? 3.371 -22.625 -14.617 1 92.62 127 GLY B CA 1
ATOM 2941 C C . GLY B 1 127 ? 4.695 -22.453 -13.891 1 92.62 127 GLY B C 1
ATOM 2942 O O . GLY B 1 127 ? 4.742 -22.469 -12.656 1 92.62 127 GLY B O 1
ATOM 2943 N N . THR B 1 128 ? 5.711 -22.422 -14.633 1 89.06 128 THR B N 1
ATOM 2944 C CA . THR B 1 128 ? 7.043 -22.281 -14.055 1 89.06 128 THR B CA 1
ATOM 2945 C C . THR B 1 128 ? 7.277 -20.844 -13.586 1 89.06 128 THR B C 1
ATOM 2947 O O . THR B 1 128 ? 6.527 -19.938 -13.945 1 89.06 128 THR B O 1
ATOM 2950 N N . SER B 1 129 ? 8.336 -20.719 -12.766 1 91.38 129 SER B N 1
ATOM 2951 C CA . SER B 1 129 ? 8.703 -19.391 -12.289 1 91.38 129 SER B CA 1
ATOM 2952 C C . SER B 1 129 ? 9.055 -18.469 -13.453 1 91.38 129 SER B C 1
ATOM 2954 O O . SER B 1 129 ? 8.742 -17.281 -13.422 1 91.38 129 SER B O 1
ATOM 2956 N N . ALA B 1 130 ? 9.672 -19.016 -14.391 1 88.56 130 ALA B N 1
ATOM 2957 C CA . ALA B 1 130 ? 10.055 -18.234 -15.562 1 88.56 130 ALA B CA 1
ATOM 2958 C C . ALA B 1 130 ? 8.82 -17.719 -16.297 1 88.56 130 ALA B C 1
ATOM 2960 O O . ALA B 1 130 ? 8.766 -16.547 -16.703 1 88.56 130 ALA B O 1
ATOM 2961 N N . GLU B 1 131 ? 7.863 -18.547 -16.453 1 90.5 131 GLU B N 1
ATOM 2962 C CA . GLU B 1 131 ? 6.617 -18.141 -17.094 1 90.5 131 GLU B CA 1
ATOM 2963 C C . GLU B 1 131 ? 5.879 -17.094 -16.25 1 90.5 131 GLU B C 1
ATOM 2965 O O . GLU B 1 131 ? 5.375 -16.109 -16.781 1 90.5 131 GLU B O 1
ATOM 2970 N N . ALA B 1 132 ? 5.863 -17.359 -14.969 1 94.94 132 ALA B N 1
ATOM 2971 C CA . ALA B 1 132 ? 5.137 -16.484 -14.047 1 94.94 132 ALA B CA 1
ATOM 2972 C C . ALA B 1 132 ? 5.707 -15.07 -14.062 1 94.94 132 ALA B C 1
ATOM 2974 O O . ALA B 1 132 ? 4.961 -14.094 -13.977 1 94.94 132 ALA B O 1
ATOM 2975 N N . SER B 1 133 ? 6.957 -14.93 -14.234 1 92.06 133 SER B N 1
ATOM 2976 C CA . SER B 1 133 ? 7.633 -13.641 -14.195 1 92.06 133 SER B CA 1
ATOM 2977 C C . SER B 1 133 ? 7.215 -12.758 -15.367 1 92.06 133 SER B C 1
ATOM 2979 O O . SER B 1 133 ? 7.469 -11.547 -15.367 1 92.06 133 SER B O 1
ATOM 2981 N N . GLY B 1 134 ? 6.551 -13.32 -16.328 1 93.69 134 GLY B N 1
ATOM 2982 C CA . GLY B 1 134 ? 6.035 -12.57 -17.453 1 93.69 134 GLY B CA 1
ATOM 2983 C C . GLY B 1 134 ? 4.734 -11.852 -17.156 1 93.69 134 GLY B C 1
ATOM 2984 O O . GLY B 1 134 ? 4.227 -11.102 -17.984 1 93.69 134 GLY B O 1
ATOM 2985 N N . PHE B 1 135 ? 4.297 -12.031 -15.953 1 96.5 135 PHE B N 1
ATOM 2986 C CA . PHE B 1 135 ? 3.021 -11.43 -15.578 1 96.5 135 PHE B CA 1
ATOM 2987 C C . PHE B 1 135 ? 3.148 -10.656 -14.273 1 96.5 135 PHE B C 1
ATOM 2989 O O . PHE B 1 135 ? 4.02 -10.953 -13.453 1 96.5 135 PHE B O 1
ATOM 2996 N N . LYS B 1 136 ? 2.303 -9.672 -14.148 1 97.62 136 LYS B N 1
ATOM 2997 C CA . LYS B 1 136 ? 2.156 -8.898 -12.914 1 97.62 136 LYS B CA 1
ATOM 2998 C C . LYS B 1 136 ? 0.685 -8.734 -12.539 1 97.62 136 LYS B C 1
ATOM 3000 O O . LYS B 1 136 ? -0.202 -9.023 -13.352 1 97.62 136 LYS B O 1
ATOM 3005 N N . TYR B 1 137 ? 0.456 -8.43 -11.32 1 98.12 137 TYR B N 1
ATOM 3006 C CA . TYR B 1 137 ? -0.903 -8.086 -10.914 1 98.12 137 TYR B CA 1
ATOM 3007 C C . TYR B 1 137 ? -0.913 -6.852 -10.023 1 98.12 137 TYR B C 1
ATOM 3009 O O . TYR B 1 137 ? 0.019 -6.629 -9.25 1 98.12 137 TYR B O 1
ATOM 3017 N N . LYS B 1 138 ? -1.92 -6.102 -10.227 1 98.12 138 LYS B N 1
ATOM 3018 C CA . LYS B 1 138 ? -2.162 -4.895 -9.445 1 98.12 138 LYS B CA 1
ATOM 3019 C C . LYS B 1 138 ? -3.377 -5.066 -8.539 1 98.12 138 LYS B C 1
ATOM 3021 O O . LYS B 1 138 ? -4.426 -5.543 -8.977 1 98.12 138 LYS B O 1
ATOM 3026 N N . VAL B 1 139 ? -3.193 -4.77 -7.281 1 98.31 139 VAL B N 1
ATOM 3027 C CA . VAL B 1 139 ? -4.305 -4.688 -6.336 1 98.31 139 VAL B CA 1
ATOM 3028 C C . VAL B 1 139 ? -4.566 -3.227 -5.977 1 98.31 139 VAL B C 1
ATOM 3030 O O . VAL B 1 139 ? -3.643 -2.492 -5.617 1 98.31 139 VAL B O 1
ATOM 3033 N N . LYS B 1 140 ? -5.785 -2.836 -6.098 1 97.75 140 LYS B N 1
ATOM 3034 C CA . LYS B 1 140 ? -6.168 -1.465 -5.773 1 97.75 140 LYS B CA 1
ATOM 3035 C C . LYS B 1 140 ? -7.312 -1.435 -4.766 1 97.75 140 LYS B C 1
ATOM 3037 O O . LYS B 1 140 ? -8.344 -2.088 -4.965 1 97.75 140 LYS B O 1
ATOM 3042 N N . LEU B 1 141 ? -7.113 -0.746 -3.705 1 97.69 141 LEU B N 1
ATOM 3043 C CA . LEU B 1 141 ? -8.148 -0.487 -2.707 1 97.69 141 LEU B CA 1
ATOM 3044 C C . LEU B 1 141 ? -8.594 0.971 -2.75 1 97.69 141 LEU B C 1
ATOM 3046 O O . LEU B 1 141 ? -7.762 1.875 -2.871 1 97.69 141 LEU B O 1
ATOM 3050 N N . SER B 1 142 ? -9.844 1.17 -2.695 1 96.38 142 SER B N 1
ATOM 3051 C CA . SER B 1 142 ? -10.398 2.52 -2.736 1 96.38 142 SER B CA 1
ATOM 3052 C C . SER B 1 142 ? -11.328 2.771 -1.555 1 96.38 142 SER B C 1
ATOM 3054 O O . SER B 1 142 ? -12.195 1.947 -1.253 1 96.38 142 SER B O 1
ATOM 3056 N N . ALA B 1 143 ? -11.109 3.898 -0.947 1 95.25 143 ALA B N 1
ATOM 3057 C CA . ALA B 1 143 ? -12 4.277 0.149 1 95.25 143 ALA B CA 1
ATOM 3058 C C . ALA B 1 143 ? -13.289 4.895 -0.378 1 95.25 143 ALA B C 1
ATOM 3060 O O . ALA B 1 143 ? -13.438 5.102 -1.585 1 95.25 143 ALA B O 1
ATOM 3061 N N . GLU B 1 144 ? -14.195 5.137 0.52 1 90.5 144 GLU B N 1
ATOM 3062 C CA . GLU B 1 144 ? -15.516 5.652 0.177 1 90.5 144 GLU B CA 1
ATOM 3063 C C . GLU B 1 144 ? -15.422 7.039 -0.448 1 90.5 144 GLU B C 1
ATOM 3065 O O . GLU B 1 144 ? -16.172 7.371 -1.36 1 90.5 144 GLU B O 1
ATOM 3070 N N . ASN B 1 145 ? -14.445 7.855 0.034 1 86.88 145 ASN B N 1
ATOM 3071 C CA . ASN B 1 145 ? -14.32 9.227 -0.44 1 86.88 145 ASN B CA 1
ATOM 3072 C C . ASN B 1 145 ? -13.633 9.289 -1.801 1 86.88 145 ASN B C 1
ATOM 3074 O O . ASN B 1 145 ? -13.5 10.367 -2.385 1 86.88 145 ASN B O 1
ATOM 3078 N N . ASN B 1 146 ? -13.125 8.211 -2.332 1 85.81 146 ASN B N 1
ATOM 3079 C CA . ASN B 1 146 ? -12.469 8.039 -3.621 1 85.81 146 ASN B CA 1
ATOM 3080 C C . ASN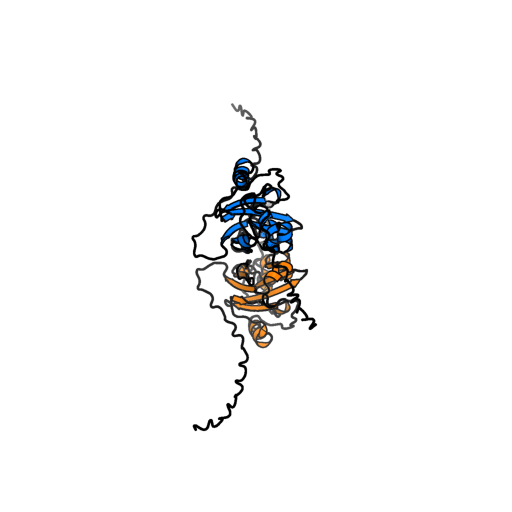 B 1 146 ? -11.148 8.797 -3.686 1 85.81 146 ASN B C 1
ATOM 3082 O O . ASN B 1 146 ? -10.594 9.008 -4.77 1 85.81 146 ASN B O 1
ATOM 3086 N N . ILE B 1 147 ? -10.727 9.32 -2.592 1 90.38 147 ILE B N 1
ATOM 3087 C CA . ILE B 1 147 ? -9.438 9.992 -2.516 1 90.38 147 ILE B CA 1
ATOM 3088 C C . ILE B 1 147 ? -8.375 9.023 -1.998 1 90.38 147 ILE B C 1
ATOM 3090 O O . ILE B 1 147 ? -7.332 8.844 -2.631 1 90.38 147 ILE B O 1
ATOM 3094 N N . GLN B 1 148 ? -8.773 8.469 -0.912 1 94.31 148 GLN B N 1
ATOM 3095 C CA . GLN B 1 148 ? -7.836 7.527 -0.311 1 94.31 148 GLN B CA 1
ATOM 3096 C C . GLN B 1 148 ? -7.789 6.219 -1.098 1 94.31 148 GLN B C 1
ATOM 3098 O O . GLN B 1 148 ? -8.812 5.547 -1.257 1 94.31 148 GLN B O 1
ATOM 3103 N N . THR B 1 149 ? -6.672 5.953 -1.595 1 96.62 149 THR B N 1
ATOM 3104 C CA . THR B 1 149 ? -6.465 4.73 -2.361 1 96.62 149 THR B CA 1
ATOM 3105 C C . THR B 1 149 ? -5.145 4.07 -1.985 1 96.62 149 THR B C 1
ATOM 3107 O O . THR B 1 149 ? -4.219 4.742 -1.518 1 96.62 149 THR B O 1
ATOM 3110 N N . LEU B 1 150 ? -5.117 2.803 -2.068 1 97 150 LEU B N 1
ATOM 3111 C CA . LEU B 1 150 ? -3.902 2.006 -1.936 1 97 150 LEU B CA 1
ATOM 3112 C C . LEU B 1 150 ? -3.752 1.044 -3.109 1 97 150 LEU B C 1
ATOM 3114 O O . LEU B 1 150 ? -4.703 0.343 -3.467 1 97 150 LEU B O 1
ATOM 3118 N N . SER B 1 151 ? -2.623 1.092 -3.746 1 97 151 SER B N 1
ATOM 3119 C CA . SER B 1 151 ? -2.369 0.202 -4.875 1 97 151 SER B CA 1
ATOM 3120 C C . SER B 1 151 ? -0.994 -0.449 -4.766 1 97 151 SER B C 1
ATOM 3122 O O . SER B 1 151 ? -0.029 0.192 -4.344 1 97 151 SER B O 1
ATOM 3124 N N . GLN B 1 152 ? -0.946 -1.657 -5.113 1 97.5 152 GLN B N 1
ATOM 3125 C CA . GLN B 1 152 ? 0.323 -2.377 -5.145 1 97.5 152 GLN B CA 1
ATOM 3126 C C . GLN B 1 152 ? 0.426 -3.256 -6.387 1 97.5 152 GLN B C 1
ATOM 3128 O O . GLN B 1 152 ? -0.544 -3.912 -6.773 1 97.5 152 GLN B O 1
ATOM 3133 N N . VAL B 1 153 ? 1.548 -3.191 -7.016 1 97.25 153 VAL B N 1
ATOM 3134 C CA . VAL B 1 153 ? 1.842 -4.062 -8.148 1 97.25 153 VAL B CA 1
ATOM 3135 C C . VAL B 1 153 ? 2.904 -5.082 -7.758 1 97.25 153 VAL B C 1
ATOM 3137 O O . VAL B 1 153 ? 3.965 -4.719 -7.242 1 97.25 153 VAL B O 1
ATOM 3140 N N . ASN B 1 154 ? 2.602 -6.316 -7.957 1 96.75 154 ASN B N 1
ATOM 3141 C CA . ASN B 1 154 ? 3.529 -7.41 -7.695 1 96.75 154 ASN B CA 1
ATOM 3142 C C . ASN B 1 154 ? 3.717 -8.297 -8.93 1 96.75 154 ASN B C 1
ATOM 3144 O O . ASN B 1 154 ? 2.865 -8.312 -9.82 1 96.75 154 ASN B O 1
ATOM 3148 N N . VAL B 1 155 ? 4.805 -8.953 -8.93 1 95.75 155 VAL B N 1
ATOM 3149 C CA . VAL B 1 155 ? 5.039 -9.945 -9.977 1 95.75 155 VAL B CA 1
ATOM 3150 C C . VAL B 1 155 ? 4.312 -11.242 -9.625 1 95.75 155 VAL B C 1
ATOM 3152 O O . VAL B 1 155 ? 4.301 -11.664 -8.469 1 95.75 155 VAL B O 1
ATOM 3155 N N . VAL B 1 156 ? 3.699 -11.758 -10.672 1 97.31 156 VAL B N 1
ATOM 3156 C CA . VAL B 1 156 ? 3.025 -13.031 -10.477 1 97.31 156 VAL B CA 1
ATOM 3157 C C . VAL B 1 156 ? 4.055 -14.117 -10.18 1 97.31 156 VAL B C 1
ATOM 3159 O O . VAL B 1 156 ? 5.133 -14.141 -10.773 1 97.31 156 VAL B O 1
ATOM 3162 N N . ARG B 1 157 ? 3.693 -15.023 -9.25 1 96.56 157 ARG B N 1
ATOM 3163 C CA . ARG B 1 157 ? 4.574 -16.125 -8.898 1 96.56 157 ARG B CA 1
ATOM 3164 C C . ARG B 1 157 ? 4.012 -17.453 -9.398 1 96.56 157 ARG B C 1
ATOM 3166 O O . ARG B 1 157 ? 2.834 -17.547 -9.75 1 96.56 157 ARG B O 1
ATOM 3173 N N . SER B 1 158 ? 4.91 -18.391 -9.406 1 94.75 158 SER B N 1
ATOM 3174 C CA . SER B 1 158 ? 4.48 -19.734 -9.789 1 94.75 158 SER B CA 1
ATOM 3175 C C . SER B 1 158 ? 3.674 -20.391 -8.672 1 94.75 158 SER B C 1
ATOM 3177 O O . SER B 1 158 ? 3.969 -20.203 -7.492 1 94.75 158 SER B O 1
ATOM 3179 N N . ILE B 1 159 ? 2.799 -21.188 -9.047 1 94.38 159 ILE B N 1
ATOM 3180 C CA . ILE B 1 159 ? 1.945 -21.875 -8.094 1 94.38 159 ILE B CA 1
ATOM 3181 C C . ILE B 1 159 ? 2.785 -22.859 -7.27 1 94.38 159 ILE B C 1
ATOM 3183 O O . ILE B 1 159 ? 2.385 -23.266 -6.172 1 94.38 159 ILE B O 1
ATOM 3187 N N . THR B 1 160 ? 3.922 -23.25 -7.754 1 89.88 160 THR B N 1
ATOM 3188 C CA . THR B 1 160 ? 4.789 -24.203 -7.062 1 89.88 160 THR B CA 1
ATOM 3189 C C . THR B 1 160 ? 5.387 -23.562 -5.805 1 89.88 160 THR B C 1
ATOM 3191 O O . THR B 1 160 ? 5.805 -24.281 -4.887 1 89.88 160 THR B O 1
ATOM 3194 N N . GLU B 1 161 ? 5.465 -22.328 -5.738 1 91 161 GLU B N 1
ATOM 3195 C CA . GLU B 1 161 ? 5.992 -21.641 -4.566 1 91 161 GLU B CA 1
ATOM 3196 C C . GLU B 1 161 ? 5.055 -21.781 -3.373 1 91 161 GLU B C 1
ATOM 3198 O O . GLU B 1 161 ? 5.504 -21.891 -2.23 1 91 161 GLU B O 1
ATOM 3203 N N . GLY B 1 162 ? 3.77 -21.812 -3.658 1 93.94 162 GLY B N 1
ATOM 3204 C CA . GLY B 1 162 ? 2.785 -21.875 -2.59 1 93.94 162 GLY B CA 1
ATOM 3205 C C . GLY B 1 162 ? 2.457 -20.516 -2.002 1 93.94 162 GLY B C 1
ATOM 3206 O O . GLY B 1 162 ? 3.338 -19.656 -1.86 1 93.94 162 GLY B O 1
ATOM 3207 N N . PHE B 1 163 ? 1.258 -20.391 -1.535 1 96 163 PHE B N 1
ATOM 3208 C CA . PHE B 1 163 ? 0.794 -19.094 -1.027 1 96 163 PHE B CA 1
ATOM 3209 C C . PHE B 1 163 ? 1.454 -18.781 0.307 1 96 163 PHE B C 1
ATOM 3211 O O . PHE B 1 163 ? 1.812 -17.625 0.565 1 96 163 PHE B O 1
ATOM 3218 N N . GLU B 1 164 ? 1.614 -19.766 1.13 1 93.88 164 GLU B N 1
ATOM 3219 C CA . GLU B 1 164 ? 2.217 -19.516 2.436 1 93.88 164 GLU B CA 1
ATOM 3220 C C . GLU B 1 164 ? 3.611 -18.906 2.293 1 93.88 164 GLU B C 1
ATOM 3222 O O . GLU B 1 164 ? 3.941 -17.938 2.967 1 93.88 164 GLU B O 1
ATOM 3227 N N . ALA B 1 165 ? 4.383 -19.5 1.438 1 93.19 165 ALA B N 1
ATOM 3228 C CA . ALA B 1 165 ? 5.73 -18.984 1.205 1 93.19 165 ALA B CA 1
ATOM 3229 C C . ALA B 1 165 ? 5.688 -17.578 0.622 1 93.19 165 ALA B C 1
ATOM 3231 O O . ALA B 1 165 ? 6.469 -16.703 1.02 1 93.19 165 ALA B O 1
ATOM 3232 N N . THR B 1 166 ? 4.797 -17.359 -0.291 1 93.94 166 THR B N 1
ATOM 3233 C CA . THR B 1 166 ? 4.629 -16.047 -0.912 1 93.94 166 THR B CA 1
ATOM 3234 C C . THR B 1 166 ? 4.254 -15 0.132 1 93.94 166 THR B C 1
ATOM 3236 O O . THR B 1 166 ? 4.82 -13.906 0.148 1 93.94 166 THR B O 1
ATOM 3239 N N . PHE B 1 167 ? 3.365 -15.336 1.03 1 94.12 167 PHE B N 1
ATOM 3240 C CA . PHE B 1 167 ? 2.922 -14.43 2.08 1 94.12 167 PHE B CA 1
ATOM 3241 C C . PHE B 1 167 ? 4.062 -14.109 3.039 1 94.12 167 PHE B C 1
ATOM 3243 O O . PHE B 1 167 ? 4.273 -12.953 3.396 1 94.12 167 PHE B O 1
ATOM 3250 N N . ARG B 1 168 ? 4.758 -15.078 3.338 1 90.69 168 ARG B N 1
ATOM 3251 C CA . ARG B 1 168 ? 5.859 -14.906 4.277 1 90.69 168 ARG B CA 1
ATOM 3252 C C . ARG B 1 168 ? 6.953 -14.023 3.678 1 90.69 168 ARG B C 1
ATOM 3254 O O . ARG B 1 168 ? 7.516 -13.172 4.367 1 90.69 168 ARG B O 1
ATOM 3261 N N . ALA B 1 169 ? 7.211 -14.234 2.426 1 88.62 169 ALA B N 1
ATOM 3262 C CA . ALA B 1 169 ? 8.273 -13.5 1.745 1 88.62 169 ALA B CA 1
ATOM 3263 C C . ALA B 1 169 ? 7.859 -12.047 1.495 1 88.62 169 ALA B C 1
ATOM 3265 O O . ALA B 1 169 ? 8.703 -11.195 1.225 1 88.62 169 ALA B O 1
ATOM 3266 N N . GLY B 1 170 ? 6.594 -11.781 1.526 1 87.88 170 GLY B N 1
ATOM 3267 C CA . GLY B 1 170 ? 6.109 -10.422 1.342 1 87.88 170 GLY B CA 1
ATOM 3268 C C . GLY B 1 170 ? 5.973 -10.031 -0.117 1 87.88 170 GLY B C 1
ATOM 3269 O O . GLY B 1 170 ? 5.859 -8.844 -0.44 1 87.88 170 GLY B O 1
ATOM 3270 N N . HIS B 1 171 ? 5.957 -10.977 -0.984 1 86.81 171 HIS B N 1
ATOM 3271 C CA . HIS B 1 171 ? 5.758 -10.734 -2.408 1 86.81 171 HIS B CA 1
ATOM 3272 C C . HIS B 1 171 ? 4.273 -10.703 -2.762 1 86.81 171 HIS B C 1
ATOM 3274 O O . HIS B 1 171 ? 3.84 -11.375 -3.699 1 86.81 171 HIS B O 1
ATOM 3280 N N . CYS B 1 172 ? 3.57 -10.023 -1.976 1 95 172 CYS B N 1
ATOM 3281 C CA . CYS B 1 172 ? 2.119 -9.922 -2.084 1 95 172 CYS B CA 1
ATOM 3282 C C . CYS B 1 172 ? 1.601 -8.695 -1.352 1 95 172 CYS B C 1
ATOM 3284 O O . CYS B 1 172 ? 2.377 -7.953 -0.744 1 95 172 CYS B O 1
ATOM 3286 N N . LEU B 1 173 ? 0.377 -8.453 -1.616 1 95.62 173 LEU B N 1
ATOM 3287 C CA . LEU B 1 173 ? -0.256 -7.469 -0.747 1 95.62 173 LEU B CA 1
ATOM 3288 C C . LEU B 1 173 ? -0.346 -7.988 0.685 1 95.62 173 LEU B C 1
ATOM 3290 O O . LEU B 1 173 ? -0.775 -9.117 0.915 1 95.62 173 LEU B O 1
ATOM 3294 N N . ARG B 1 174 ? 0.112 -7.277 1.53 1 95.12 174 ARG B N 1
ATOM 3295 C CA . ARG B 1 174 ? 0.064 -7.555 2.961 1 95.12 174 ARG B CA 1
ATOM 3296 C C . ARG B 1 174 ? -0.291 -6.301 3.752 1 95.12 174 ARG B C 1
ATOM 3298 O O . ARG B 1 174 ? 0.519 -5.375 3.855 1 95.12 174 ARG B O 1
ATOM 3305 N N . LEU B 1 175 ? -1.497 -6.277 4.297 1 93.62 175 LEU B N 1
ATOM 3306 C CA . LEU B 1 175 ? -1.975 -5.09 5 1 93.62 175 LEU B CA 1
ATOM 3307 C C . LEU B 1 175 ? -2.551 -5.461 6.363 1 93.62 175 LEU B C 1
ATOM 3309 O O . LEU B 1 175 ? -3.178 -6.512 6.512 1 93.62 175 LEU B O 1
ATOM 3313 N N . ASP B 1 176 ? -2.412 -4.562 7.258 1 92 176 ASP B N 1
ATOM 3314 C CA . ASP B 1 176 ? -3.078 -4.727 8.547 1 92 176 ASP B CA 1
ATOM 3315 C C . ASP B 1 176 ? -4.594 -4.629 8.398 1 92 176 ASP B C 1
ATOM 3317 O O . ASP B 1 176 ? -5.094 -3.814 7.617 1 92 176 ASP B O 1
ATOM 3321 N N . ASP B 1 177 ? -5.191 -5.391 9.203 1 90.12 177 ASP B N 1
ATOM 3322 C CA . ASP B 1 177 ? -6.648 -5.383 9.164 1 90.12 177 ASP B CA 1
ATOM 3323 C C . ASP B 1 177 ? -7.199 -3.982 9.43 1 90.12 177 ASP B C 1
ATOM 3325 O O . ASP B 1 177 ? -8.211 -3.588 8.844 1 90.12 177 ASP B O 1
ATOM 3329 N N . GLU B 1 178 ? -6.555 -3.283 10.266 1 87.62 178 GLU B N 1
ATOM 3330 C CA . GLU B 1 178 ? -6.984 -1.932 10.609 1 87.62 178 GLU B CA 1
ATOM 3331 C C . GLU B 1 178 ? -6.949 -1.014 9.391 1 87.62 178 GLU B C 1
ATOM 3333 O O . GLU B 1 178 ? -7.809 -0.143 9.242 1 87.62 178 GLU B O 1
ATOM 3338 N N . VAL B 1 179 ? -5.984 -1.224 8.625 1 90.25 179 VAL B N 1
ATOM 3339 C CA . VAL B 1 179 ? -5.848 -0.422 7.414 1 90.25 179 VAL B CA 1
ATOM 3340 C C . VAL B 1 179 ? -6.906 -0.838 6.395 1 90.25 179 VAL B C 1
ATOM 3342 O O . VAL B 1 179 ? -7.543 0.013 5.773 1 90.25 179 VAL B O 1
ATOM 3345 N N . VAL B 1 180 ? -7.105 -2.104 6.254 1 94 180 VAL B N 1
ATOM 3346 C CA . VAL B 1 180 ? -8.055 -2.65 5.289 1 94 180 VAL B CA 1
ATOM 3347 C C . VAL B 1 180 ? -9.453 -2.094 5.566 1 94 180 VAL B C 1
ATOM 3349 O O . VAL B 1 180 ? -10.227 -1.853 4.637 1 94 180 VAL B O 1
ATOM 3352 N N . ARG B 1 181 ? -9.766 -1.848 6.773 1 93.19 181 ARG B N 1
ATOM 3353 C CA . ARG B 1 181 ? -11.094 -1.391 7.176 1 93.19 181 ARG B CA 1
ATOM 3354 C C . ARG B 1 181 ? -11.422 -0.044 6.543 1 93.19 181 ARG B C 1
ATOM 3356 O O . ARG B 1 181 ? -12.594 0.265 6.305 1 93.19 181 ARG B O 1
ATOM 3363 N N . HIS B 1 182 ? -10.391 0.716 6.262 1 93.81 182 HIS B N 1
ATOM 3364 C CA . HIS B 1 182 ? -10.602 2.027 5.66 1 93.81 182 HIS B CA 1
ATOM 3365 C C . HIS B 1 182 ? -11.156 1.904 4.246 1 93.81 182 HIS B C 1
ATOM 3367 O O . HIS B 1 182 ? -11.633 2.887 3.672 1 93.81 182 HIS B O 1
ATOM 3373 N N . TYR B 1 183 ? -11.125 0.732 3.738 1 96.88 183 TYR B N 1
ATOM 3374 C CA . TYR B 1 183 ? -11.516 0.548 2.344 1 96.88 183 TYR B CA 1
ATOM 3375 C C . TYR B 1 183 ? -12.773 -0.308 2.236 1 96.88 183 TYR B C 1
ATOM 3377 O O . TYR B 1 183 ? -13.047 -0.884 1.181 1 96.88 183 TYR B O 1
ATOM 3385 N N . VAL B 1 184 ? -13.43 -0.5 3.299 1 96.25 184 VAL B N 1
ATOM 3386 C CA . VAL B 1 184 ? -14.719 -1.18 3.318 1 96.25 184 VAL B CA 1
ATOM 3387 C C . VAL B 1 184 ? -15.844 -0.157 3.176 1 96.25 184 VAL B C 1
ATOM 3389 O O . VAL B 1 184 ? -15.914 0.809 3.941 1 96.25 184 VAL B O 1
ATOM 3392 N N . VAL B 1 185 ? -16.625 -0.338 2.115 1 93.81 185 VAL B N 1
ATOM 3393 C CA . VAL B 1 185 ? -17.766 0.517 1.838 1 93.81 185 VAL B CA 1
ATOM 3394 C C . VAL B 1 185 ? -19.047 -0.319 1.834 1 93.81 185 VAL B C 1
ATOM 3396 O O . VAL B 1 185 ? -19.172 -1.28 1.071 1 93.81 185 VAL B O 1
ATOM 3399 N N . GLU B 1 186 ? -19.969 0.003 2.658 1 92.44 186 GLU B N 1
ATOM 3400 C CA . GLU B 1 186 ? -21.234 -0.723 2.762 1 92.44 186 GLU B CA 1
ATOM 3401 C C . GLU B 1 186 ? -21 -2.221 2.926 1 92.44 186 GLU B C 1
ATOM 3403 O O . GLU B 1 186 ? -21.547 -3.029 2.182 1 92.44 186 GLU B O 1
ATOM 3408 N N . GLU B 1 187 ? -20.062 -2.584 3.705 1 92.62 187 GLU B N 1
ATOM 3409 C CA . GLU B 1 187 ? -19.766 -3.951 4.129 1 92.62 187 GLU B CA 1
ATOM 3410 C C . GLU B 1 187 ? -19.078 -4.73 3.018 1 92.62 187 GLU B C 1
ATOM 3412 O O . GLU B 1 187 ? -19.016 -5.961 3.059 1 92.62 187 GLU B O 1
ATOM 3417 N N . ALA B 1 188 ? -18.641 -3.969 2.043 1 96.06 188 ALA B N 1
ATOM 3418 C CA . ALA B 1 188 ? -17.891 -4.609 0.96 1 96.06 188 ALA B CA 1
ATOM 3419 C C . ALA B 1 188 ? -16.5 -4.008 0.824 1 96.06 188 ALA B C 1
ATOM 3421 O O . ALA B 1 188 ? -16.328 -2.787 0.855 1 96.06 188 ALA B O 1
ATOM 3422 N N . LEU B 1 189 ? -15.578 -4.875 0.838 1 97.44 189 LEU B N 1
ATOM 3423 C CA . LEU B 1 189 ? -14.219 -4.422 0.586 1 97.44 189 LEU B CA 1
ATOM 3424 C C . LEU B 1 189 ? -14.062 -3.928 -0.848 1 97.44 189 LEU B C 1
ATOM 3426 O O . LEU B 1 189 ? -14.352 -4.66 -1.796 1 97.44 189 LEU B O 1
ATOM 3430 N N . GLN B 1 190 ? -13.625 -2.725 -1.046 1 97.62 190 GLN B N 1
ATOM 3431 C CA . GLN B 1 190 ? -13.414 -2.166 -2.377 1 97.62 190 GLN B CA 1
ATOM 3432 C C . GLN B 1 190 ? -12.031 -2.521 -2.908 1 97.62 190 GLN B C 1
ATOM 3434 O O . GLN B 1 190 ? -11.172 -1.647 -3.051 1 97.62 190 GLN B O 1
ATOM 3439 N N . LEU B 1 191 ? -11.859 -3.73 -3.199 1 98 191 LEU B N 1
ATOM 3440 C CA . LEU B 1 191 ? -10.602 -4.293 -3.68 1 98 191 LEU B CA 1
ATOM 3441 C C . LEU B 1 191 ? -10.734 -4.762 -5.125 1 98 191 LEU B C 1
ATOM 3443 O O . LEU B 1 191 ? -11.602 -5.578 -5.438 1 98 191 LEU B O 1
ATOM 3447 N N . GLN B 1 192 ? -9.906 -4.164 -5.969 1 97.94 192 GLN B N 1
ATOM 3448 C CA . GLN B 1 192 ? -9.852 -4.531 -7.379 1 97.94 192 GLN B CA 1
ATOM 3449 C C . GLN B 1 192 ? -8.523 -5.188 -7.727 1 97.94 192 GLN B C 1
ATOM 3451 O O . GLN B 1 192 ? -7.465 -4.742 -7.266 1 97.94 192 GLN B O 1
ATOM 3456 N N . VAL B 1 193 ? -8.594 -6.266 -8.461 1 98.38 193 VAL B N 1
ATOM 3457 C CA . VAL B 1 193 ? -7.395 -6.961 -8.914 1 98.38 193 VAL B CA 1
ATOM 3458 C C . VAL B 1 193 ? -7.309 -6.91 -10.438 1 98.38 193 VAL B C 1
ATOM 3460 O O . VAL B 1 193 ? -8.32 -7.074 -11.125 1 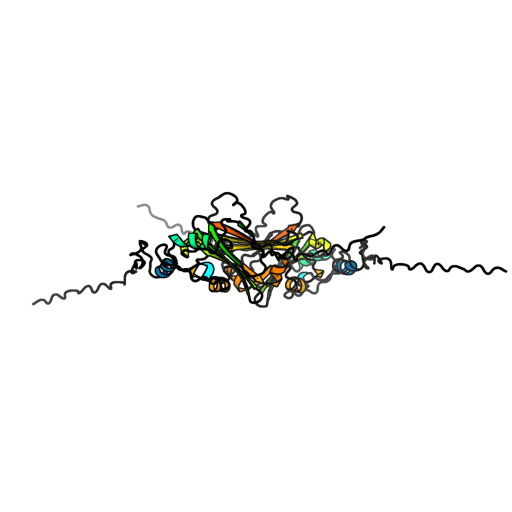98.38 193 VAL B O 1
ATOM 3463 N N . GLU B 1 194 ? -6.156 -6.633 -10.953 1 98 194 GLU B N 1
ATOM 3464 C CA . GLU B 1 194 ? -5.906 -6.609 -12.391 1 98 194 GLU B CA 1
ATOM 3465 C C . GLU B 1 194 ? -4.648 -7.402 -12.742 1 98 194 GLU B C 1
ATOM 3467 O O . GLU B 1 194 ? -3.57 -7.137 -12.211 1 98 194 GLU B O 1
ATOM 3472 N N . VAL B 1 195 ? -4.746 -8.344 -13.578 1 97.88 195 VAL B N 1
ATOM 3473 C CA . VAL B 1 195 ? -3.613 -9.141 -14.039 1 97.88 195 VAL B CA 1
ATOM 3474 C C . VAL B 1 195 ? -3.207 -8.695 -15.445 1 97.88 195 VAL B C 1
ATOM 3476 O O . VAL B 1 195 ? -4.059 -8.516 -16.312 1 97.88 195 VAL B O 1
ATOM 3479 N N . SER B 1 196 ? -1.93 -8.477 -15.633 1 96.31 196 SER B N 1
ATOM 3480 C CA . SER B 1 196 ? -1.433 -8.023 -16.922 1 96.31 196 SER B CA 1
ATOM 3481 C C . SER B 1 196 ? -0.01 -8.516 -17.172 1 96.31 196 SER B C 1
ATOM 3483 O O . SER B 1 196 ? 0.604 -9.125 -16.297 1 96.31 196 SER B O 1
ATOM 3485 N N . TYR B 1 197 ? 0.488 -8.359 -18.406 1 95.62 197 TYR B N 1
ATOM 3486 C CA . TYR B 1 197 ? 1.865 -8.695 -18.75 1 95.62 197 TYR B CA 1
ATOM 3487 C C . TYR B 1 197 ? 2.84 -7.703 -18.109 1 95.62 197 TYR B C 1
ATOM 3489 O O . TYR B 1 197 ? 2.496 -6.543 -17.891 1 95.62 197 TYR B O 1
ATOM 3497 N N . THR B 1 198 ? 3.967 -8.102 -17.641 1 92.5 198 THR B N 1
ATOM 3498 C CA . THR B 1 198 ? 4.996 -7.203 -17.125 1 92.5 198 THR B CA 1
ATOM 3499 C C . THR B 1 198 ? 5.52 -6.293 -18.234 1 92.5 198 THR B C 1
ATOM 3501 O O . THR B 1 198 ? 5.93 -5.16 -17.969 1 92.5 198 THR B O 1
ATOM 3504 N N . LYS B 1 199 ? 5.742 -6.676 -19.391 1 71.19 199 LYS B N 1
ATOM 3505 C CA . LYS B 1 199 ? 6.273 -5.832 -20.453 1 71.19 199 LYS B CA 1
ATOM 3506 C C . LYS B 1 199 ? 5.207 -4.879 -20.984 1 71.19 199 LYS B C 1
ATOM 3508 O O . LYS B 1 199 ? 4.059 -5.277 -21.203 1 71.19 199 LYS B O 1
ATOM 3513 N N . VAL B 1 200 ? 4.895 -3.662 -20.359 1 49.78 200 VAL B N 1
ATOM 3514 C CA . VAL B 1 200 ? 4.02 -2.764 -21.109 1 49.78 200 VAL B CA 1
ATOM 3515 C C . VAL B 1 200 ? 4.23 -2.963 -22.609 1 49.78 200 VAL B C 1
ATOM 3517 O O . VAL B 1 200 ? 5.262 -2.568 -23.156 1 49.78 200 VAL B O 1
ATOM 3520 N N . ALA B 1 201 ? 4.105 -3.934 -23.234 1 38.09 201 ALA B N 1
ATOM 3521 C CA . ALA B 1 201 ? 3.635 -3.602 -24.578 1 38.09 201 ALA B CA 1
ATOM 3522 C C . ALA B 1 201 ? 2.5 -2.584 -24.531 1 38.09 201 ALA B C 1
ATOM 3524 O O . ALA B 1 201 ? 1.788 -2.488 -23.516 1 38.09 201 ALA B O 1
ATOM 3525 N N . GLU B 1 202 ? 2.459 -1.396 -25.094 1 35.94 202 GLU B N 1
ATOM 3526 C CA . GLU B 1 202 ? 1.406 -0.44 -25.422 1 35.94 202 GLU B CA 1
ATOM 3527 C C . GLU B 1 202 ? 0.036 -1.111 -25.438 1 35.94 202 GLU B C 1
ATOM 3529 O O . GLU B 1 202 ? -0.81 -0.791 -26.281 1 35.94 202 GLU B O 1
ATOM 3534 N N . LEU B 1 203 ? -0.131 -2.303 -25.109 1 33.25 203 LEU B N 1
ATOM 3535 C CA . LEU B 1 203 ? -1.442 -2.76 -25.562 1 33.25 203 LEU B CA 1
ATOM 3536 C C . LEU B 1 203 ? -2.555 -1.968 -24.891 1 33.25 203 LEU B C 1
ATOM 3538 O O . LEU B 1 203 ? -2.35 -1.396 -23.812 1 33.25 203 LEU B O 1
ATOM 3542 N N . GLU B 1 204 ? -3.904 -2.004 -25.5 1 31.67 204 GLU B N 1
ATOM 3543 C CA . GLU B 1 204 ? -5.277 -1.506 -25.453 1 31.67 204 GLU B CA 1
ATOM 3544 C C . GLU B 1 204 ? -5.891 -1.727 -24.078 1 31.67 204 GLU B C 1
ATOM 3546 O O . GLU B 1 204 ? -5.484 -2.637 -23.344 1 31.67 204 GLU B O 1
ATOM 3551 N N . GLU B 1 205 ? -6.668 -0.877 -23.578 1 31.72 205 GLU B N 1
ATOM 3552 C CA . GLU B 1 205 ? -7.555 -0.647 -22.438 1 31.72 205 GLU B CA 1
ATOM 3553 C C . GLU B 1 205 ? -8.312 -1.917 -22.062 1 31.72 205 GLU B C 1
ATOM 3555 O O . GLU B 1 205 ? -9.039 -2.475 -22.891 1 31.72 205 GLU B O 1
ATOM 3560 N N . PRO B 1 206 ? -7.922 -2.713 -21.203 1 32.31 206 PRO B N 1
ATOM 3561 C CA . PRO B 1 206 ? -8.727 -3.904 -20.922 1 32.31 206 PRO B CA 1
ATOM 3562 C C . PRO B 1 206 ? -10.203 -3.584 -20.719 1 32.31 206 PRO B C 1
ATOM 3564 O O . PRO B 1 206 ? -10.547 -2.533 -20.172 1 32.31 206 PRO B O 1
ATOM 3567 N N . GLU B 1 207 ? -11.078 -4.18 -21.469 1 29.17 207 GLU B N 1
ATOM 3568 C CA . GLU B 1 207 ? -12.539 -4.145 -21.422 1 29.17 207 GLU B CA 1
ATOM 3569 C C . GLU B 1 207 ? -13.047 -4.547 -20.031 1 29.17 207 GLU B C 1
ATOM 3571 O O . GLU B 1 207 ? -12.656 -5.586 -19.5 1 29.17 207 GLU B O 1
ATOM 3576 N N . GLN B 1 208 ? -13.398 -3.707 -19.219 1 27.41 208 GLN B N 1
ATOM 3577 C CA . GLN B 1 208 ? -14.07 -3.83 -17.922 1 27.41 208 GLN B CA 1
ATOM 3578 C C . GLN B 1 208 ? -15.172 -4.883 -17.969 1 27.41 208 GLN B C 1
ATOM 3580 O O . GLN B 1 208 ? -16.062 -4.824 -18.828 1 27.41 208 GLN B O 1
ATOM 3585 N N . CYS B 1 209 ? -14.922 -6.086 -17.688 1 25.88 209 CYS B N 1
ATOM 3586 C CA . CYS B 1 209 ? -16.031 -7.027 -17.562 1 25.88 209 CYS B CA 1
ATOM 3587 C C . CYS B 1 209 ? -17.047 -6.543 -16.531 1 25.88 209 CYS B C 1
ATOM 3589 O O . CYS B 1 209 ? -16.719 -6.375 -15.359 1 25.88 209 CYS B O 1
ATOM 3591 N N . ARG B 1 210 ? -18.094 -5.789 -16.891 1 24.27 210 ARG B N 1
ATOM 3592 C CA . ARG B 1 210 ? -19.25 -5.465 -16.078 1 24.27 210 ARG B CA 1
ATOM 3593 C C . ARG B 1 210 ? -19.969 -6.727 -15.609 1 24.27 210 ARG B C 1
ATOM 3595 O O . ARG B 1 210 ? -20.406 -7.535 -16.438 1 24.27 210 ARG B O 1
ATOM 3602 N N . VAL B 1 211 ? -19.531 -7.223 -14.516 1 25.12 211 VAL B N 1
ATOM 3603 C CA . VAL B 1 211 ? -20.344 -8.289 -13.945 1 25.12 211 VAL B CA 1
ATOM 3604 C C . VAL B 1 211 ? -21.781 -7.812 -13.805 1 25.12 211 VAL B C 1
ATOM 3606 O O . VAL B 1 211 ? -22.047 -6.746 -13.25 1 25.12 211 VAL B O 1
ATOM 3609 N N . ARG B 1 212 ? -22.656 -8.156 -14.656 1 22.94 212 ARG B N 1
ATOM 3610 C CA . ARG B 1 212 ? -24.109 -7.965 -14.688 1 22.94 212 ARG B CA 1
ATOM 3611 C C . ARG B 1 212 ? -24.75 -8.523 -13.422 1 22.94 212 ARG B C 1
ATOM 3613 O O . ARG B 1 212 ? -24.641 -9.719 -13.141 1 22.94 212 ARG B O 1
ATOM 3620 N N . GLY B 1 213 ? -24.641 -7.801 -12.25 1 23.78 213 GLY B N 1
ATOM 3621 C CA . GLY B 1 213 ? -25.531 -8.156 -11.164 1 23.78 213 GLY B CA 1
ATOM 3622 C C . GLY B 1 213 ? -26.969 -8.367 -11.617 1 23.78 213 GLY B C 1
ATOM 3623 O O . GLY B 1 213 ? -27.531 -7.543 -12.352 1 23.78 213 GLY B O 1
ATOM 3624 N N . GLY B 1 214 ? -27.328 -9.609 -11.906 1 22.88 214 GLY B N 1
ATOM 3625 C CA . GLY B 1 214 ? -28.688 -10.016 -12.211 1 22.88 214 GLY B CA 1
ATOM 3626 C C . GLY B 1 214 ? -29.703 -9.508 -11.211 1 22.88 214 GLY B C 1
ATOM 3627 O O . GLY B 1 214 ? -29.734 -9.961 -10.062 1 22.88 214 GLY B O 1
ATOM 3628 N N . GLY B 1 215 ? -29.812 -8.242 -11.047 1 21.62 215 GLY B N 1
ATOM 3629 C CA . GLY B 1 215 ? -30.922 -7.715 -10.258 1 21.62 215 GLY B CA 1
ATOM 3630 C C . GLY B 1 215 ? -32.25 -8.297 -10.648 1 21.62 215 GLY B C 1
ATOM 3631 O O . GLY B 1 215 ? -32.5 -8.586 -11.82 1 21.62 215 GLY B O 1
ATOM 3632 N N . PHE B 1 216 ? -32.812 -9.195 -9.781 1 24.41 216 PHE B N 1
ATOM 3633 C CA . PHE B 1 216 ? -34.156 -9.719 -9.906 1 24.41 216 PHE B CA 1
ATOM 3634 C C . PHE B 1 216 ? -35.156 -8.594 -10.211 1 24.41 216 PHE B C 1
ATOM 3636 O O . PHE B 1 216 ? -35.031 -7.496 -9.664 1 24.41 216 PHE B O 1
ATOM 3643 N N . ARG B 1 217 ? -35.562 -8.547 -11.352 1 24.7 217 ARG B N 1
ATOM 3644 C CA . ARG B 1 217 ? -36.594 -7.645 -11.859 1 24.7 217 ARG B CA 1
ATOM 3645 C C . ARG B 1 217 ? -37.875 -7.715 -11 1 24.7 217 ARG B C 1
ATOM 3647 O O . ARG B 1 217 ? -38.438 -8.781 -10.836 1 24.7 217 ARG B O 1
ATOM 3654 N N . PRO B 1 218 ? -37.875 -6.941 -9.898 1 23.12 218 PRO B N 1
ATOM 3655 C CA . PRO B 1 218 ? -39.125 -7.039 -9.164 1 23.12 218 PRO B CA 1
ATOM 3656 C C . PRO B 1 218 ? -40.344 -6.984 -10.078 1 23.12 218 PRO B C 1
ATOM 3658 O O . PRO B 1 218 ? -40.312 -6.336 -11.125 1 23.12 218 PRO B O 1
ATOM 3661 N N . THR B 1 219 ? -41 -8.078 -10.125 1 21.44 219 THR B N 1
ATOM 3662 C CA . THR B 1 219 ? -42.25 -8.297 -10.852 1 21.44 219 THR B CA 1
ATOM 3663 C C . THR B 1 219 ? -43.219 -7.125 -10.633 1 21.44 219 THR B C 1
ATOM 3665 O O . THR B 1 219 ? -43.312 -6.594 -9.523 1 21.44 219 THR B O 1
ATOM 3668 N N . SER B 1 220 ? -43.375 -6.34 -11.656 1 23.05 220 SER B N 1
ATOM 3669 C CA . SER B 1 220 ? -44.312 -5.227 -11.891 1 23.05 220 SER B CA 1
ATOM 3670 C C . SER B 1 220 ? -45.688 -5.527 -11.336 1 23.05 220 SER B C 1
ATOM 3672 O O . SER B 1 220 ? -46.312 -6.523 -11.711 1 23.05 220 SER B O 1
ATOM 3674 N N . VAL B 1 221 ? -45.812 -5.336 -9.977 1 23.38 221 VAL B N 1
ATOM 3675 C CA . VAL B 1 221 ? -47.156 -5.492 -9.43 1 23.38 221 VAL B CA 1
ATOM 3676 C C . VAL B 1 221 ? -48.156 -4.762 -10.312 1 23.38 221 VAL B C 1
ATOM 3678 O O . VAL B 1 221 ? -47.969 -3.6 -10.664 1 23.38 221 VAL B O 1
ATOM 3681 N N . ALA B 1 222 ? -48.906 -5.527 -11.109 1 23.92 222 ALA B N 1
ATOM 3682 C CA . ALA B 1 222 ? -50.031 -5.195 -11.961 1 23.92 222 ALA B CA 1
ATOM 3683 C C . ALA B 1 222 ? -51.031 -4.309 -11.219 1 23.92 222 ALA B C 1
ATOM 3685 O O . ALA B 1 222 ? -51.688 -4.75 -10.258 1 23.92 222 ALA B O 1
ATOM 3686 N N . SER B 1 223 ? -50.438 -3.104 -10.727 1 21.86 223 SER B N 1
ATOM 3687 C CA . SER B 1 223 ? -51.469 -2.301 -10.078 1 21.86 223 SER B CA 1
ATOM 3688 C C . SER B 1 223 ? -52.688 -2.139 -10.984 1 21.86 223 SER B C 1
ATOM 3690 O O . SER B 1 223 ? -52.562 -1.703 -12.133 1 21.86 223 SER B O 1
ATOM 3692 N N . SER B 1 224 ? -53.625 -3.057 -10.938 1 22.8 224 SER B N 1
ATOM 3693 C CA . SER B 1 224 ? -55 -2.975 -11.453 1 22.8 224 SER B CA 1
ATOM 3694 C C . SER B 1 224 ? -55.656 -1.647 -11.086 1 22.8 224 SER B C 1
ATOM 3696 O O . SER B 1 224 ? -55.906 -1.379 -9.906 1 22.8 224 SER B O 1
ATOM 3698 N N . SER B 1 225 ? -55.094 -0.541 -11.695 1 22.27 225 SER B N 1
ATOM 3699 C CA . SER B 1 225 ? -55.781 0.743 -11.578 1 22.27 225 SER B CA 1
ATOM 3700 C C . SER B 1 225 ? -57.25 0.613 -11.906 1 22.27 225 SER B C 1
ATOM 3702 O O . SER B 1 225 ? -57.625 0.215 -13.016 1 22.27 225 SER B O 1
ATOM 3704 N N . TRP B 1 226 ? -58.125 0.211 -10.953 1 23.31 226 TRP B N 1
ATOM 3705 C CA . TRP B 1 226 ? -59.562 0.311 -10.969 1 23.31 226 TRP B CA 1
ATOM 3706 C C . TRP B 1 226 ? -60.031 1.684 -11.461 1 23.31 226 TRP B C 1
ATOM 3708 O O . TRP B 1 226 ? -59.438 2.703 -11.109 1 23.31 226 TRP B O 1
ATOM 3718 N N . GLY B 1 227 ? -60.625 1.791 -12.68 1 21.22 227 GLY B N 1
ATOM 3719 C CA . GLY B 1 227 ? -61.312 2.705 -13.57 1 21.22 227 GLY B CA 1
ATOM 3720 C C . GLY B 1 227 ? -62.25 3.65 -12.836 1 21.22 227 GLY B C 1
ATOM 3721 O O . GLY B 1 227 ? -63.438 3.389 -12.727 1 21.22 227 GLY B O 1
ATOM 3722 N N . LEU B 1 228 ? -61.906 4.215 -11.625 1 22.97 228 LEU B N 1
ATOM 3723 C CA . LEU B 1 228 ? -63.094 4.918 -11.117 1 22.97 228 LEU B CA 1
ATOM 3724 C C . LEU B 1 228 ? -63.562 5.961 -12.125 1 22.97 228 LEU B C 1
ATOM 3726 O O . LEU B 1 228 ? -62.75 6.672 -12.727 1 22.97 228 LEU B O 1
ATOM 3730 N N . ARG B 1 229 ? -64.938 6.051 -12.484 1 21.31 229 ARG B N 1
ATOM 3731 C CA . ARG B 1 229 ? -66.062 6.695 -13.141 1 21.31 229 ARG B CA 1
ATOM 3732 C C . ARG B 1 229 ? -66.125 8.172 -12.766 1 21.31 229 ARG B C 1
ATOM 3734 O O . ARG B 1 229 ? -66.625 8.516 -11.68 1 21.31 229 ARG B O 1
ATOM 3741 N N . LYS B 1 230 ? -65 9.039 -12.688 1 21.22 230 LYS B N 1
ATOM 3742 C CA . LYS B 1 230 ? -65.5 10.398 -12.445 1 21.22 230 LYS B CA 1
ATOM 3743 C C . LYS B 1 230 ? -66.5 10.852 -13.508 1 21.22 230 LYS B C 1
ATOM 3745 O O . LYS B 1 230 ? -66.188 10.742 -14.703 1 21.22 230 LYS B O 1
ATOM 3750 N N . LEU B 1 231 ? -67.812 11.039 -13.242 1 20.77 231 LEU B N 1
ATOM 3751 C CA . LEU B 1 231 ? -69.125 11.688 -13.438 1 20.77 231 LEU B CA 1
ATOM 3752 C C . LEU B 1 231 ? -68.938 13.18 -13.711 1 20.77 231 LEU B C 1
ATOM 3754 O O . LEU B 1 231 ? -68.438 13.914 -12.867 1 20.77 231 LEU B O 1
ATOM 3758 N N . TRP B 1 232 ? -68.812 13.797 -15.031 1 24.14 232 TRP B N 1
ATOM 3759 C CA . TRP B 1 232 ? -68.75 15.211 -15.383 1 24.14 232 TRP B CA 1
ATOM 3760 C C . TRP B 1 232 ? -69.875 15.969 -14.75 1 24.14 232 TRP B C 1
ATOM 3762 O O . TRP B 1 232 ? -69.938 17.203 -14.742 1 24.14 232 TRP B O 1
ATOM 3772 N N . ARG B 1 233 ? -70.625 16.094 -13.594 1 20.45 233 ARG B N 1
ATOM 3773 C CA . ARG B 1 233 ? -71.5 17.234 -13.773 1 20.45 233 ARG B CA 1
ATOM 3774 C C . ARG B 1 233 ? -70.688 18.531 -13.914 1 20.45 233 ARG B C 1
ATOM 3776 O O . ARG B 1 233 ? -69.688 18.703 -13.258 1 20.45 233 ARG B O 1
#